Protein AF-0000000077039604 (afdb_homodimer)

Sequence (714 aa):
MDGAALYEALAAAEPDPSRRDVFMQLAEAEHEHAEIWRAKLQQRGVDVATMRPTFKTRALRTLIRGFGPRFVLPALAAAEFADRDKYAQQTDAGALSADESTHAAVVAAVARSNPSGGVKGSDIARAESWHRGASGNDLRAAVLGANDGLVSNFCLIMGIAGAGASNKTILLTGLAGLIAGASSMALGEWLSVTNAYELAQTQIARENEELQRTPKAELRELALIYQAKGLDRDDARRVAEEMMRNRDKALDTLTREELGLDPEELGGNPWRAAGTSFGLFALGAIFPAVPFFWARGVVGIGISVSLSVLCLAVIGVVTSLFNGRSSWFSVTRQIVIGCVAAGFTYGVGALLGVSMSMDGAALYEALAAAEPDPSRRDVFMQLAEAEHEHAEIWRAKLQQRGVDVATMRPTFKTRALRTLIRGFGPRFVLPALAAAEFADRDKYAQQTDAGALSADESTHAAVVAAVARSNPSGGVKGSDIARAESWHRGASGNDLRAAVLGANDGLVSNFCLIMGIAGAGASNKTILLTGLAGLIAGASSMALGEWLSVTNAYELAQTQIARENEELQRTPKAELRELALIYQAKGLDRDDARRVAEEMMRNRDKALDTLTREELGLDPEELGGNPWRAAGTSFGLFALGAIFPAVPFFWARGVVGIGISVSLSVLCLAVIGVVTSLFNGRSSWFSVTRQIVIGCVAAGFTYGVGALLGVSMS

InterPro domains:
  IPR008217 Ccc1 family [PF01988] (139-349)
  IPR008217 Ccc1 family [PTHR31851] (105-352)
  IPR009078 Ferritin-like superfamily [SSF47240] (2-108)

Foldseek 3Di:
DLQLLLLCLQLVQDPDPLLSVLSNVLSVLVVVVVVVVCVVCVVVVNNPPPPPHPPLSVVLSVCCVVVNNLQRQLLSLLVVVLVVVVVVPPPVCVVVVVVVVVSSLSNLLSVQDPPDDDPPLLSSVRSVVSNPDDNPVVVVVLLVLLLCLQLQLLLQLLLQVLLVDWLVVSLVSLVVSLQVVLQVQLVVLLVVLVVLLVVLVVVLVVVLVCCVPPVVVLLVVQLVLVVVSPDDSVVSSVVSVVQSVDSVSSSCSCSCRVVVARPVQSRHDSNVRSVSSSVSSSNNSVQLSVLSVPDTDPVSNVNSLVRSLVVLLVSQQSCCSNPSDDSVVSSVVSNVVSVVSSVVSSNVSNVVSVVVD/DLQLLLLCLQLVQDPDPLLSVLSNVLSVLVVVVVVVVCVVCVVVVNNPPPPDHPPLSVVLSVCCVVVNNLQRQLLSLLVVVLVVVVPVPPPVCVVVVVVVVVSSQSNLLSVQDPPDDDPPLLSSVVSVVSNPDDNPVVVVVLLVLLLCLQLQLLLQLLLQVLLVDWLVVSLVSLVVSLQVVLQVQLVVLLVVLVVLLVVLVVVLVVVLVCCVPPVPVLLVVQLVLVVVSPDDSVVSSVVSVVQSVDSVSSSCSCSCRVVVARPVQSRHDSNVRSVSSSVSSSNNSVQLNVLSVPDTDPVSSVNSLVRSLVVLLVSQQSCCSNPSDDSVVSSVVSNVVSVVSSVVSSVVSNVVSVVVD

Structure (mmCIF, N/CA/C/O backbone):
data_AF-0000000077039604-model_v1
#
loop_
_entity.id
_entity.type
_entity.pdbx_description
1 polymer 'Uncharacterized membrane protein'
#
loop_
_atom_site.group_PDB
_atom_site.id
_atom_site.type_symbol
_atom_site.label_atom_id
_atom_site.label_alt_id
_atom_site.label_comp_id
_atom_site.label_asym_id
_atom_site.label_entity_id
_atom_site.label_seq_id
_atom_site.pdbx_PDB_ins_code
_atom_site.Cartn_x
_atom_site.Cartn_y
_atom_site.Cartn_z
_atom_site.occupancy
_atom_site.B_iso_or_equiv
_atom_site.auth_seq_id
_atom_site.auth_comp_id
_atom_site.auth_asym_id
_atom_site.auth_atom_id
_atom_site.pdbx_PDB_model_num
ATOM 1 N N . MET A 1 1 ? -30.594 4.371 17.766 1 54 1 MET A N 1
ATOM 2 C CA . MET A 1 1 ? -30.266 3.217 18.594 1 54 1 MET A CA 1
ATOM 3 C C . MET A 1 1 ? -28.953 2.582 18.156 1 54 1 MET A C 1
ATOM 5 O O . MET A 1 1 ? -28.125 2.236 18.984 1 54 1 MET A O 1
ATOM 9 N N . ASP A 1 2 ? -28.781 2.693 16.953 1 60.19 2 ASP A N 1
ATOM 10 C CA . ASP A 1 2 ? -27.547 2.094 16.469 1 60.19 2 ASP A CA 1
ATOM 11 C C . ASP A 1 2 ? -26.328 2.902 16.906 1 60.19 2 ASP A C 1
ATOM 13 O O . ASP A 1 2 ? -25.312 2.334 17.297 1 60.19 2 ASP A O 1
ATOM 17 N N . GLY A 1 3 ? -26.594 4.102 16.953 1 59.59 3 GLY A N 1
ATOM 18 C CA . GLY A 1 3 ? -25.516 4.961 17.391 1 59.59 3 GLY A CA 1
ATOM 19 C C . GLY A 1 3 ? -25.172 4.785 18.859 1 59.59 3 GLY A C 1
ATOM 20 O O . GLY A 1 3 ? -23.984 4.727 19.219 1 59.59 3 GLY A O 1
ATOM 21 N N . ALA A 1 4 ? -26.234 4.605 19.672 1 63.81 4 ALA A N 1
ATOM 22 C CA . ALA A 1 4 ? -26.031 4.422 21.109 1 63.81 4 ALA A CA 1
ATOM 23 C C . ALA A 1 4 ? -25.312 3.104 21.391 1 63.81 4 ALA A C 1
ATOM 25 O O . ALA A 1 4 ? -24.406 3.051 22.219 1 63.81 4 ALA A O 1
ATOM 26 N N . ALA A 1 5 ? -25.688 2.141 20.688 1 64.38 5 ALA A N 1
ATOM 27 C CA . ALA A 1 5 ? -25.094 0.824 20.875 1 64.38 5 ALA A CA 1
ATOM 28 C C . ALA A 1 5 ? -23.609 0.829 20.484 1 64.38 5 ALA A C 1
ATOM 30 O O . ALA A 1 5 ? -22.781 0.202 21.141 1 64.38 5 ALA A O 1
ATOM 31 N N . LEU A 1 6 ? -23.359 1.47 19.5 1 64.81 6 LEU A N 1
ATOM 32 C CA . LEU A 1 6 ? -21.984 1.565 19.031 1 64.81 6 LEU A CA 1
ATOM 33 C C . LEU A 1 6 ? -21.109 2.311 20.031 1 64.81 6 LEU A C 1
ATOM 35 O O . LEU A 1 6 ? -20 1.869 20.344 1 64.81 6 LEU A O 1
ATOM 39 N N . TYR A 1 7 ? -21.688 3.33 20.578 1 65.31 7 TYR A N 1
ATOM 40 C CA . TYR A 1 7 ? -20.922 4.098 21.562 1 65.31 7 TYR A CA 1
ATOM 41 C C . TYR A 1 7 ? -20.781 3.326 22.859 1 65.31 7 TYR A C 1
ATOM 43 O O . TYR A 1 7 ? -19.75 3.416 23.531 1 65.31 7 TYR A O 1
ATOM 51 N N . GLU A 1 8 ? -21.734 2.602 23.188 1 69.25 8 GLU A N 1
ATOM 52 C CA . GLU A 1 8 ? -21.656 1.759 24.375 1 69.25 8 GLU A CA 1
ATOM 53 C C . GLU A 1 8 ? -20.594 0.669 24.219 1 69.25 8 GLU A C 1
ATOM 55 O O . GLU A 1 8 ? -19.859 0.365 25.156 1 69.25 8 GLU A O 1
ATOM 60 N N . ALA A 1 9 ? -20.516 0.18 23.047 1 67.88 9 ALA A N 1
ATOM 61 C CA . ALA A 1 9 ? -19.516 -0.849 22.781 1 67.88 9 ALA A CA 1
ATOM 62 C C . ALA A 1 9 ? -18.109 -0.262 22.797 1 67.88 9 ALA A C 1
ATOM 64 O O . ALA A 1 9 ? -17.172 -0.887 23.297 1 67.88 9 ALA A O 1
ATOM 65 N N . LEU A 1 10 ? -18 0.859 22.266 1 67 10 LEU A N 1
ATOM 66 C CA . LEU A 1 10 ? -16.719 1.561 22.297 1 67 10 LEU A CA 1
ATOM 67 C C . LEU A 1 10 ? -16.312 1.89 23.719 1 67 10 LEU A C 1
ATOM 69 O O . LEU A 1 10 ? -15.133 1.764 24.078 1 67 10 LEU A O 1
ATOM 73 N N . ALA A 1 11 ? -17.281 2.295 24.531 1 66.75 11 ALA A N 1
ATOM 74 C CA . ALA A 1 11 ? -17.031 2.615 25.922 1 66.75 11 ALA A CA 1
ATOM 75 C C . ALA A 1 11 ? -16.594 1.376 26.703 1 66.75 11 ALA A C 1
ATOM 77 O O . ALA A 1 11 ? -15.703 1.45 27.547 1 66.75 11 ALA A O 1
ATOM 78 N N . ALA A 1 12 ? -17.109 0.341 26.297 1 69.56 12 ALA A N 1
ATOM 79 C CA . ALA A 1 12 ? -16.812 -0.905 27 1 69.56 12 ALA A CA 1
ATOM 80 C C . ALA A 1 12 ? -15.422 -1.414 26.641 1 69.56 12 ALA A C 1
ATOM 82 O O . ALA A 1 12 ? -14.766 -2.08 27.438 1 69.56 12 ALA A O 1
ATOM 83 N N . ALA A 1 13 ? -15 -1.052 25.484 1 63.03 13 ALA A N 1
ATOM 84 C CA . ALA A 1 13 ? -13.734 -1.579 24.984 1 63.03 13 ALA A CA 1
ATOM 85 C C . ALA A 1 13 ? -12.594 -0.601 25.25 1 63.03 13 ALA A C 1
ATOM 87 O O . ALA A 1 13 ? -11.422 -0.947 25.094 1 63.03 13 ALA A O 1
ATOM 88 N N . GLU A 1 14 ? -12.891 0.518 25.672 1 59.47 14 GLU A N 1
ATOM 89 C CA . GLU A 1 14 ? -11.906 1.572 25.891 1 59.47 14 GLU A CA 1
ATOM 90 C C . GLU A 1 14 ? -11.305 1.488 27.297 1 59.47 14 GLU A C 1
ATOM 92 O O . GLU A 1 14 ? -12.023 1.566 28.297 1 59.47 14 GLU A O 1
ATOM 97 N N . PRO A 1 15 ? -10.094 1.236 27.281 1 61.88 15 PRO A N 1
ATOM 98 C CA . PRO A 1 15 ? -9.469 1.116 28.594 1 61.88 15 PRO A CA 1
ATOM 99 C C . PRO A 1 15 ? -9.336 2.461 29.312 1 61.88 15 PRO A C 1
ATOM 101 O O . PRO A 1 15 ? -9.305 2.51 30.547 1 61.88 15 PRO A O 1
ATOM 104 N N . ASP A 1 16 ? -9.227 3.428 28.688 1 53.62 16 ASP A N 1
ATOM 105 C CA . ASP A 1 16 ? -9.039 4.742 29.281 1 53.62 16 ASP A CA 1
ATOM 106 C C . ASP A 1 16 ? -10.359 5.277 29.844 1 53.62 16 ASP A C 1
ATOM 108 O O . ASP A 1 1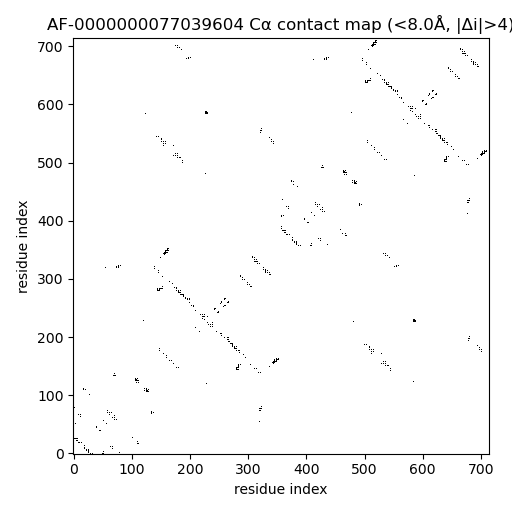6 ? -11.344 5.398 29.109 1 53.62 16 ASP A O 1
ATOM 112 N N . PRO A 1 17 ? -10.344 5.422 31.094 1 58.19 17 PRO A N 1
ATOM 113 C CA . PRO A 1 17 ? -11.586 5.855 31.734 1 58.19 17 PRO A CA 1
ATOM 114 C C . PRO A 1 17 ? -12.109 7.18 31.188 1 58.19 17 PRO A C 1
ATOM 116 O O . PRO A 1 17 ? -13.32 7.363 31.047 1 58.19 17 PRO A O 1
ATOM 119 N N . SER A 1 18 ? -11.234 7.98 30.875 1 50.03 18 SER A N 1
ATOM 120 C CA . SER A 1 18 ? -11.664 9.281 30.375 1 50.03 18 SER A CA 1
ATOM 121 C C . SER A 1 18 ? -12.344 9.148 29.016 1 50.03 18 SER A C 1
ATOM 123 O O . SER A 1 18 ? -13.375 9.773 28.75 1 50.03 18 SER A O 1
ATOM 125 N N . ARG A 1 19 ? -11.805 8.305 28.266 1 58.12 19 ARG A N 1
ATOM 126 C CA . ARG A 1 19 ? -12.391 8.047 26.953 1 58.12 19 ARG A CA 1
ATOM 127 C C . ARG A 1 19 ? -13.672 7.238 27.062 1 58.12 19 ARG A C 1
ATOM 129 O O . ARG A 1 19 ? -14.633 7.477 26.328 1 58.12 19 ARG A O 1
ATOM 136 N N . ARG A 1 20 ? -13.664 6.453 27.984 1 64.5 20 ARG A N 1
ATOM 137 C CA . ARG A 1 20 ? -14.859 5.656 28.25 1 64.5 20 ARG A CA 1
ATOM 138 C C . ARG A 1 20 ? -16.031 6.551 28.656 1 64.5 20 ARG A C 1
ATOM 140 O O . ARG A 1 20 ? -17.156 6.34 28.203 1 64.5 20 ARG A O 1
ATOM 147 N N . ASP A 1 21 ? -15.695 7.52 29.422 1 57.34 21 ASP A N 1
ATOM 148 C CA . ASP A 1 21 ? -16.734 8.438 29.875 1 57.34 21 ASP A CA 1
ATOM 149 C C . ASP A 1 21 ? -17.297 9.25 28.719 1 57.34 21 ASP A C 1
ATOM 151 O O . ASP A 1 21 ? -18.5 9.484 28.641 1 57.34 21 ASP A O 1
ATOM 155 N N . VAL A 1 22 ? -16.422 9.578 27.875 1 54.88 22 VAL A N 1
ATOM 156 C CA . VAL A 1 22 ? -16.859 10.344 26.719 1 54.88 22 VAL A CA 1
ATOM 157 C C . VAL A 1 22 ? -17.75 9.477 25.828 1 54.88 22 VAL A C 1
ATOM 159 O O . VAL A 1 22 ? -18.812 9.93 25.375 1 54.88 22 VAL A O 1
ATOM 162 N N . PHE A 1 23 ? -17.375 8.281 25.719 1 64.69 23 PHE A N 1
ATOM 163 C CA . PHE A 1 23 ? -18.188 7.367 24.922 1 64.69 23 PHE A CA 1
ATOM 164 C C . PHE A 1 23 ? -19.531 7.102 25.594 1 64.69 23 PHE A C 1
ATOM 166 O O . PHE A 1 23 ? -20.562 7 24.922 1 64.69 23 PHE A O 1
ATOM 173 N N . MET A 1 24 ? -19.516 7.066 26.844 1 64.38 24 MET A N 1
ATOM 174 C CA . MET A 1 24 ? -20.766 6.852 27.594 1 64.38 24 MET A CA 1
ATOM 175 C C . MET A 1 24 ? -21.672 8.07 27.5 1 64.38 24 MET A C 1
ATOM 177 O O . MET A 1 24 ? -22.891 7.934 27.375 1 64.38 24 MET A O 1
ATOM 181 N N . GLN A 1 25 ? -21.047 9.203 27.469 1 57.59 25 GLN A N 1
ATOM 182 C CA . GLN A 1 25 ? -21.844 10.422 27.328 1 57.59 25 GLN A CA 1
ATOM 183 C C . GLN A 1 25 ? -22.453 10.516 25.938 1 57.59 25 GLN A C 1
ATOM 185 O O . GLN A 1 25 ? -23.609 10.93 25.781 1 57.59 25 GLN A O 1
ATOM 190 N N . LEU A 1 26 ? -21.688 10.07 25.047 1 59.88 26 LEU A N 1
ATOM 191 C CA . LEU A 1 26 ? -22.203 10.047 23.672 1 59.88 26 LEU A CA 1
ATOM 192 C C . LEU A 1 26 ? -23.312 9.016 23.516 1 59.88 26 LEU A C 1
ATOM 194 O O . LEU A 1 26 ? -24.297 9.266 22.828 1 59.88 26 LEU A O 1
ATOM 198 N N . ALA A 1 27 ? -23.156 7.961 24.141 1 66.25 27 ALA A N 1
ATOM 199 C CA . ALA A 1 27 ? -24.188 6.934 24.156 1 66.25 27 ALA A CA 1
ATOM 200 C C . ALA A 1 27 ? -25.469 7.457 24.797 1 66.25 27 ALA A C 1
ATOM 202 O O . ALA A 1 27 ? -26.578 7.203 24.297 1 66.25 27 ALA A O 1
ATOM 203 N N . GLU A 1 28 ? -25.25 8.148 25.812 1 61.81 28 GLU A N 1
ATOM 204 C CA . GLU A 1 28 ? -26.406 8.727 26.516 1 61.81 28 GLU A CA 1
ATOM 205 C C . GLU A 1 28 ? -27.094 9.789 25.656 1 61.81 28 GLU A C 1
ATOM 207 O O . GLU A 1 28 ? -28.312 9.859 25.625 1 61.81 28 GLU A O 1
ATOM 212 N N . ALA A 1 29 ? -26.234 10.539 25 1 56.75 29 ALA A N 1
ATOM 213 C CA . ALA A 1 29 ? -26.797 11.555 24.109 1 56.75 29 ALA A CA 1
ATOM 214 C C . ALA A 1 29 ? -27.609 10.906 22.984 1 56.75 29 ALA A C 1
ATOM 216 O O . ALA A 1 29 ? -28.672 11.391 22.625 1 56.75 29 ALA A O 1
ATOM 217 N N . GLU A 1 30 ? -27.031 9.867 22.5 1 61.22 30 GLU A N 1
ATOM 218 C CA . GLU A 1 30 ? -27.734 9.141 21.453 1 61.22 30 GLU A CA 1
ATOM 219 C C . GLU A 1 30 ? -29.031 8.516 21.969 1 61.22 30 GLU A C 1
ATOM 221 O O . GLU A 1 30 ? -30.031 8.461 21.266 1 61.22 30 GLU A O 1
ATOM 226 N N . HIS A 1 31 ? -28.922 8 23.156 1 65 31 HIS A N 1
ATOM 227 C CA . HIS A 1 31 ? -30.125 7.477 23.797 1 65 31 HIS A CA 1
ATOM 228 C C . HIS A 1 31 ? -31.188 8.562 23.953 1 65 31 HIS A C 1
ATOM 230 O O . HIS A 1 31 ? -32.375 8.32 23.734 1 65 31 HIS A O 1
ATOM 236 N N . GLU A 1 32 ? -30.719 9.664 24.312 1 58.88 32 GLU A N 1
ATOM 237 C CA . GLU A 1 32 ? -31.641 10.781 24.469 1 58.88 32 GLU A CA 1
ATOM 238 C C . GLU A 1 32 ? -32.25 11.18 23.141 1 58.88 32 GLU A C 1
ATOM 240 O O . GLU A 1 32 ? -33.438 11.469 23.062 1 58.88 32 GLU A O 1
ATOM 245 N N . HIS A 1 33 ? -31.391 11.148 22.203 1 57.53 33 HIS A N 1
ATOM 246 C CA . HIS A 1 33 ? -31.891 11.445 20.875 1 57.53 33 HIS A CA 1
ATOM 247 C C . HIS A 1 33 ? -32.906 10.406 20.422 1 57.53 33 HIS A C 1
ATOM 249 O O . HIS A 1 33 ? -33.969 10.758 19.859 1 57.53 33 HIS A O 1
ATOM 255 N N . ALA A 1 34 ? -32.562 9.25 20.641 1 63.62 34 ALA A N 1
ATOM 256 C CA . ALA A 1 34 ? -33.469 8.156 20.281 1 63.62 34 ALA A CA 1
ATOM 257 C C . ALA A 1 34 ? -34.781 8.281 21.016 1 63.62 34 ALA A C 1
ATOM 259 O O . ALA A 1 34 ? -35.844 8.016 20.453 1 63.62 34 ALA A O 1
ATOM 260 N N . GLU A 1 35 ? -34.688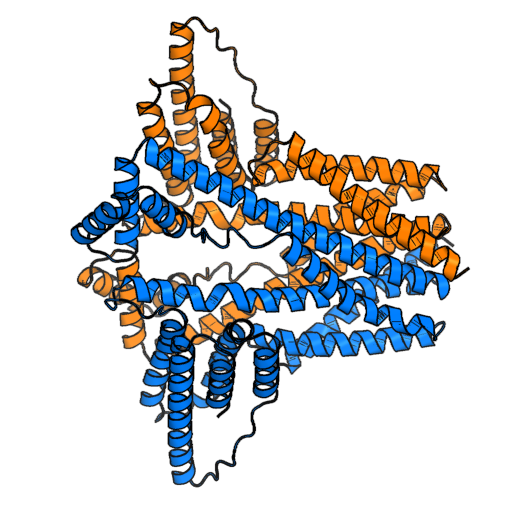 8.672 22.141 1 63.75 35 GLU A N 1
ATOM 261 C CA . GLU A 1 35 ? -35.906 8.828 22.938 1 63.75 35 GLU A CA 1
ATOM 262 C C . GLU A 1 35 ? -36.75 9.992 22.438 1 63.75 35 GLU A C 1
ATOM 264 O O . GLU A 1 35 ? -37.969 9.906 22.406 1 63.75 35 GLU A O 1
ATOM 269 N N . ILE A 1 36 ? -36.094 10.977 22.031 1 57.16 36 ILE A N 1
ATOM 270 C CA . ILE A 1 36 ? -36.812 12.125 21.5 1 57.16 36 ILE A CA 1
ATOM 271 C C . ILE A 1 36 ? -37.531 11.719 20.203 1 57.16 36 ILE A C 1
ATOM 273 O O . ILE A 1 36 ? -38.688 12.07 20 1 57.16 36 ILE A O 1
ATOM 277 N N . TRP A 1 37 ? -36.812 11.008 19.531 1 59.66 37 TRP A N 1
ATOM 278 C CA . TRP A 1 37 ? -37.438 10.562 18.281 1 59.66 37 TRP A CA 1
ATOM 279 C C . TRP A 1 37 ? -38.562 9.57 18.562 1 59.66 37 TRP A C 1
ATOM 281 O O . TRP A 1 37 ? -39.594 9.602 17.891 1 59.66 37 TRP A O 1
ATOM 291 N N . ARG A 1 38 ? -38.25 8.766 19.406 1 65.88 38 ARG A N 1
ATOM 292 C CA . ARG A 1 38 ? -39.281 7.828 19.781 1 65.88 38 ARG A CA 1
ATOM 293 C C . ARG A 1 38 ? -40.531 8.57 20.266 1 65.88 38 ARG A C 1
ATOM 295 O O . ARG A 1 38 ? -41.656 8.203 19.922 1 65.88 38 ARG A O 1
ATOM 302 N N . ALA A 1 39 ? -40.281 9.531 20.984 1 63.5 39 ALA A N 1
ATOM 303 C CA . ALA A 1 39 ? -41.406 10.305 21.516 1 63.5 39 ALA A CA 1
ATOM 304 C C . ALA A 1 39 ? -42.156 11.031 20.391 1 63.5 39 ALA A C 1
ATOM 306 O O . ALA A 1 39 ? -43.375 11.07 20.375 1 63.5 39 ALA A O 1
ATOM 307 N N . LYS A 1 40 ? -41.375 11.477 19.531 1 61.81 40 LYS A N 1
ATOM 308 C CA . LYS A 1 40 ? -42 12.188 18.406 1 61.81 40 LYS A CA 1
ATOM 309 C C . LYS A 1 40 ? -42.75 11.227 17.5 1 61.81 40 LYS A C 1
ATOM 311 O O . LYS A 1 40 ? -43.812 11.562 17 1 61.81 40 LYS A O 1
ATOM 316 N N . LEU A 1 41 ? -42.156 10.172 17.406 1 62.84 41 LEU A N 1
ATOM 317 C CA . LEU A 1 41 ? -42.812 9.164 16.578 1 62.84 41 LEU A CA 1
ATOM 318 C C . LEU A 1 41 ? -44.062 8.617 17.266 1 62.84 41 LEU A C 1
ATOM 320 O O . LEU A 1 41 ? -45.062 8.367 16.625 1 62.84 41 LEU A O 1
ATOM 324 N N . GLN A 1 42 ? -43.875 8.438 18.5 1 64.81 42 GLN A N 1
ATOM 325 C CA . GLN A 1 42 ? -45.031 7.996 19.266 1 64.81 42 GLN A CA 1
ATOM 326 C C . GLN A 1 42 ? -46.156 9.023 19.203 1 64.81 42 GLN A C 1
ATOM 328 O O . GLN A 1 42 ? -47.344 8.656 19.125 1 64.81 42 GLN A O 1
ATOM 333 N N . GLN A 1 43 ? -45.75 10.219 19.203 1 65.12 43 GLN A N 1
ATOM 334 C CA . GLN A 1 43 ? -46.75 11.266 19.109 1 65.12 43 GLN A CA 1
ATOM 335 C C . GLN A 1 43 ? -47.438 11.25 17.75 1 65.12 43 GLN A C 1
ATOM 337 O O . GLN A 1 43 ? -48.625 11.633 17.625 1 65.12 43 GLN A O 1
ATOM 342 N N . ARG A 1 44 ? -46.656 10.75 16.844 1 62.91 44 ARG A N 1
ATOM 343 C CA . ARG A 1 44 ? -47.25 10.672 15.516 1 62.91 44 ARG A CA 1
ATOM 344 C C . ARG A 1 44 ? -47.844 9.289 15.273 1 62.91 44 ARG A C 1
ATOM 346 O O . ARG A 1 44 ? -48.219 8.969 14.141 1 62.91 44 ARG A O 1
ATOM 353 N N . GLY A 1 45 ? -47.906 8.539 16.266 1 60.94 45 GLY A N 1
ATOM 354 C CA . GLY A 1 45 ? -48.625 7.273 16.25 1 60.94 45 GLY A CA 1
ATOM 355 C C . GLY A 1 45 ? -47.812 6.125 15.68 1 60.94 45 GLY A C 1
ATOM 356 O O . GLY A 1 45 ? -48.375 5.086 15.32 1 60.94 45 GLY A O 1
ATOM 357 N N . VAL A 1 46 ? -46.625 6.449 15.273 1 57.44 46 VAL A N 1
ATOM 358 C CA . VAL A 1 46 ? -45.844 5.375 14.672 1 57.44 46 VAL A CA 1
ATOM 359 C C . VAL A 1 46 ? -45.188 4.551 15.773 1 57.44 46 VAL A C 1
ATOM 361 O O . VAL A 1 46 ? -44.594 5.105 16.703 1 57.44 46 VAL A O 1
ATOM 364 N N . ASP A 1 47 ? -45.625 3.416 16.016 1 54.53 47 ASP A N 1
ATOM 365 C CA . ASP A 1 47 ? -45.062 2.479 16.969 1 54.53 47 ASP A CA 1
ATOM 366 C C . ASP A 1 47 ? -43.594 2.184 16.656 1 54.53 47 ASP A C 1
ATOM 368 O O . ASP A 1 47 ? -43.281 1.696 15.562 1 54.53 47 ASP A O 1
ATOM 372 N N . VAL A 1 48 ? -42.75 2.953 17.078 1 53.41 48 VAL A N 1
ATOM 373 C CA . VAL A 1 48 ? -41.312 2.814 16.812 1 53.41 48 VAL A CA 1
ATOM 374 C C . VAL A 1 48 ? -40.781 1.549 17.484 1 53.41 48 VAL A C 1
ATOM 376 O O . VAL A 1 48 ? -40.75 1.459 18.703 1 53.41 48 VAL A O 1
ATOM 379 N N . ALA A 1 49 ? -41.125 0.389 17.016 1 46.25 49 ALA A N 1
ATOM 380 C CA . ALA A 1 49 ? -40.531 -0.866 17.484 1 46.25 49 ALA A CA 1
ATOM 381 C C . ALA A 1 49 ? -39.031 -0.711 17.75 1 46.25 49 ALA A C 1
ATOM 383 O O . ALA A 1 49 ? -38.375 0.154 17.156 1 46.25 49 ALA A O 1
ATOM 384 N N . THR A 1 50 ? -38.406 -1.371 18.75 1 48.84 50 THR A N 1
ATOM 385 C CA . THR A 1 50 ? -37.031 -1.516 19.188 1 48.84 50 THR A CA 1
ATOM 386 C C . THR A 1 50 ? -36.125 -1.815 18 1 48.84 50 THR A C 1
ATOM 388 O O . THR A 1 50 ? -36.281 -2.844 17.328 1 48.84 50 THR A O 1
ATOM 391 N N . MET A 1 51 ? -35.844 -0.909 17.188 1 48.59 51 MET A N 1
ATOM 392 C CA . MET A 1 51 ? -35.031 -1.132 16.016 1 48.59 51 MET A CA 1
ATOM 393 C C . MET A 1 51 ? -33.75 -1.863 16.375 1 48.59 51 MET A C 1
ATOM 395 O O . MET A 1 51 ? -33.031 -1.446 17.297 1 48.59 51 MET A O 1
ATOM 399 N N . ARG A 1 52 ? -33.75 -3.148 16.172 1 49.28 52 ARG A N 1
ATOM 400 C CA . ARG A 1 52 ? -32.562 -4.02 16.297 1 49.28 52 ARG A CA 1
ATOM 401 C C . ARG A 1 52 ? -31.375 -3.434 15.57 1 49.28 52 ARG A C 1
ATOM 403 O O . ARG A 1 52 ? -31.531 -2.76 14.547 1 49.28 52 ARG A O 1
ATOM 410 N N . PRO A 1 53 ? -30.297 -3.455 16.234 1 55.97 53 PRO A N 1
ATOM 411 C CA . PRO A 1 53 ? -29.078 -2.945 15.578 1 55.97 53 PRO A CA 1
ATOM 412 C C . PRO A 1 53 ? -28.875 -3.531 14.188 1 55.97 53 PRO A C 1
ATOM 414 O O . PRO A 1 53 ? -29.188 -4.699 13.945 1 55.97 53 PRO A O 1
ATOM 417 N N . THR A 1 54 ? -28.672 -2.686 13.18 1 58.66 54 THR A N 1
ATOM 418 C CA . THR A 1 54 ? -28.406 -3.086 11.805 1 58.66 54 THR A CA 1
ATOM 419 C C . THR A 1 54 ? -27.188 -4 11.727 1 58.66 54 THR A C 1
ATOM 421 O O . THR A 1 54 ? -26.375 -4.023 12.648 1 58.66 54 THR A O 1
ATOM 424 N N . PHE A 1 55 ? -27.266 -4.863 10.805 1 56.81 55 PHE A N 1
ATOM 425 C CA . PHE A 1 55 ? -26.125 -5.754 10.578 1 56.81 55 PHE A CA 1
ATOM 426 C C . PHE A 1 55 ? -24.812 -4.98 10.641 1 56.81 55 PHE A C 1
ATOM 428 O O . PHE A 1 55 ? -23.828 -5.469 11.195 1 56.81 55 PHE A O 1
ATOM 435 N N . LYS A 1 56 ? -24.906 -3.781 10.156 1 60.38 56 LYS A N 1
ATOM 436 C CA . LYS A 1 56 ? -23.703 -2.941 10.164 1 60.38 56 LYS A CA 1
ATOM 437 C C . LYS A 1 56 ? -23.266 -2.621 11.586 1 60.38 56 LYS A C 1
ATOM 439 O O . LYS A 1 56 ? -22.078 -2.676 11.906 1 60.38 56 LYS A O 1
ATOM 444 N N . THR A 1 57 ? -24.297 -2.373 12.391 1 61.5 57 THR A N 1
ATOM 445 C CA . THR A 1 57 ? -24 -2.027 13.773 1 61.5 57 THR A CA 1
ATOM 446 C C . THR A 1 57 ? -23.469 -3.242 14.531 1 61.5 57 THR A C 1
ATOM 448 O O . THR A 1 57 ? -22.531 -3.123 15.328 1 61.5 57 THR A O 1
ATOM 451 N N . ARG A 1 58 ? -23.969 -4.375 14.242 1 62 58 ARG A N 1
ATOM 452 C CA . ARG A 1 58 ? -23.516 -5.594 14.906 1 62 58 ARG A CA 1
ATOM 453 C C . ARG A 1 58 ? -22.094 -5.965 14.469 1 62 58 ARG A C 1
ATOM 455 O O . ARG A 1 58 ? -21.281 -6.395 15.289 1 62 58 ARG A O 1
ATOM 462 N N . ALA A 1 59 ? -21.922 -5.844 13.219 1 62.91 59 ALA A N 1
ATOM 463 C CA . ALA A 1 59 ? -20.594 -6.141 12.703 1 62.91 59 ALA A CA 1
ATOM 464 C C . ALA A 1 59 ? -19.547 -5.199 13.297 1 62.91 59 ALA A C 1
ATOM 466 O O . ALA A 1 59 ? -18.469 -5.629 13.68 1 62.91 59 ALA A O 1
ATOM 467 N N . LEU A 1 60 ? -19.922 -3.994 13.367 1 62.53 60 LEU A N 1
ATOM 468 C CA . LEU A 1 60 ? -19 -3.012 13.938 1 62.53 60 LEU A CA 1
ATOM 469 C C . LEU A 1 60 ? -18.75 -3.293 15.414 1 62.53 60 LEU A C 1
ATOM 471 O O . LEU A 1 60 ? -17.625 -3.131 15.898 1 62.53 60 LEU A O 1
ATOM 475 N N . ARG A 1 61 ? -19.812 -3.789 16.062 1 62.69 61 ARG A N 1
ATOM 476 C CA . ARG A 1 61 ? -19.688 -4.148 17.469 1 62.69 61 ARG A CA 1
ATOM 477 C C . ARG A 1 61 ? -18.719 -5.305 17.656 1 62.69 61 ARG A C 1
ATOM 479 O O . ARG A 1 61 ? -17.891 -5.293 18.578 1 62.69 61 ARG A O 1
ATOM 486 N N . THR A 1 62 ? -18.859 -6.207 16.797 1 61.66 62 THR A N 1
ATOM 487 C CA . THR A 1 62 ? -17.969 -7.363 16.875 1 61.66 62 THR A CA 1
ATOM 488 C C . THR A 1 62 ? -16.531 -6.953 16.609 1 61.66 62 THR A C 1
ATOM 490 O O . THR A 1 62 ? -15.602 -7.445 17.25 1 61.66 62 THR A O 1
ATOM 493 N N . LEU A 1 63 ? -16.422 -6.137 15.68 1 60.78 63 LEU A N 1
ATOM 494 C CA . LEU A 1 63 ? -15.078 -5.676 15.336 1 60.78 63 LEU A CA 1
ATOM 495 C C . LEU A 1 63 ? -14.477 -4.855 16.469 1 60.78 63 LEU A C 1
ATOM 497 O O . LEU A 1 63 ? -13.273 -4.961 16.75 1 60.78 63 LEU A O 1
ATOM 501 N N . ILE A 1 64 ? -15.328 -4.086 17.094 1 60.38 64 ILE A N 1
ATOM 502 C CA . ILE A 1 64 ? -14.898 -3.279 18.234 1 60.38 64 ILE A CA 1
ATOM 503 C C . ILE A 1 64 ? -14.453 -4.195 19.375 1 60.38 64 ILE A C 1
ATOM 505 O O . ILE A 1 64 ? -13.438 -3.934 20.031 1 60.38 64 ILE A O 1
ATOM 509 N N . ARG A 1 65 ? -15.234 -5.16 19.578 1 57.5 65 ARG A N 1
ATOM 510 C CA . ARG A 1 65 ? -14.93 -6.098 20.656 1 57.5 65 ARG A CA 1
ATOM 511 C C . ARG A 1 65 ? -13.648 -6.871 20.359 1 57.5 65 ARG A C 1
ATOM 513 O O . ARG A 1 65 ? -12.898 -7.195 21.281 1 57.5 65 ARG A O 1
ATOM 520 N N . GLY A 1 66 ? -13.516 -7.18 19.141 1 54.59 66 GLY A N 1
ATOM 521 C CA . GLY A 1 66 ? -12.352 -7.973 18.781 1 54.59 66 GLY A CA 1
ATOM 522 C C . GLY A 1 66 ? -11.094 -7.141 18.609 1 54.59 66 GLY A C 1
ATOM 523 O O . GLY A 1 66 ? -10.016 -7.531 19.047 1 54.59 66 GLY A O 1
ATOM 524 N N . PHE A 1 67 ? -11.211 -6.027 17.922 1 54.06 67 PHE A N 1
ATOM 525 C CA . PHE A 1 67 ? -10.023 -5.301 17.484 1 54.06 67 PHE A CA 1
ATOM 526 C C . PHE A 1 67 ? -9.875 -3.998 18.266 1 54.06 67 PHE A C 1
ATOM 528 O O . PHE A 1 67 ? -8.844 -3.328 18.172 1 54.06 67 PHE A O 1
ATOM 535 N N . GLY A 1 68 ? -10.82 -3.691 19.172 1 50.84 68 GLY A N 1
ATOM 536 C CA . GLY A 1 68 ? -10.742 -2.52 20.016 1 50.84 68 GLY A CA 1
ATOM 537 C C . GLY A 1 68 ? -11.344 -1.28 19.391 1 50.84 68 GLY A C 1
ATOM 538 O O . GLY A 1 68 ? -11.617 -1.258 18.188 1 50.84 68 GLY A O 1
ATOM 539 N N . PRO A 1 69 ? -11.703 -0.345 20.141 1 49.88 69 PRO A N 1
ATOM 540 C CA . PRO A 1 69 ? -12.43 0.853 19.719 1 49.88 69 PRO A CA 1
ATOM 541 C C . PRO A 1 69 ? -11.656 1.683 18.703 1 49.88 69 PRO A C 1
ATOM 543 O O . PRO A 1 69 ? -12.258 2.318 17.828 1 49.88 69 PRO A O 1
ATOM 546 N N . ARG A 1 70 ? -10.469 1.526 18.812 1 50.22 70 ARG A N 1
ATOM 547 C CA . ARG A 1 70 ? -9.617 2.359 17.969 1 50.22 70 ARG A CA 1
ATOM 548 C C . ARG A 1 70 ? -9.695 1.925 16.516 1 50.22 70 ARG A C 1
ATOM 550 O O . ARG A 1 70 ? -9.508 2.74 15.602 1 50.22 70 ARG A O 1
ATOM 557 N N . PHE A 1 71 ? -10.062 0.624 16.469 1 47.5 71 PHE A N 1
ATOM 558 C CA . PHE A 1 71 ? -10.102 0.028 15.133 1 47.5 71 PHE A CA 1
ATOM 559 C C . PHE A 1 71 ? -11.367 0.439 14.398 1 47.5 71 PHE A C 1
ATOM 561 O O . PHE A 1 71 ? -11.359 0.575 13.172 1 47.5 71 PHE A O 1
ATOM 568 N N . VAL A 1 72 ? -12.375 0.688 15.211 1 51.78 72 VAL A N 1
ATOM 569 C CA . VAL A 1 72 ? -13.688 0.801 14.586 1 51.78 72 VAL A CA 1
ATOM 570 C C . VAL A 1 72 ? -14.117 2.266 14.547 1 51.78 72 VAL A C 1
ATOM 572 O O . VAL A 1 72 ? -15.039 2.629 13.82 1 51.78 72 VAL A O 1
ATOM 575 N N . LEU A 1 73 ? -13.477 3.074 15.164 1 50.09 73 LEU A N 1
ATOM 576 C CA . LEU A 1 73 ? -13.945 4.441 15.352 1 50.09 73 LEU A CA 1
ATOM 577 C C . LEU A 1 73 ? -14.016 5.184 14.023 1 50.09 73 LEU A C 1
ATOM 579 O O . LEU A 1 73 ? -14.992 5.883 13.75 1 50.09 73 LEU A O 1
ATOM 583 N N . PRO A 1 74 ? -13.102 4.918 13.234 1 48 74 PRO A N 1
ATOM 584 C CA . PRO A 1 74 ? -13.242 5.656 11.984 1 48 74 PRO A CA 1
ATOM 585 C C . PRO A 1 74 ? -14.406 5.148 11.125 1 48 74 PRO A C 1
ATOM 587 O O . PRO A 1 74 ? -15.094 5.941 10.477 1 48 74 PRO A O 1
ATOM 590 N N . ALA A 1 75 ? -14.547 3.881 11.266 1 50.59 75 ALA A N 1
ATOM 591 C CA . ALA A 1 75 ? -15.68 3.32 10.531 1 50.59 75 ALA A CA 1
ATOM 592 C C . ALA A 1 75 ? -17 3.809 11.109 1 50.59 75 ALA A C 1
ATOM 594 O O . ALA A 1 75 ? -17.953 4.066 10.367 1 50.59 75 ALA A O 1
ATOM 595 N N . LEU A 1 76 ? -17 3.922 12.336 1 49.75 76 LEU A N 1
ATOM 596 C CA . LEU A 1 76 ? -18.203 4.414 13.023 1 49.75 76 LEU A CA 1
ATOM 597 C C . LEU A 1 76 ? -18.469 5.875 12.664 1 49.75 76 LEU A C 1
ATOM 599 O O . LEU A 1 76 ? -19.609 6.266 12.461 1 49.75 76 LEU A O 1
ATOM 603 N N . ALA A 1 77 ? -17.422 6.539 12.609 1 44.97 77 ALA A N 1
ATOM 604 C CA . ALA A 1 77 ? -17.578 7.945 12.25 1 44.97 77 ALA A CA 1
ATOM 605 C C . ALA A 1 77 ? -18.125 8.086 10.836 1 44.97 77 ALA A C 1
ATOM 607 O O . ALA A 1 77 ? -19.016 8.914 10.578 1 44.97 77 ALA A O 1
ATOM 608 N N . ALA A 1 78 ? -17.703 7.176 10.055 1 46.03 78 ALA A N 1
ATOM 609 C CA . ALA A 1 78 ? -18.188 7.195 8.68 1 46.03 78 ALA A CA 1
ATOM 610 C C . ALA A 1 78 ? -19.641 6.727 8.602 1 46.03 78 ALA A C 1
ATOM 612 O O . ALA A 1 78 ? -20.453 7.301 7.859 1 46.03 78 ALA A O 1
ATOM 613 N N . ALA A 1 79 ? -19.938 5.707 9.375 1 46.84 79 ALA A N 1
ATOM 614 C CA . ALA A 1 79 ? -21.297 5.168 9.398 1 46.84 79 ALA A CA 1
ATOM 615 C C . ALA A 1 79 ? -22.281 6.168 10.008 1 46.84 79 ALA A C 1
ATOM 617 O O . ALA A 1 79 ? -23.422 6.285 9.562 1 46.84 79 ALA A O 1
ATOM 618 N N . GLU A 1 80 ? -21.938 6.73 11.047 1 44.28 80 GLU A N 1
ATOM 619 C CA . GLU A 1 80 ? -22.781 7.738 11.672 1 44.28 80 GLU A CA 1
ATOM 620 C C . GLU A 1 80 ? -23.109 8.867 10.703 1 44.28 80 GLU A C 1
ATOM 622 O O . GLU A 1 80 ? -24.219 9.398 10.711 1 44.28 80 GLU A O 1
ATOM 627 N N . PHE A 1 81 ? -22.234 9.07 9.906 1 38.88 81 PHE A N 1
ATOM 628 C CA . PHE A 1 81 ? -22.453 10.117 8.914 1 38.88 81 PHE A CA 1
ATOM 629 C C . PHE A 1 81 ? -23.453 9.656 7.855 1 38.88 81 PHE A C 1
ATOM 631 O O . PHE A 1 81 ? -24.297 10.445 7.402 1 38.88 81 PHE A O 1
ATOM 638 N N . ALA A 1 82 ? -23.422 8.391 7.578 1 41.06 82 ALA A N 1
ATOM 639 C CA . ALA A 1 82 ? -24.344 7.836 6.586 1 41.06 82 ALA A CA 1
ATOM 640 C C . ALA A 1 82 ? -25.766 7.773 7.133 1 41.06 82 ALA A C 1
ATOM 642 O O . ALA A 1 82 ? -26.719 7.965 6.391 1 41.06 82 ALA A O 1
ATOM 643 N N . ASP A 1 83 ? -25.938 7.477 8.281 1 41.22 83 ASP A N 1
ATOM 644 C CA . ASP A 1 83 ? -27.266 7.34 8.891 1 41.22 83 ASP A CA 1
ATOM 645 C C . ASP A 1 83 ? -27.922 8.703 9.086 1 41.22 83 ASP A C 1
ATOM 647 O O . ASP A 1 83 ? -29.141 8.797 9.203 1 41.22 83 ASP A O 1
ATOM 651 N N . ARG A 1 84 ? -27.328 9.758 9.023 1 38.97 84 ARG A N 1
ATOM 652 C CA . ARG A 1 84 ? -27.891 11.094 9.18 1 38.97 84 ARG A CA 1
ATOM 653 C C . ARG A 1 84 ? -28.812 11.43 8.008 1 38.97 84 ARG A C 1
ATOM 655 O O . ARG A 1 84 ? -29.797 12.148 8.18 1 38.97 84 ARG A O 1
ATOM 662 N N . ASP A 1 85 ? -28.469 10.953 6.859 1 36.31 85 ASP A N 1
ATOM 663 C CA . ASP A 1 85 ? -29.234 11.344 5.684 1 36.31 85 ASP A CA 1
ATOM 664 C C . ASP A 1 85 ? -30.656 10.781 5.746 1 36.31 85 ASP A C 1
ATOM 666 O O . ASP A 1 85 ? -31.531 11.234 5.02 1 36.31 85 ASP A O 1
ATOM 670 N N . LYS A 1 86 ? -30.875 9.797 6.57 1 38.12 86 LYS A N 1
ATOM 671 C CA . LYS A 1 86 ? -32.219 9.25 6.531 1 38.12 86 LYS A CA 1
ATOM 672 C C . LYS A 1 86 ? -33.219 10.195 7.195 1 38.12 86 LYS A C 1
ATOM 674 O O . LYS A 1 86 ? -34.375 10.266 6.789 1 38.12 86 LYS A O 1
ATOM 679 N N . TYR A 1 87 ? -32.656 10.914 8.117 1 35.19 87 TYR A N 1
ATOM 680 C CA . TYR A 1 87 ? -33.625 11.719 8.859 1 35.19 87 TYR A CA 1
ATOM 681 C C . TYR A 1 87 ? -33.656 13.156 8.344 1 35.19 87 TYR A C 1
ATOM 683 O O . TYR A 1 87 ? -34.406 13.984 8.844 1 35.19 87 TYR A O 1
ATOM 691 N N . ALA A 1 88 ? -32.812 13.617 7.539 1 36.47 88 ALA A N 1
ATOM 692 C CA . ALA A 1 88 ? -32.75 15 7.082 1 36.47 88 ALA A CA 1
ATOM 693 C C . ALA A 1 88 ? -34.062 15.398 6.379 1 36.47 88 ALA A C 1
ATOM 695 O O . ALA A 1 88 ? -34.312 16.594 6.168 1 36.47 88 ALA A O 1
ATOM 696 N N . GLN A 1 89 ? -34.875 14.531 5.953 1 34.66 89 GLN A N 1
ATOM 697 C CA . GLN A 1 89 ? -36.094 15 5.305 1 34.66 89 GLN A CA 1
ATOM 698 C C . GLN A 1 89 ? -37.094 15.531 6.328 1 34.66 89 GLN A C 1
ATOM 700 O O . GLN A 1 89 ? -38.156 16.062 5.961 1 34.66 89 GLN A O 1
ATOM 705 N N . GLN A 1 90 ? -36.969 15.211 7.652 1 36.19 90 GLN A N 1
ATOM 706 C CA . GLN A 1 90 ? -38.094 15.703 8.477 1 36.19 90 GLN A CA 1
ATOM 707 C C . GLN A 1 90 ? -37.75 17.062 9.086 1 36.19 90 GLN A C 1
ATOM 709 O O . GLN A 1 90 ? -36.656 17.25 9.633 1 36.19 90 GLN A O 1
ATOM 714 N N . THR A 1 91 ? -38.375 18.25 8.68 1 36.31 91 THR A N 1
ATOM 715 C CA . THR A 1 91 ? -38.375 19.672 8.953 1 36.31 91 THR A CA 1
ATOM 716 C C . THR A 1 91 ? -38.031 19.953 10.422 1 36.31 91 THR A C 1
ATOM 718 O O . THR A 1 91 ? -37.344 20.906 10.734 1 36.31 91 THR A O 1
ATOM 721 N N . ASP A 1 92 ? -38.875 19.422 11.453 1 36.56 92 ASP A N 1
ATOM 722 C CA . ASP A 1 92 ? -38.906 19.797 12.867 1 36.56 92 ASP A CA 1
ATOM 723 C C . ASP A 1 92 ? -37.625 19.344 13.562 1 36.56 92 ASP A C 1
ATOM 725 O O . ASP A 1 92 ? -37.438 19.609 14.75 1 36.56 92 ASP A O 1
ATOM 729 N N . ALA A 1 93 ? -36.781 18.531 12.961 1 38.84 93 ALA A N 1
ATOM 730 C CA . ALA A 1 93 ? -35.594 17.891 13.531 1 38.84 93 ALA A CA 1
ATOM 731 C C . ALA A 1 93 ? -34.344 18.766 13.383 1 38.84 93 ALA A C 1
ATOM 733 O O . ALA A 1 93 ? -33.25 18.328 13.664 1 38.84 93 ALA A O 1
ATOM 734 N N . GLY A 1 94 ? -34.469 20.016 13.141 1 37.19 94 GLY A N 1
ATOM 735 C CA . GLY A 1 94 ? -33.375 20.984 12.961 1 37.19 94 GLY A CA 1
ATOM 736 C C . GLY A 1 94 ? -32.531 21.141 14.195 1 37.19 94 GLY A C 1
ATOM 737 O O . GLY A 1 94 ? -31.297 21.25 14.086 1 37.19 94 GLY A O 1
ATOM 738 N N . ALA A 1 95 ? -33.156 21.406 15.398 1 37.47 95 ALA A N 1
ATOM 739 C CA . ALA A 1 95 ? -32.469 21.656 16.656 1 37.47 95 ALA A CA 1
ATOM 740 C C . ALA A 1 95 ? -31.625 20.438 17.062 1 37.47 95 ALA A C 1
ATOM 742 O O . ALA A 1 95 ? -30.531 20.594 17.625 1 37.47 95 ALA A O 1
ATOM 743 N N . LEU A 1 96 ? -32.156 19.281 16.828 1 38.28 96 LEU A N 1
ATOM 744 C CA . LEU A 1 96 ? -31.484 18.047 17.219 1 38.28 96 LEU A CA 1
ATOM 745 C C . LEU A 1 96 ? -30.266 17.781 16.344 1 38.28 96 LEU A C 1
ATOM 747 O O . LEU A 1 96 ? -29.281 17.219 16.812 1 38.28 96 LEU A O 1
ATOM 751 N N . SER A 1 97 ? -30.359 18.375 15.219 1 40.91 97 SER A N 1
ATOM 752 C CA . SER A 1 97 ? -29.266 18.219 14.273 1 40.91 97 SER A CA 1
ATOM 753 C C . SER A 1 97 ? -28.047 19.047 14.688 1 40.91 97 SER A C 1
ATOM 755 O O . SER A 1 97 ? -26.906 18.594 14.547 1 40.91 97 SER A O 1
ATOM 757 N N . ALA A 1 98 ? -28.312 20.188 15.312 1 39.69 98 ALA A N 1
ATOM 758 C CA . ALA A 1 98 ? -27.234 21.031 15.836 1 39.69 98 ALA A CA 1
ATOM 759 C C . ALA A 1 98 ? -26.484 20.312 16.969 1 39.69 98 ALA A C 1
ATOM 761 O O . ALA A 1 98 ? -25.266 20.391 17.047 1 39.69 98 ALA A O 1
ATOM 762 N N . ASP A 1 99 ? -27.203 19.672 17.875 1 39.81 99 ASP A N 1
ATOM 763 C CA . ASP A 1 99 ? -26.625 18.938 19 1 39.81 99 ASP A CA 1
ATOM 764 C C . ASP A 1 99 ? -25.812 17.734 18.516 1 39.81 99 ASP A C 1
ATOM 766 O O . ASP A 1 99 ? -24.766 17.422 19.078 1 39.81 99 ASP A O 1
ATOM 770 N N . GLU A 1 100 ? -26.312 17.141 17.547 1 40 100 GLU A N 1
ATOM 771 C CA . GLU A 1 100 ? -25.625 15.961 17.031 1 40 100 GLU A CA 1
ATOM 772 C C . GLU A 1 100 ? -24.328 16.359 16.312 1 40 100 GLU A C 1
ATOM 774 O O . GLU A 1 100 ? -23.344 15.617 16.344 1 40 100 GLU A O 1
ATOM 779 N N . SER A 1 101 ? -24.359 17.516 15.75 1 40.12 101 SER A N 1
ATOM 780 C CA . SER A 1 101 ? -23.125 18.031 15.172 1 40.12 101 SER A CA 1
ATOM 781 C C . SER A 1 101 ? -22.109 18.359 16.25 1 40.12 101 SER A C 1
ATOM 783 O O . SER A 1 101 ? -20.906 18.109 16.094 1 40.12 101 SER A O 1
ATOM 785 N N . THR A 1 102 ? -22.625 18.891 17.391 1 38.88 102 THR A N 1
ATOM 786 C CA . THR A 1 102 ? -21.766 19.125 18.547 1 38.88 102 THR A CA 1
ATOM 787 C C . THR A 1 102 ? -21.266 17.812 19.141 1 38.88 102 THR A C 1
ATOM 789 O O . THR A 1 102 ? -20.109 17.688 19.531 1 38.88 102 THR A O 1
ATOM 792 N N . HIS A 1 103 ? -22.156 16.891 19.188 1 39.44 103 HIS A N 1
ATOM 793 C CA . HIS A 1 103 ? -21.75 15.602 19.719 1 39.44 103 HIS A CA 1
ATOM 794 C C . HIS A 1 103 ? -20.672 14.961 18.844 1 39.44 103 HIS A C 1
ATOM 796 O O . HIS A 1 103 ? -19.688 14.422 19.359 1 39.44 103 HIS A O 1
ATOM 802 N N . ALA A 1 104 ? -20.859 14.969 17.656 1 39.56 104 ALA A N 1
ATOM 803 C CA . ALA A 1 104 ? -19.828 14.438 16.781 1 39.56 104 ALA A CA 1
ATOM 804 C C . ALA A 1 104 ? -18.516 15.211 16.938 1 39.56 104 ALA A C 1
ATOM 806 O O . ALA A 1 104 ? -17.438 14.625 16.938 1 39.56 104 ALA A O 1
ATOM 807 N N . ALA A 1 105 ? -18.656 16.453 17.234 1 39.31 105 ALA A N 1
ATOM 808 C CA . ALA A 1 105 ? -17.5 17.297 17.547 1 39.31 105 ALA A CA 1
ATOM 809 C C . ALA A 1 105 ? -16.906 16.938 18.906 1 39.31 105 ALA A C 1
ATOM 811 O O . ALA A 1 105 ? -15.688 16.891 19.062 1 39.31 105 ALA A O 1
ATOM 812 N N . VAL A 1 106 ? -17.75 16.688 19.953 1 37.78 106 VAL A N 1
ATOM 813 C CA . VAL A 1 106 ? -17.297 16.312 21.297 1 37.78 106 VAL A CA 1
ATOM 814 C C . VAL A 1 106 ? -16.688 14.914 21.25 1 37.78 106 VAL A C 1
ATOM 816 O O . VAL A 1 106 ? -15.625 14.672 21.844 1 37.78 106 VAL A O 1
ATOM 819 N N . VAL A 1 107 ? -17.266 13.984 20.688 1 39.97 107 VAL A N 1
ATOM 820 C CA . VAL A 1 107 ? -16.719 12.641 20.609 1 39.97 107 VAL A CA 1
ATOM 821 C C . VAL A 1 107 ? -15.336 12.688 19.969 1 39.97 107 VAL A C 1
ATOM 823 O O . VAL A 1 107 ? -14.398 12.031 20.422 1 39.97 107 VAL A O 1
ATOM 826 N N . ALA A 1 108 ? -15.195 13.469 19.016 1 37.41 108 ALA A N 1
ATOM 827 C CA . ALA A 1 108 ? -13.883 13.695 18.406 1 37.41 108 ALA A CA 1
ATOM 828 C C . ALA A 1 108 ? -12.945 14.406 19.375 1 37.41 108 ALA A C 1
ATOM 830 O O . ALA A 1 108 ? -11.75 14.102 19.438 1 37.41 108 ALA A O 1
ATOM 831 N N . ALA A 1 109 ? -13.492 15.273 20.188 1 36.75 109 ALA A N 1
ATOM 832 C CA . ALA A 1 109 ? -12.75 16 21.219 1 36.75 109 ALA A CA 1
ATOM 833 C C . ALA A 1 109 ? -12.375 15.086 22.375 1 36.75 109 ALA A C 1
ATOM 835 O O . ALA A 1 109 ? -11.258 15.148 22.891 1 36.75 109 ALA A O 1
ATOM 836 N N . VAL A 1 110 ? -13.281 14.406 22.922 1 37.34 110 VAL A N 1
ATOM 837 C CA . VAL A 1 110 ? -13.07 13.562 24.078 1 37.34 110 VAL A CA 1
ATOM 838 C C . VAL A 1 110 ? -12.094 12.445 23.734 1 37.34 110 VAL A C 1
ATOM 840 O O . VAL A 1 110 ? -11.289 12.031 24.578 1 37.34 110 VAL A O 1
ATOM 843 N N . ALA A 1 111 ? -12.148 11.805 22.625 1 34.28 111 ALA A N 1
ATOM 844 C CA . ALA A 1 111 ? -11.18 10.766 22.297 1 34.28 111 ALA A CA 1
ATOM 845 C C . ALA A 1 111 ? -9.75 11.305 22.375 1 34.28 111 ALA A C 1
ATOM 847 O O . ALA A 1 111 ? -8.812 10.547 22.625 1 34.28 111 ALA A O 1
ATOM 848 N N . ARG A 1 112 ? -9.531 12.57 22.141 1 34.12 112 ARG A N 1
ATOM 849 C CA . ARG A 1 112 ? -8.219 13.219 22.188 1 34.12 112 ARG A CA 1
ATOM 850 C C . ARG A 1 112 ? -7.898 13.727 23.578 1 34.12 112 ARG A C 1
ATOM 852 O O . ARG A 1 112 ? -6.773 14.164 23.844 1 34.12 112 ARG A O 1
ATOM 859 N N . SER A 1 113 ? -8.898 14.047 24.391 1 29.84 113 SER A N 1
ATOM 860 C CA . SER A 1 113 ? -8.625 14.781 25.625 1 29.84 113 SER A CA 1
ATOM 861 C C . SER A 1 113 ? -7.84 13.922 26.609 1 29.84 113 SER A C 1
ATOM 863 O O . SER A 1 113 ? -8.289 12.852 27.016 1 29.84 113 SER A O 1
ATOM 865 N N . ASN A 1 114 ? -6.5 13.805 26.422 1 27.14 114 ASN A N 1
ATOM 866 C CA . ASN A 1 114 ? -5.883 13.578 27.719 1 27.14 114 ASN A CA 1
ATOM 867 C C . ASN A 1 114 ? -6.402 14.57 28.766 1 27.14 114 ASN A C 1
ATOM 869 O O . ASN A 1 114 ? -6.688 15.727 28.438 1 27.14 114 ASN A O 1
ATOM 873 N N . PRO A 1 115 ? -6.961 14.25 29.922 1 26.97 115 PRO A N 1
ATOM 874 C CA . PRO A 1 115 ? -7.5 14.992 31.062 1 26.97 115 PRO A CA 1
ATOM 875 C C . PRO A 1 115 ? -6.656 16.203 31.438 1 26.97 115 PRO A C 1
ATOM 877 O O . PRO A 1 115 ? -6.949 16.891 32.406 1 26.97 115 PRO A O 1
ATOM 880 N N . SER A 1 116 ? -5.316 16.359 31.375 1 27.02 116 SER A N 1
ATOM 881 C CA . SER A 1 116 ? -4.887 17.406 32.312 1 27.02 116 SER A CA 1
ATOM 882 C C . SER A 1 116 ? -5.52 18.75 31.953 1 27.02 116 SER A C 1
ATOM 884 O O . SER A 1 116 ? -6.281 18.844 30.984 1 27.02 116 SER A O 1
ATOM 886 N N . GLY A 1 117 ? -4.762 20.047 32.031 1 26.12 117 GLY A N 1
ATOM 887 C CA . GLY A 1 117 ? -5.152 21.422 32.312 1 26.12 117 GLY A CA 1
ATOM 888 C C . GLY A 1 117 ? -6.09 22 31.266 1 26.12 117 GLY A C 1
ATOM 889 O O . GLY A 1 117 ? -6.469 21.297 30.328 1 26.12 117 GLY A O 1
ATOM 890 N N . GLY A 1 118 ? -6.125 23.453 31.062 1 25.48 118 GLY A N 1
ATOM 891 C CA . GLY A 1 118 ? -7 24.453 30.469 1 25.48 118 GLY A CA 1
ATOM 892 C C . GLY A 1 118 ? -7.336 24.188 29.016 1 25.48 118 GLY A C 1
ATOM 893 O O . GLY A 1 118 ? -6.594 23.484 28.328 1 25.48 118 GLY A O 1
ATOM 894 N N . VAL A 1 119 ? -8.609 24.188 28.641 1 31.27 119 VAL A N 1
ATOM 895 C CA . VAL A 1 119 ? -9.258 23.969 27.359 1 31.27 119 VAL A CA 1
ATOM 896 C C . VAL A 1 119 ? -8.523 24.734 26.266 1 31.27 119 VAL A C 1
ATOM 898 O O . VAL A 1 119 ? -8.75 25.938 26.078 1 31.27 119 VAL A O 1
ATOM 901 N N . LYS A 1 120 ? -7.102 24.812 26.281 1 30.44 120 LYS A N 1
ATOM 902 C CA . LYS A 1 120 ? -6.48 25.688 25.297 1 30.44 120 LYS A CA 1
ATOM 903 C C . LYS A 1 120 ? -6.832 25.25 23.875 1 30.44 120 LYS A C 1
ATOM 905 O O . LYS A 1 120 ? -7.156 24.094 23.625 1 30.44 120 LYS A O 1
ATOM 910 N N . GLY A 1 121 ? -7.168 26.297 22.969 1 27.84 121 GLY A N 1
ATOM 911 C CA . GLY A 1 121 ? -7.395 26.312 21.531 1 27.84 121 GLY A CA 1
ATOM 912 C C . GLY A 1 121 ? -6.633 25.219 20.797 1 27.84 121 GLY A C 1
ATOM 913 O O . GLY A 1 121 ? -6.906 24.953 19.625 1 27.84 121 GLY A O 1
ATOM 914 N N . SER A 1 122 ? -5.469 24.859 21.312 1 29.5 122 SER A N 1
ATOM 915 C CA . SER A 1 122 ? -4.605 23.812 20.766 1 29.5 122 SER A CA 1
ATOM 916 C C . SER A 1 122 ? -5.305 22.453 20.766 1 29.5 122 SER A C 1
ATOM 918 O O . SER A 1 122 ? -4.926 21.562 20.016 1 29.5 122 SER A O 1
ATOM 920 N N . ASP A 1 123 ? -6.195 22.281 21.703 1 29.98 123 ASP A N 1
ATOM 921 C CA . ASP A 1 123 ? -6.898 21.016 21.906 1 29.98 123 ASP A CA 1
ATOM 922 C C . ASP A 1 123 ? -7.902 20.75 20.797 1 29.98 123 ASP A C 1
ATOM 924 O O . ASP A 1 123 ? -8.172 19.594 20.453 1 29.98 123 ASP A O 1
ATOM 928 N N . ILE A 1 124 ? -8.531 21.828 20.328 1 29.09 124 ILE A N 1
ATOM 929 C CA . ILE A 1 124 ? -9.484 21.703 19.234 1 29.09 124 ILE A CA 1
ATOM 930 C C . ILE A 1 124 ? -8.766 21.234 17.969 1 29.09 124 ILE A C 1
ATOM 932 O O . ILE A 1 124 ? -9.266 20.359 17.25 1 29.09 124 ILE A O 1
ATOM 936 N N . ALA A 1 125 ? -7.621 21.891 17.656 1 30.69 125 ALA A N 1
ATOM 937 C CA . ALA A 1 125 ? -6.887 21.531 16.438 1 30.69 125 ALA A CA 1
ATOM 938 C C . ALA A 1 125 ? -6.453 20.062 16.484 1 30.69 125 ALA A C 1
ATOM 940 O O . ALA A 1 125 ? -6.434 19.391 15.445 1 30.69 125 ALA A O 1
ATOM 941 N N . ARG A 1 126 ? -6.074 19.594 17.609 1 33.22 126 ARG A N 1
ATOM 942 C CA . ARG A 1 126 ? -5.609 18.219 17.812 1 33.22 126 ARG A CA 1
ATOM 943 C C . ARG A 1 126 ? -6.762 17.234 17.719 1 33.22 126 ARG A C 1
ATOM 945 O O . ARG A 1 126 ? -6.555 16.062 17.359 1 33.22 126 ARG A O 1
ATOM 952 N N . ALA A 1 127 ? -7.891 17.641 18.172 1 30.06 127 ALA A N 1
ATOM 953 C CA . ALA A 1 127 ? -9.086 16.797 18.172 1 30.06 127 ALA A CA 1
ATOM 954 C C . ALA A 1 127 ? -9.477 16.406 16.75 1 30.06 127 ALA A C 1
ATOM 956 O O . ALA A 1 127 ? -9.969 15.289 16.516 1 30.06 127 ALA A O 1
ATOM 957 N N . GLU A 1 128 ? -9.383 17.266 15.836 1 31.61 128 GLU A N 1
ATOM 958 C CA . GLU A 1 128 ? -9.766 17 14.453 1 31.61 128 GLU A CA 1
ATOM 959 C C . GLU A 1 128 ? -8.797 16.016 13.797 1 31.61 128 GLU A C 1
ATOM 961 O O . GLU A 1 128 ? -9.156 15.32 12.836 1 31.61 128 GLU A O 1
ATOM 966 N N . SER A 1 129 ? -7.551 16.125 14.219 1 31.78 129 SER A N 1
ATOM 967 C CA . SER A 1 129 ? -6.539 15.289 13.57 1 31.78 129 SER A CA 1
ATOM 968 C C . SER A 1 129 ? -6.707 13.82 13.938 1 31.78 129 SER A C 1
ATOM 970 O O . SER A 1 129 ? -6.281 12.938 13.195 1 31.78 129 SER A O 1
ATOM 972 N N . TRP A 1 130 ? -7.043 13.539 15.18 1 33 130 TRP A N 1
ATOM 973 C CA . TRP A 1 130 ? -7.051 12.195 15.75 1 33 130 TRP A CA 1
ATOM 974 C C . TRP A 1 130 ? -8.086 11.32 15.062 1 33 130 TRP A C 1
ATOM 976 O O . TRP A 1 130 ? -8.039 10.094 15.18 1 33 130 TRP A O 1
ATOM 986 N N . HIS A 1 131 ? -9.367 11.867 14.82 1 34.12 131 HIS A N 1
ATOM 987 C CA . HIS A 1 131 ? -10.461 11.164 14.164 1 34.12 131 HIS A CA 1
ATOM 988 C C . HIS A 1 131 ? -9.953 10.312 13.008 1 34.12 131 HIS A C 1
ATOM 990 O O . HIS A 1 131 ? -10.508 9.25 12.727 1 34.12 131 HIS A O 1
ATOM 996 N N . ARG A 1 132 ? -9.438 10.93 12.266 1 37.78 132 ARG A N 1
ATOM 997 C CA . ARG A 1 132 ? -9.242 10.422 10.914 1 37.78 132 ARG A CA 1
ATOM 998 C C . ARG A 1 132 ? -8.211 9.289 10.906 1 37.78 132 ARG A C 1
ATOM 1000 O O . ARG A 1 132 ? -8.156 8.508 9.953 1 37.78 132 ARG A O 1
ATOM 1007 N N . GLY A 1 133 ? -7.105 9.102 11.711 1 38.12 133 GLY A N 1
ATOM 1008 C CA . GLY A 1 133 ? -5.855 8.742 11.055 1 38.12 133 GLY A CA 1
ATOM 1009 C C . GLY A 1 133 ? -5.5 7.277 11.203 1 38.12 133 GLY A C 1
ATOM 1010 O O . GLY A 1 133 ? -5.336 6.57 10.203 1 38.12 133 GLY A O 1
ATOM 1011 N N . ALA A 1 134 ? -5.16 6.746 12.602 1 40.66 134 ALA A N 1
ATOM 1012 C CA . ALA A 1 134 ? -4.246 5.609 12.664 1 40.66 134 ALA A CA 1
ATOM 1013 C C . ALA A 1 134 ? -5.008 4.289 12.594 1 40.66 134 ALA A C 1
ATOM 1015 O O . ALA A 1 134 ? -4.629 3.381 11.852 1 40.66 134 ALA A O 1
ATOM 1016 N N . SER A 1 135 ? -6.258 4.082 13.477 1 42.03 135 SER A N 1
ATOM 1017 C CA . SER A 1 135 ? -6.926 2.789 13.578 1 42.03 135 SER A CA 1
ATOM 1018 C C . SER A 1 135 ? -7.676 2.459 12.289 1 42.03 135 SER A C 1
ATOM 1020 O O . SER A 1 135 ? -7.617 1.328 11.805 1 42.03 135 SER A O 1
ATOM 1022 N N . GLY A 1 136 ? -8.453 3.393 11.852 1 50.28 136 GLY A N 1
ATOM 1023 C CA . GLY A 1 136 ? -9.117 3.211 10.562 1 50.28 136 GLY A CA 1
ATOM 1024 C C . GLY A 1 136 ? -8.156 2.855 9.445 1 50.28 136 GLY A C 1
ATOM 1025 O O . GLY A 1 136 ? -8.469 2.012 8.602 1 50.28 136 GLY A O 1
ATOM 1026 N N . ASN A 1 137 ? -7.094 3.242 9.75 1 59.06 137 ASN A N 1
ATOM 1027 C CA . ASN A 1 137 ? -6.07 2.984 8.742 1 59.06 137 ASN A CA 1
ATOM 1028 C C . ASN A 1 137 ? -5.527 1.561 8.844 1 59.06 137 ASN A C 1
ATOM 1030 O O . ASN A 1 137 ? -5.246 0.924 7.824 1 59.06 137 ASN A O 1
ATOM 1034 N N . ASP A 1 138 ? -5.648 1.068 10.141 1 63 138 ASP A N 1
ATOM 1035 C CA . ASP A 1 138 ? -5.129 -0.283 10.328 1 63 138 ASP A CA 1
ATOM 1036 C C . ASP A 1 138 ? -6.094 -1.325 9.766 1 63 138 ASP A C 1
ATOM 1038 O O . ASP A 1 138 ? -5.668 -2.316 9.172 1 63 138 ASP A O 1
ATOM 1042 N N . LEU A 1 139 ? -7.359 -1.081 10.016 1 65.88 139 LEU A N 1
ATOM 1043 C CA . LEU A 1 139 ? -8.352 -2.014 9.492 1 65.88 139 LEU A CA 1
ATOM 1044 C C . LEU A 1 139 ? -8.375 -1.978 7.965 1 65.88 139 LEU A C 1
ATOM 1046 O O . LEU A 1 139 ? -8.492 -3.021 7.32 1 65.88 139 LEU A O 1
ATOM 1050 N N . ARG A 1 140 ? -8.312 -0.844 7.566 1 70 140 ARG A N 1
ATOM 1051 C CA . ARG A 1 140 ? -8.25 -0.711 6.117 1 70 140 ARG A CA 1
ATOM 1052 C C . ARG A 1 140 ? -7.051 -1.457 5.543 1 70 140 ARG A C 1
ATOM 1054 O O . ARG A 1 140 ? -7.176 -2.176 4.551 1 70 140 ARG A O 1
ATOM 1061 N N . ALA A 1 141 ? -6.039 -1.34 6.254 1 72.69 141 ALA A N 1
ATOM 1062 C CA . ALA A 1 141 ? -4.816 -2.008 5.812 1 72.69 141 ALA A CA 1
ATOM 1063 C C . ALA A 1 141 ? -4.957 -3.523 5.906 1 72.69 141 ALA A C 1
ATOM 1065 O O . ALA A 1 141 ? -4.473 -4.254 5.035 1 72.69 141 ALA A O 1
ATOM 1066 N N . ALA A 1 142 ? -5.664 -3.973 6.926 1 78.25 142 ALA A N 1
ATOM 1067 C CA . ALA A 1 142 ? -5.859 -5.406 7.121 1 78.25 142 ALA A CA 1
ATOM 1068 C C . ALA A 1 142 ? -6.75 -5.992 6.027 1 78.25 142 ALA A C 1
ATOM 1070 O O . ALA A 1 142 ? -6.434 -7.039 5.457 1 78.25 142 ALA A O 1
ATOM 1071 N N . VAL A 1 143 ? -7.793 -5.344 5.766 1 78.94 143 VAL A N 1
ATOM 1072 C CA . VAL A 1 143 ? -8.75 -5.809 4.766 1 78.94 143 VAL A CA 1
ATOM 1073 C C . VAL A 1 143 ? -8.094 -5.801 3.385 1 78.94 143 VAL A C 1
ATOM 1075 O O . VAL A 1 143 ? -8.281 -6.73 2.596 1 78.94 143 VAL A O 1
ATOM 1078 N N . LEU A 1 144 ? -7.309 -4.855 3.182 1 78.69 144 LEU A N 1
ATOM 1079 C CA . LEU A 1 144 ? -6.641 -4.754 1.89 1 78.69 144 LEU A CA 1
ATOM 1080 C C . LEU A 1 144 ? -5.594 -5.855 1.731 1 78.69 144 LEU A C 1
ATOM 1082 O O . LEU A 1 144 ? -5.398 -6.375 0.631 1 78.69 144 LEU A O 1
ATOM 1086 N N . GLY A 1 145 ? -5.012 -6.168 2.852 1 85.12 145 GLY A N 1
ATOM 1087 C CA . GLY A 1 145 ? -4.047 -7.258 2.816 1 85.12 145 GLY A CA 1
ATOM 1088 C C . GLY A 1 145 ? -4.676 -8.602 2.51 1 85.12 145 GLY A C 1
ATOM 1089 O O . GLY A 1 145 ? -4.176 -9.352 1.67 1 85.12 145 GLY A O 1
ATOM 1090 N N . ALA A 1 146 ? -5.77 -8.883 3.178 1 90.44 146 ALA A N 1
ATOM 1091 C CA . ALA A 1 146 ? -6.48 -10.133 2.939 1 90.44 146 ALA A CA 1
ATOM 1092 C C . ALA A 1 146 ? -7.039 -10.188 1.52 1 90.44 146 ALA A C 1
ATOM 1094 O O . ALA A 1 146 ? -6.996 -11.234 0.869 1 90.44 146 ALA A O 1
ATOM 1095 N N . ASN A 1 147 ? -7.531 -9.102 1.094 1 90.25 147 ASN A N 1
ATOM 1096 C CA . ASN A 1 147 ? -8.062 -9.023 -0.263 1 90.25 147 ASN A CA 1
ATOM 1097 C C . ASN A 1 147 ? -6.977 -9.281 -1.305 1 90.25 147 ASN A C 1
ATOM 1099 O O . ASN A 1 147 ? -7.207 -10 -2.279 1 90.25 147 ASN A O 1
ATOM 1103 N N . ASP A 1 148 ? -5.883 -8.742 -1.071 1 91.5 148 ASP A N 1
ATOM 1104 C CA . ASP A 1 148 ? -4.777 -8.922 -2.006 1 91.5 148 ASP A CA 1
ATOM 1105 C C . ASP A 1 148 ? -4.371 -10.391 -2.096 1 91.5 148 ASP A C 1
ATOM 1107 O O . ASP A 1 148 ? -4.141 -10.914 -3.189 1 91.5 148 ASP A O 1
ATOM 1111 N N . GLY A 1 149 ? -4.219 -10.984 -0.92 1 95.44 149 GLY A N 1
ATOM 1112 C CA . GLY A 1 149 ? -3.898 -12.406 -0.917 1 95.44 149 GLY A CA 1
ATOM 1113 C C . GLY A 1 149 ? -4.934 -13.258 -1.628 1 95.44 149 GLY A C 1
ATOM 1114 O O . GLY A 1 149 ? -4.586 -14.148 -2.398 1 95.44 149 GLY A O 1
ATOM 1115 N N . LEU A 1 150 ? -6.195 -12.961 -1.405 1 96.19 150 LEU A N 1
ATOM 1116 C CA . LEU A 1 150 ? -7.301 -13.711 -1.997 1 96.19 150 LEU A CA 1
ATOM 1117 C C . LEU A 1 150 ? -7.309 -13.555 -3.514 1 96.19 150 LEU A C 1
ATOM 1119 O O . LEU A 1 150 ? -7.293 -14.547 -4.246 1 96.19 150 LEU A O 1
ATOM 1123 N N . VAL A 1 151 ? -7.285 -12.328 -3.959 1 95.44 151 VAL A N 1
ATOM 1124 C CA . VAL A 1 151 ? -7.438 -12.055 -5.383 1 95.44 151 VAL A CA 1
ATOM 1125 C C . VAL A 1 151 ? -6.195 -12.523 -6.137 1 95.44 151 VAL A C 1
ATOM 1127 O O . VAL A 1 151 ? -6.301 -13.117 -7.215 1 95.44 151 VAL A O 1
ATOM 1130 N N . SER A 1 152 ? -5.031 -12.305 -5.594 1 95.88 152 SER A N 1
ATOM 1131 C CA . SER A 1 152 ? -3.803 -12.695 -6.277 1 95.88 152 SER A CA 1
ATOM 1132 C C . SER A 1 152 ? -3.725 -14.211 -6.453 1 95.88 152 SER A C 1
ATOM 1134 O O . SER A 1 152 ? -3.414 -14.695 -7.543 1 95.88 152 SER A O 1
ATOM 1136 N N . ASN A 1 153 ? -3.984 -14.914 -5.363 1 97.69 153 ASN A N 1
ATOM 1137 C CA . ASN A 1 153 ? -3.867 -16.375 -5.449 1 97.69 153 ASN A CA 1
ATOM 1138 C C . ASN A 1 153 ? -5.027 -16.984 -6.23 1 97.69 153 ASN A C 1
ATOM 1140 O O . ASN A 1 153 ? -4.859 -18 -6.895 1 97.69 153 ASN A O 1
ATOM 1144 N N . PHE A 1 154 ? -6.25 -16.406 -6.109 1 98 154 PHE A N 1
ATOM 1145 C CA . PHE A 1 154 ? -7.379 -16.812 -6.938 1 98 154 PHE A CA 1
ATOM 1146 C C . PHE A 1 154 ? -7.043 -16.672 -8.414 1 98 154 PHE A C 1
ATOM 1148 O O . PHE A 1 154 ? -7.25 -17.609 -9.195 1 98 154 PHE A O 1
ATOM 1155 N N . CYS A 1 155 ? -6.469 -15.578 -8.789 1 97 155 CYS A N 1
ATOM 1156 C CA . CYS A 1 155 ? -6.078 -15.32 -10.172 1 97 155 CYS A CA 1
ATOM 1157 C C . CYS A 1 155 ? -4.957 -16.266 -10.602 1 97 155 CYS A C 1
ATOM 1159 O O . CYS A 1 155 ? -4.953 -16.75 -11.734 1 97 155 CYS A O 1
ATOM 1161 N N . LEU A 1 156 ? -4.008 -16.516 -9.727 1 97.25 156 LEU A N 1
ATOM 1162 C CA . LEU A 1 156 ? -2.898 -17.406 -10.039 1 97.25 156 LEU A CA 1
ATOM 1163 C C . LEU A 1 156 ? -3.402 -18.812 -10.336 1 97.25 156 LEU A C 1
ATOM 1165 O O . LEU A 1 156 ? -3.035 -19.406 -11.352 1 97.25 156 LEU A O 1
ATOM 1169 N N . ILE A 1 157 ? -4.246 -19.328 -9.484 1 97.25 157 ILE A N 1
ATOM 1170 C CA . ILE A 1 157 ? -4.789 -20.672 -9.609 1 97.25 157 ILE A CA 1
ATOM 1171 C C . ILE A 1 157 ? -5.617 -20.781 -10.891 1 97.25 157 ILE A C 1
ATOM 1173 O O . ILE A 1 157 ? -5.5 -21.75 -11.641 1 97.25 157 ILE A O 1
ATOM 1177 N N . MET A 1 158 ? -6.426 -19.766 -11.141 1 96.69 158 MET A N 1
ATOM 1178 C CA . MET A 1 158 ? -7.211 -19.766 -12.375 1 96.69 158 MET A CA 1
ATOM 1179 C C . MET A 1 158 ? -6.305 -19.719 -13.594 1 96.69 158 MET A C 1
ATOM 1181 O O . MET A 1 158 ? -6.602 -20.328 -14.625 1 96.69 158 MET A O 1
ATOM 1185 N N . GLY A 1 159 ? -5.23 -18.953 -13.5 1 94.94 159 GLY A N 1
ATOM 1186 C CA . GLY A 1 159 ? -4.289 -18.891 -14.602 1 94.94 159 GLY A CA 1
ATOM 1187 C C . GLY A 1 159 ? -3.668 -20.234 -14.93 1 94.94 159 GLY A C 1
ATOM 1188 O O . GLY A 1 159 ? -3.633 -20.641 -16.094 1 94.94 159 GLY A O 1
ATOM 1189 N N . ILE A 1 160 ? -3.193 -20.938 -13.914 1 94.5 160 ILE A N 1
ATOM 1190 C CA . ILE A 1 160 ? -2.541 -22.219 -14.117 1 94.5 160 ILE A CA 1
ATOM 1191 C C . ILE A 1 160 ? -3.582 -23.266 -14.508 1 94.5 160 ILE A C 1
ATOM 1193 O O . ILE A 1 160 ? -3.297 -24.172 -15.305 1 94.5 160 ILE A O 1
ATOM 1197 N N . ALA A 1 161 ? -4.762 -23.188 -13.93 1 94.88 161 ALA A N 1
ATOM 1198 C CA . ALA A 1 161 ? -5.848 -24.078 -14.32 1 94.88 161 ALA A CA 1
ATOM 1199 C C . ALA A 1 161 ? -6.223 -23.875 -15.789 1 94.88 161 ALA A C 1
ATOM 1201 O O . ALA A 1 161 ? -6.48 -24.844 -16.516 1 94.88 161 ALA A O 1
ATOM 1202 N N . GLY A 1 162 ? -6.312 -22.672 -16.188 1 94.25 162 GLY A N 1
ATOM 1203 C CA . GLY A 1 162 ? -6.613 -22.359 -17.562 1 94.25 162 GLY A CA 1
ATOM 1204 C C . GLY A 1 162 ? -5.598 -22.938 -18.547 1 94.25 162 GLY A C 1
ATOM 1205 O O . GLY A 1 162 ? -5.938 -23.25 -19.688 1 94.25 162 GLY A O 1
ATOM 1206 N N . ALA A 1 163 ? -4.379 -23.078 -18.109 1 93.06 163 ALA A N 1
ATOM 1207 C CA . ALA A 1 163 ? -3.311 -23.625 -18.938 1 93.06 163 ALA A CA 1
ATOM 1208 C C . ALA A 1 163 ? -3.381 -25.141 -19 1 93.06 163 ALA A C 1
ATOM 1210 O O . ALA A 1 163 ? -2.574 -25.781 -19.688 1 93.06 163 ALA A O 1
ATOM 1211 N N . GLY A 1 164 ? -4.289 -25.75 -18.266 1 90.69 164 GLY A N 1
ATOM 1212 C CA . GLY A 1 164 ? -4.492 -27.188 -18.297 1 90.69 164 GLY A CA 1
ATOM 1213 C C . GLY A 1 164 ? -3.539 -27.953 -17.406 1 90.69 164 GLY A C 1
ATOM 1214 O O . GLY A 1 164 ? -3.217 -29.109 -17.672 1 90.69 164 GLY A O 1
ATOM 1215 N N . ALA A 1 165 ? -3.072 -27.312 -16.406 1 90.94 165 ALA A N 1
ATOM 1216 C CA . ALA A 1 165 ? -2.125 -27.953 -15.492 1 90.94 165 ALA A CA 1
ATOM 1217 C C . ALA A 1 165 ? -2.811 -29.031 -14.664 1 90.94 165 ALA A C 1
ATOM 1219 O O . ALA A 1 165 ? -4.031 -29 -14.484 1 90.94 165 ALA A O 1
ATOM 1220 N N . SER A 1 166 ? -2.018 -29.984 -14.219 1 91.56 166 SER A N 1
ATOM 1221 C CA . SER A 1 166 ? -2.523 -31.062 -13.367 1 91.56 166 SER A CA 1
ATOM 1222 C C . SER A 1 166 ? -2.928 -30.531 -11.992 1 91.56 166 SER A C 1
ATOM 1224 O O . SER A 1 166 ? -2.527 -29.438 -11.602 1 91.56 166 SER A O 1
ATOM 1226 N N . ASN A 1 167 ? -3.77 -31.297 -11.266 1 92.94 167 ASN A N 1
ATOM 1227 C CA . ASN A 1 167 ? -4.219 -30.938 -9.922 1 92.94 167 ASN A CA 1
ATOM 1228 C C . ASN A 1 167 ? -3.043 -30.703 -8.984 1 92.94 167 ASN A C 1
ATOM 1230 O O . ASN A 1 167 ? -3.062 -29.766 -8.18 1 92.94 167 ASN A O 1
ATOM 1234 N N . LYS A 1 168 ? -2.068 -31.547 -9.094 1 90.62 168 LYS A N 1
ATOM 1235 C CA . LYS A 1 168 ? -0.883 -31.406 -8.25 1 90.62 168 LYS A CA 1
ATOM 1236 C C . LYS A 1 168 ? -0.163 -30.094 -8.516 1 90.62 168 LYS A C 1
ATOM 1238 O O . LYS A 1 168 ? 0.266 -29.422 -7.582 1 90.62 168 LYS A O 1
ATOM 1243 N N . THR A 1 169 ? -0.049 -29.766 -9.805 1 91.19 169 THR A N 1
ATOM 1244 C CA . THR A 1 169 ? 0.608 -28.516 -10.195 1 91.19 169 THR A CA 1
ATOM 1245 C C . THR A 1 169 ? -0.181 -27.312 -9.695 1 91.19 169 THR A C 1
ATOM 1247 O O . THR A 1 169 ? 0.403 -26.328 -9.234 1 91.19 169 THR A O 1
ATOM 1250 N N . ILE A 1 170 ? -1.486 -27.406 -9.773 1 94.75 170 ILE A N 1
ATOM 1251 C CA . ILE A 1 170 ? -2.346 -26.328 -9.32 1 94.75 170 ILE A CA 1
ATOM 1252 C C . ILE A 1 170 ? -2.18 -26.109 -7.82 1 94.75 170 ILE A C 1
ATOM 1254 O O . ILE A 1 170 ? -1.992 -24.984 -7.359 1 94.75 170 ILE A O 1
ATOM 1258 N N . LEU A 1 171 ? -2.217 -27.188 -7.07 1 94.31 171 LEU A N 1
ATOM 1259 C CA . LEU A 1 171 ? -2.082 -27.125 -5.617 1 94.31 171 LEU A CA 1
ATOM 1260 C C . LEU A 1 171 ? -0.707 -26.594 -5.227 1 94.31 171 LEU A C 1
ATOM 1262 O O . LEU A 1 171 ? -0.6 -25.703 -4.375 1 94.31 171 LEU A O 1
ATOM 1266 N N . LEU A 1 172 ? 0.365 -27.094 -5.871 1 92.69 172 LEU A N 1
ATOM 1267 C CA . LEU A 1 172 ? 1.725 -26.656 -5.582 1 92.69 172 LEU A CA 1
ATOM 1268 C C . LEU A 1 172 ? 1.892 -25.172 -5.906 1 92.69 172 LEU A C 1
ATOM 1270 O O . LEU A 1 172 ? 2.516 -24.438 -5.145 1 92.69 172 LEU A O 1
ATOM 1274 N N . THR A 1 173 ? 1.367 -24.781 -7.023 1 94.38 173 THR A N 1
ATOM 1275 C CA . THR A 1 173 ? 1.46 -23.375 -7.438 1 94.38 173 THR A CA 1
ATOM 1276 C C . THR A 1 173 ? 0.692 -22.484 -6.473 1 94.38 173 THR A C 1
ATOM 1278 O O . THR A 1 173 ? 1.161 -21.391 -6.121 1 94.38 173 THR A O 1
ATOM 1281 N N . GLY A 1 174 ? -0.52 -22.922 -6.074 1 95.94 174 GLY A N 1
ATOM 1282 C CA . GLY A 1 174 ? -1.3 -22.172 -5.105 1 95.94 174 GLY A CA 1
ATOM 1283 C C . GLY A 1 174 ? -0.589 -21.984 -3.775 1 95.94 174 GLY A C 1
ATOM 1284 O O . GLY A 1 174 ? -0.593 -20.891 -3.205 1 95.94 174 GLY A O 1
ATOM 1285 N N . LEU A 1 175 ? 0.034 -23.016 -3.297 1 95.75 175 LEU A N 1
ATOM 1286 C CA . LEU A 1 175 ? 0.756 -22.953 -2.031 1 95.75 175 LEU A CA 1
ATOM 1287 C C . LEU A 1 175 ? 2.025 -22.125 -2.166 1 95.75 175 LEU A C 1
ATOM 1289 O O . LEU A 1 175 ? 2.357 -21.328 -1.275 1 95.75 175 LEU A O 1
ATOM 1293 N N . ALA A 1 176 ? 2.764 -22.359 -3.256 1 95 176 ALA A N 1
ATOM 1294 C CA . ALA A 1 176 ? 3.938 -21.531 -3.531 1 95 176 ALA A CA 1
ATOM 1295 C C . ALA A 1 176 ? 3.559 -20.062 -3.656 1 95 176 ALA A C 1
ATOM 1297 O O . ALA A 1 176 ? 4.273 -19.188 -3.168 1 95 176 ALA A O 1
ATOM 1298 N N . GLY A 1 177 ? 2.436 -19.797 -4.348 1 95.62 177 GLY A N 1
ATOM 1299 C CA . GLY A 1 177 ? 1.943 -18.438 -4.48 1 95.62 177 GLY A CA 1
ATOM 1300 C C . GLY A 1 177 ? 1.594 -17.797 -3.15 1 95.62 177 GLY A C 1
ATOM 1301 O O . GLY A 1 177 ? 1.867 -16.609 -2.932 1 95.62 177 GLY A O 1
ATOM 1302 N N . LEU A 1 178 ? 0.979 -18.578 -2.271 1 96.25 178 LEU A N 1
ATOM 1303 C CA . LEU A 1 178 ? 0.634 -18.094 -0.937 1 96.25 178 LEU A CA 1
ATOM 1304 C C . LEU A 1 178 ? 1.884 -17.688 -0.17 1 96.25 178 LEU A C 1
ATOM 1306 O O . LEU A 1 178 ? 1.956 -16.562 0.342 1 96.25 178 LEU A O 1
ATOM 1310 N N . ILE A 1 179 ? 2.883 -18.484 -0.131 1 95.19 179 ILE A N 1
ATOM 1311 C CA . ILE A 1 179 ? 4.098 -18.203 0.633 1 95.19 179 ILE A CA 1
ATOM 1312 C C . ILE A 1 179 ? 4.871 -17.062 -0.017 1 95.19 179 ILE A C 1
ATOM 1314 O O . ILE A 1 179 ? 5.367 -16.172 0.674 1 95.19 179 ILE A O 1
ATOM 1318 N N . ALA A 1 180 ? 4.992 -17.156 -1.348 1 95.31 180 ALA A N 1
ATOM 1319 C CA . ALA A 1 180 ? 5.707 -16.109 -2.088 1 95.31 180 ALA A CA 1
ATOM 1320 C C . ALA A 1 180 ? 5.051 -14.75 -1.899 1 95.31 180 ALA A C 1
ATOM 1322 O O . ALA A 1 180 ? 5.723 -13.766 -1.586 1 95.31 180 ALA A O 1
ATOM 1323 N N . GLY A 1 181 ? 3.717 -14.719 -2.117 1 94 181 GLY A N 1
ATOM 1324 C CA . GLY A 1 181 ? 2.986 -13.469 -1.954 1 94 181 GLY A CA 1
ATOM 1325 C C . GLY A 1 181 ? 3.041 -12.93 -0.538 1 94 181 GLY A C 1
ATOM 1326 O O . GLY A 1 181 ? 3.246 -11.727 -0.334 1 94 181 GLY A O 1
ATOM 1327 N N . ALA A 1 182 ? 2.844 -13.805 0.426 1 95.38 182 ALA A N 1
ATOM 1328 C CA . ALA A 1 182 ? 2.893 -13.398 1.829 1 95.38 182 ALA A CA 1
ATOM 1329 C C . ALA A 1 182 ? 4.277 -12.875 2.203 1 95.38 182 ALA A C 1
ATOM 1331 O O . ALA A 1 182 ? 4.395 -11.859 2.889 1 95.38 182 ALA A O 1
ATOM 1332 N N . SER A 1 183 ? 5.285 -13.547 1.782 1 93.69 183 SER A N 1
ATOM 1333 C CA . SER A 1 183 ? 6.656 -13.133 2.07 1 93.69 183 SER A CA 1
ATOM 1334 C C . SER A 1 183 ? 6.973 -11.797 1.411 1 93.69 183 SER A C 1
ATOM 1336 O O . SER A 1 183 ? 7.602 -10.93 2.025 1 93.69 183 SER A O 1
ATOM 1338 N N . SER A 1 184 ? 6.582 -11.672 0.141 1 91.44 184 SER A N 1
ATOM 1339 C CA . SER A 1 184 ? 6.828 -10.43 -0.583 1 91.44 184 SER A CA 1
ATOM 1340 C C . SER A 1 184 ? 6.117 -9.258 0.082 1 91.44 184 SER A C 1
ATOM 1342 O O . SER A 1 184 ? 6.695 -8.172 0.221 1 91.44 184 SER A O 1
ATOM 1344 N N . MET A 1 185 ? 4.871 -9.5 0.457 1 90.38 185 MET A N 1
ATOM 1345 C CA . MET A 1 185 ? 4.117 -8.438 1.119 1 90.38 185 MET A CA 1
ATOM 1346 C C . MET A 1 185 ? 4.742 -8.086 2.465 1 90.38 185 MET A C 1
ATOM 1348 O O . MET A 1 185 ? 4.824 -6.91 2.826 1 90.38 185 MET A O 1
ATOM 1352 N N . ALA A 1 186 ? 5.098 -9.047 3.203 1 91.69 186 ALA A N 1
ATOM 1353 C CA . ALA A 1 186 ? 5.742 -8.836 4.496 1 91.69 186 ALA A CA 1
ATOM 1354 C C . ALA A 1 186 ? 7.035 -8.039 4.34 1 91.69 186 ALA A C 1
ATOM 1356 O O . ALA A 1 186 ? 7.285 -7.098 5.098 1 91.69 186 ALA A O 1
ATOM 1357 N N . LEU A 1 187 ? 7.816 -8.367 3.424 1 88.69 187 LEU A N 1
ATOM 1358 C CA . LEU A 1 187 ? 9.07 -7.664 3.172 1 88.69 187 LEU A CA 1
ATOM 1359 C C . LEU A 1 187 ? 8.805 -6.23 2.719 1 88.69 187 LEU A C 1
ATOM 1361 O O . LEU A 1 187 ? 9.523 -5.309 3.115 1 88.69 187 LEU A O 1
ATOM 1365 N N . GLY A 1 188 ? 7.863 -6.133 1.801 1 84.06 188 GLY A N 1
ATOM 1366 C CA . GLY A 1 188 ? 7.492 -4.793 1.372 1 84.06 188 GLY A CA 1
ATOM 1367 C C . GLY A 1 188 ? 7.059 -3.9 2.518 1 84.06 188 GLY A C 1
ATOM 1368 O O . GLY A 1 188 ? 7.469 -2.742 2.6 1 84.06 188 GLY A O 1
ATOM 1369 N N . GLU A 1 189 ? 6.23 -4.453 3.328 1 84.31 189 GLU A N 1
ATOM 1370 C CA . GLU A 1 189 ? 5.754 -3.695 4.48 1 84.31 189 GLU A CA 1
ATOM 1371 C C . GLU A 1 189 ? 6.895 -3.402 5.457 1 84.31 189 GLU A C 1
ATOM 1373 O O . GLU A 1 189 ? 6.965 -2.312 6.027 1 84.31 189 GLU A O 1
ATOM 1378 N N . TRP A 1 190 ? 7.703 -4.336 5.688 1 86.94 190 TRP A N 1
ATOM 1379 C CA . TRP A 1 190 ? 8.867 -4.141 6.543 1 86.94 190 TRP A CA 1
ATOM 1380 C C . TRP A 1 190 ? 9.742 -3.002 6.027 1 86.94 190 TRP A C 1
ATOM 1382 O O . TRP A 1 190 ? 10.164 -2.135 6.797 1 86.94 190 TRP A O 1
ATOM 1392 N N . LEU A 1 191 ? 10.008 -3.049 4.816 1 82.31 191 LEU A N 1
ATOM 1393 C CA . LEU A 1 191 ? 10.844 -2.025 4.191 1 82.31 191 LEU A CA 1
ATOM 1394 C C . LEU A 1 191 ? 10.18 -0.655 4.285 1 82.31 191 LEU A C 1
ATOM 1396 O O . LEU A 1 191 ? 10.852 0.349 4.539 1 82.31 191 LEU A O 1
ATOM 1400 N N . SER A 1 192 ? 8.891 -0.628 4.027 1 80.56 192 SER A N 1
ATOM 1401 C CA . SER A 1 192 ? 8.156 0.631 4.07 1 80.56 192 SER A CA 1
ATOM 1402 C C . SER A 1 192 ? 8.219 1.26 5.457 1 80.56 192 SER A C 1
ATOM 1404 O O . SER A 1 192 ? 8.523 2.447 5.594 1 80.56 192 SER A O 1
ATOM 1406 N N . VAL A 1 193 ? 7.926 0.494 6.449 1 80.38 193 VAL A N 1
ATOM 1407 C CA . VAL A 1 193 ? 7.906 0.993 7.82 1 80.38 193 VAL A CA 1
ATOM 1408 C C . VAL A 1 193 ? 9.32 1.354 8.258 1 80.38 193 VAL A C 1
ATOM 1410 O O . VAL A 1 193 ? 9.531 2.359 8.945 1 80.38 193 VAL A O 1
ATOM 1413 N N . THR A 1 194 ? 10.258 0.553 7.871 1 83.06 194 THR A N 1
ATOM 1414 C CA . THR A 1 194 ? 11.656 0.829 8.203 1 83.06 194 THR A CA 1
ATOM 1415 C C . THR A 1 194 ? 12.117 2.129 7.555 1 83.06 194 THR A C 1
ATOM 1417 O O . THR A 1 194 ? 12.797 2.939 8.188 1 83.06 194 THR A O 1
ATOM 1420 N N . ASN A 1 195 ? 11.812 2.289 6.309 1 76.94 195 ASN A N 1
ATOM 1421 C CA . ASN A 1 195 ? 12.164 3.521 5.609 1 76.94 195 ASN A CA 1
ATOM 1422 C C . ASN A 1 195 ? 11.555 4.746 6.289 1 76.94 195 ASN A C 1
ATOM 1424 O O . ASN A 1 195 ? 12.211 5.777 6.422 1 76.94 195 ASN A O 1
ATOM 1428 N N . ALA A 1 196 ? 10.281 4.527 6.648 1 75.25 196 ALA A N 1
ATOM 1429 C CA . ALA A 1 196 ? 9.617 5.621 7.344 1 75.25 196 ALA A CA 1
ATOM 1430 C C . ALA A 1 196 ? 10.305 5.93 8.672 1 75.25 196 ALA A C 1
ATOM 1432 O O . ALA A 1 196 ? 10.477 7.098 9.031 1 75.25 196 ALA A O 1
ATOM 1433 N N . TYR A 1 197 ? 10.664 4.93 9.344 1 78.31 197 TYR A N 1
ATOM 1434 C CA . TYR A 1 197 ? 11.352 5.051 10.625 1 78.31 197 TYR A CA 1
ATOM 1435 C C . TYR A 1 197 ? 12.703 5.73 10.453 1 78.31 197 TYR A C 1
ATOM 1437 O O . TYR A 1 197 ? 13.047 6.637 11.219 1 78.31 197 TYR A O 1
ATOM 1445 N N . GLU A 1 198 ? 13.391 5.309 9.539 1 78.94 198 GLU A N 1
ATOM 1446 C CA . GLU A 1 198 ? 14.719 5.863 9.297 1 78.94 198 GLU A CA 1
ATOM 1447 C C . GLU A 1 198 ? 14.633 7.312 8.836 1 78.94 198 GLU A C 1
ATOM 1449 O O . GLU A 1 198 ? 15.461 8.148 9.219 1 78.94 198 GLU A O 1
ATOM 1454 N N . LEU A 1 199 ? 13.672 7.555 8.016 1 74.06 199 LEU A N 1
ATOM 1455 C CA . LEU A 1 199 ? 13.453 8.93 7.59 1 74.06 199 LEU A CA 1
ATOM 1456 C C . LEU A 1 199 ? 13.125 9.828 8.781 1 74.06 199 LEU A C 1
ATOM 1458 O O . LEU A 1 199 ? 13.641 10.938 8.891 1 74.06 199 LEU A O 1
ATOM 1462 N N . ALA A 1 200 ? 12.242 9.289 9.617 1 74.19 200 ALA A N 1
ATOM 1463 C CA . ALA A 1 200 ? 11.875 10.023 10.82 1 74.19 200 ALA A CA 1
ATOM 1464 C C . ALA A 1 200 ? 13.094 10.281 11.703 1 74.19 200 ALA A C 1
ATOM 1466 O O . ALA A 1 200 ? 13.266 11.383 12.227 1 74.19 200 ALA A O 1
ATOM 1467 N N . GLN A 1 201 ? 13.914 9.391 11.82 1 80.25 201 GLN A N 1
ATOM 1468 C CA . GLN A 1 201 ? 15.117 9.523 12.633 1 80.25 201 GLN A CA 1
ATOM 1469 C C . GLN A 1 201 ? 16.078 10.555 12.039 1 80.25 201 GLN A C 1
ATOM 1471 O O . GLN A 1 201 ? 16.672 11.344 12.766 1 80.25 201 GLN A O 1
ATOM 1476 N N . THR A 1 202 ? 16.188 10.484 10.828 1 74.31 202 THR A N 1
ATOM 1477 C CA . THR A 1 202 ? 17.062 11.438 10.156 1 74.31 202 THR A CA 1
ATOM 1478 C C . THR A 1 202 ? 16.531 12.859 10.32 1 74.31 202 THR A C 1
ATOM 1480 O O . THR A 1 202 ? 17.312 13.797 10.531 1 74.31 202 THR A O 1
ATOM 1483 N N . GLN A 1 203 ? 15.273 12.914 10.242 1 74.56 203 GLN A N 1
ATOM 1484 C CA . GLN A 1 203 ? 14.664 14.234 10.398 1 74.56 203 GLN A CA 1
ATOM 1485 C C . GLN A 1 203 ? 14.805 14.734 11.828 1 74.56 203 GLN A C 1
ATOM 1487 O O . GLN A 1 203 ? 15.062 15.922 12.047 1 74.56 203 GLN A O 1
ATOM 1492 N N . ILE A 1 204 ? 14.633 13.914 12.719 1 79.06 204 ILE A N 1
ATOM 1493 C CA . ILE A 1 204 ? 14.773 14.281 14.125 1 79.06 204 ILE A CA 1
ATOM 1494 C C . ILE A 1 204 ? 16.219 14.664 14.422 1 79.06 204 ILE A C 1
ATOM 1496 O O . ILE A 1 204 ? 16.484 15.633 15.141 1 79.06 204 ILE A O 1
ATOM 1500 N N . ALA A 1 205 ? 17.062 13.922 13.945 1 80.06 205 ALA A N 1
ATOM 1501 C CA . ALA A 1 205 ? 18.484 14.234 14.133 1 80.06 205 ALA A CA 1
ATOM 1502 C C . ALA A 1 205 ? 18.828 15.602 13.555 1 80.06 205 ALA A C 1
ATOM 1504 O O . ALA A 1 205 ? 19.594 16.359 14.148 1 80.06 205 ALA A O 1
ATOM 1505 N N . ARG A 1 206 ? 18.234 15.836 12.57 1 75.06 206 ARG A N 1
ATOM 1506 C CA . ARG A 1 206 ? 18.438 17.141 11.953 1 75.06 206 ARG A CA 1
ATOM 1507 C C . ARG A 1 206 ? 17.859 18.25 12.812 1 75.06 206 ARG A C 1
ATOM 1509 O O . ARG A 1 206 ? 18.453 19.312 12.953 1 75.06 206 ARG A O 1
ATOM 1516 N N . GLU A 1 207 ? 16.703 17.984 13.195 1 78.88 207 GLU A N 1
ATOM 1517 C CA . GLU A 1 207 ? 16.062 18.953 14.07 1 78.88 207 GLU A CA 1
ATOM 1518 C C . GLU A 1 207 ? 16.891 19.188 15.336 1 78.88 207 GLU A C 1
ATOM 1520 O O . GLU A 1 207 ? 17 20.328 15.805 1 78.88 207 GLU A O 1
ATOM 1525 N N . ASN A 1 208 ? 17.422 18.188 15.82 1 84.19 208 ASN A N 1
ATOM 1526 C CA . ASN A 1 208 ? 18.281 18.281 17 1 84.19 208 ASN A CA 1
ATOM 1527 C C . ASN A 1 208 ? 19.516 19.141 16.703 1 84.19 208 ASN A C 1
ATOM 1529 O O . ASN A 1 208 ? 19.922 19.938 17.547 1 84.19 208 ASN A O 1
ATOM 1533 N N . GLU A 1 209 ? 20.031 18.938 15.656 1 79.5 209 GLU A N 1
ATOM 1534 C CA . GLU A 1 209 ? 21.188 19.719 15.258 1 79.5 209 GLU A CA 1
ATOM 1535 C C . GLU A 1 209 ? 20.828 21.188 15.055 1 79.5 209 GLU A C 1
ATOM 1537 O O . GLU A 1 209 ? 21.594 22.078 15.438 1 79.5 209 GLU A O 1
ATOM 1542 N N . GLU A 1 210 ? 19.734 21.375 14.453 1 78 210 GLU A N 1
ATOM 1543 C CA . GLU A 1 210 ? 19.266 22.75 14.242 1 78 210 GLU A CA 1
ATOM 1544 C C . GLU A 1 210 ? 18.984 23.453 15.562 1 78 210 GLU A C 1
ATOM 1546 O O . GLU A 1 210 ? 19.266 24.641 15.719 1 78 210 GLU A O 1
ATOM 1551 N N . LEU A 1 211 ? 18.422 22.75 16.453 1 82 211 LEU A N 1
ATOM 1552 C CA . LEU A 1 211 ? 18.141 23.297 17.781 1 82 211 LEU A CA 1
ATOM 1553 C C . LEU A 1 211 ? 19.438 23.703 18.484 1 82 211 LEU A C 1
ATOM 1555 O O . LEU A 1 211 ? 19.453 24.672 19.25 1 82 211 LEU A O 1
ATOM 1559 N N . GLN A 1 212 ? 20.453 22.984 18.25 1 81.31 212 GLN A N 1
ATOM 1560 C CA . GLN A 1 212 ? 21.734 23.266 18.875 1 81.31 212 GLN A CA 1
ATOM 1561 C C . GLN A 1 212 ? 22.453 24.422 18.172 1 81.31 212 GLN A C 1
ATOM 1563 O O . GLN A 1 212 ? 23.062 25.266 18.828 1 81.31 212 GLN A O 1
ATOM 1568 N N . ARG A 1 213 ? 22.25 24.5 16.938 1 75.75 213 ARG A N 1
ATOM 1569 C CA . ARG A 1 213 ? 23.016 25.453 16.156 1 75.75 213 ARG A CA 1
ATOM 1570 C C . ARG A 1 213 ? 22.281 26.797 16.062 1 75.75 213 ARG A C 1
ATOM 1572 O O . ARG A 1 213 ? 22.922 27.859 16.109 1 75.75 213 ARG A O 1
ATOM 1579 N N . THR A 1 214 ? 20.984 26.688 15.852 1 78.75 214 THR A N 1
ATOM 1580 C CA . THR A 1 214 ? 20.234 27.906 15.641 1 78.75 214 THR A CA 1
ATOM 1581 C C . THR A 1 214 ? 18.969 27.922 16.5 1 78.75 214 THR A C 1
ATOM 1583 O O . THR A 1 214 ? 17.859 27.938 15.992 1 78.75 214 THR A O 1
ATOM 1586 N N . PRO A 1 215 ? 19.203 28.078 17.766 1 81.75 215 PRO A N 1
ATOM 1587 C CA . PRO A 1 215 ? 18.047 28.031 18.672 1 81.75 215 PRO A CA 1
ATOM 1588 C C . PRO A 1 215 ? 17.078 29.188 18.453 1 81.75 215 PRO A C 1
ATOM 1590 O O . PRO A 1 215 ? 15.867 29.016 18.625 1 81.75 215 PRO A O 1
ATOM 1593 N N . LYS A 1 216 ? 17.562 30.375 18.094 1 77.38 216 LYS A N 1
ATOM 1594 C CA . LYS A 1 216 ? 16.703 31.547 17.906 1 77.38 216 LYS A CA 1
ATOM 1595 C C . LYS A 1 216 ? 15.789 31.344 16.703 1 77.38 216 LYS A C 1
ATOM 1597 O O . LYS A 1 216 ? 14.617 31.719 16.734 1 77.38 216 LYS A O 1
ATOM 1602 N N . ALA A 1 217 ? 16.406 30.797 15.711 1 73.88 217 ALA A N 1
ATOM 1603 C CA . ALA A 1 217 ? 15.625 30.516 14.516 1 73.88 217 ALA A CA 1
ATOM 1604 C C . ALA A 1 217 ? 14.516 29.5 14.812 1 73.88 217 ALA A C 1
ATOM 1606 O O . ALA A 1 217 ? 13.398 29.641 14.312 1 73.88 217 ALA A O 1
ATOM 1607 N N . GLU A 1 218 ? 14.891 28.547 15.594 1 77.62 218 GLU A N 1
ATOM 1608 C CA . GLU A 1 218 ? 13.914 27.516 15.945 1 77.62 218 GLU A CA 1
ATOM 1609 C C . GLU A 1 218 ? 12.789 28.094 16.797 1 77.62 218 GLU A C 1
ATOM 1611 O O . GLU A 1 218 ? 11.633 27.672 16.672 1 77.62 218 GLU A O 1
ATOM 1616 N N . LEU A 1 219 ? 13.164 29.047 17.625 1 79.62 219 LEU A N 1
ATOM 1617 C CA . LEU A 1 219 ? 12.164 29.703 18.453 1 79.62 219 LEU A CA 1
ATOM 1618 C C . LEU A 1 219 ? 11.164 30.469 17.578 1 79.62 219 LEU A C 1
ATOM 1620 O O . LEU A 1 219 ? 9.961 30.422 17.828 1 79.62 219 LEU A O 1
ATOM 1624 N N . ARG A 1 220 ? 11.688 31.188 16.703 1 73.31 220 ARG A N 1
ATOM 1625 C CA . ARG A 1 220 ? 10.82 31.922 15.789 1 73.31 220 ARG A CA 1
ATOM 1626 C C . ARG A 1 220 ? 9.898 30.984 15.016 1 73.31 220 ARG A C 1
ATOM 1628 O O . ARG A 1 220 ? 8.727 31.297 14.805 1 73.31 220 ARG A O 1
ATOM 1635 N N . GLU A 1 221 ? 10.539 29.875 14.578 1 71 221 GLU A N 1
ATOM 1636 C CA . GLU A 1 221 ? 9.758 28.891 13.836 1 71 221 GLU A CA 1
ATOM 1637 C C . GLU A 1 221 ? 8.625 28.328 14.695 1 71 221 GLU A C 1
ATOM 1639 O O . GLU A 1 221 ? 7.496 28.188 14.227 1 71 221 GLU A O 1
ATOM 1644 N N . LEU A 1 222 ? 8.969 27.953 15.844 1 75.69 222 LEU A N 1
ATOM 1645 C CA . LEU A 1 222 ? 7.973 27.406 16.75 1 75.69 222 LEU A CA 1
ATOM 1646 C C . LEU A 1 222 ? 6.871 28.406 17.031 1 75.69 222 LEU A C 1
ATOM 1648 O O . LEU A 1 222 ? 5.695 28.047 17.109 1 75.69 222 LEU A O 1
ATOM 1652 N N . ALA A 1 223 ? 7.242 29.672 17.172 1 71.81 223 ALA A N 1
ATOM 1653 C CA . ALA A 1 223 ? 6.273 30.734 17.406 1 71.81 223 ALA A CA 1
ATOM 1654 C C . ALA A 1 223 ? 5.32 30.891 16.234 1 71.81 223 ALA A C 1
ATOM 1656 O O . ALA A 1 223 ? 4.117 31.062 16.406 1 71.81 223 ALA A O 1
ATOM 1657 N N . LEU A 1 224 ? 5.914 30.734 15.086 1 65.62 224 LEU A N 1
ATOM 1658 C CA . LEU A 1 224 ? 5.105 30.844 13.875 1 65.62 224 LEU A CA 1
ATOM 1659 C C . LEU A 1 224 ? 4.141 29.672 13.766 1 65.62 224 LEU A C 1
ATOM 1661 O O . LEU A 1 224 ? 3.006 29.828 13.312 1 65.62 224 LEU A O 1
ATOM 1665 N N . ILE A 1 225 ? 4.707 28.516 14.133 1 63.41 225 ILE A N 1
ATOM 1666 C CA . ILE A 1 225 ? 3.865 27.328 14.094 1 63.41 225 ILE A CA 1
ATOM 1667 C C . ILE A 1 225 ? 2.682 27.5 15.047 1 63.41 225 ILE A C 1
ATOM 1669 O O . ILE A 1 225 ? 1.539 27.203 14.68 1 63.41 225 ILE A O 1
ATOM 1673 N N . TYR A 1 226 ? 2.916 28.031 16.234 1 67.06 226 TYR A N 1
ATOM 1674 C CA . TYR A 1 226 ? 1.848 28.234 17.203 1 67.06 226 TYR A CA 1
ATOM 1675 C C . TYR A 1 22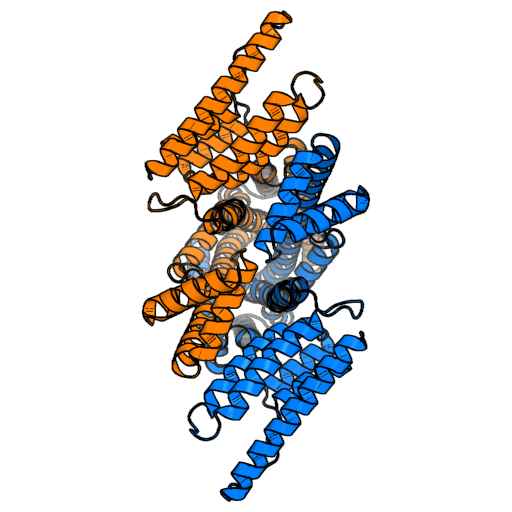6 ? 0.91 29.359 16.766 1 67.06 226 TYR A C 1
ATOM 1677 O O . TYR A 1 226 ? -0.297 29.297 17.016 1 67.06 226 TYR A O 1
ATOM 1685 N N . GLN A 1 227 ? 1.488 30.344 16.094 1 61.94 227 GLN A N 1
ATOM 1686 C CA . GLN A 1 227 ? 0.646 31.391 15.523 1 61.94 227 GLN A CA 1
ATOM 1687 C C . GLN A 1 227 ? -0.291 30.828 14.461 1 61.94 227 GLN A C 1
ATOM 1689 O O . GLN A 1 227 ? -1.461 31.219 14.391 1 61.94 227 GLN A O 1
ATOM 1694 N N . ALA A 1 228 ? 0.307 29.969 13.766 1 56.75 228 ALA A N 1
ATOM 1695 C CA . ALA A 1 228 ? -0.484 29.328 12.719 1 56.75 228 ALA A CA 1
ATOM 1696 C C . ALA A 1 228 ? -1.579 28.453 13.312 1 56.75 228 ALA A C 1
ATOM 1698 O O . ALA A 1 228 ? -2.627 28.25 12.695 1 56.75 228 ALA A O 1
ATOM 1699 N N . LYS A 1 229 ? -1.286 28 14.484 1 57.31 229 LYS A N 1
ATOM 1700 C CA . LYS A 1 229 ? -2.258 27.141 15.172 1 57.31 229 LYS A CA 1
ATOM 1701 C C . LYS A 1 229 ? -3.309 27.984 15.891 1 57.31 229 LYS A C 1
ATOM 1703 O O . LYS A 1 229 ? -4.242 27.438 16.484 1 57.31 229 LYS A O 1
ATOM 1708 N N . GLY A 1 230 ? -3.078 29.328 15.914 1 54.81 230 GLY A N 1
ATOM 1709 C CA . GLY A 1 230 ? -4.16 30.172 16.391 1 54.81 230 GLY A CA 1
ATOM 1710 C C . GLY A 1 230 ? -3.752 31.062 17.562 1 54.81 230 GLY A C 1
ATOM 1711 O O . GLY A 1 230 ? -4.555 31.859 18.047 1 54.81 230 GLY A O 1
ATOM 1712 N N . LEU A 1 231 ? -2.559 30.969 18 1 59.81 231 LEU A N 1
ATOM 1713 C CA . LEU A 1 231 ? -2.115 31.797 19.109 1 59.81 231 LEU A CA 1
ATOM 1714 C C . LEU A 1 231 ? -1.719 33.188 18.609 1 59.81 231 LEU A C 1
ATOM 1716 O O . LEU A 1 231 ? -1.262 33.344 17.484 1 59.81 231 LEU A O 1
ATOM 1720 N N . ASP A 1 232 ? -2.182 34.156 19.422 1 60.91 232 ASP A N 1
ATOM 1721 C CA . ASP A 1 232 ? -1.715 35.5 19.109 1 60.91 232 ASP A CA 1
ATOM 1722 C C . ASP A 1 232 ? -0.19 35.594 19.125 1 60.91 232 ASP A C 1
ATOM 1724 O O . ASP A 1 232 ? 0.469 34.719 19.719 1 60.91 232 ASP A O 1
ATOM 1728 N N . ARG A 1 233 ? 0.291 36.562 18.438 1 70.06 233 ARG A N 1
ATOM 1729 C CA . ARG A 1 233 ? 1.731 36.688 18.25 1 70.06 233 ARG A CA 1
ATOM 1730 C C . ARG A 1 233 ? 2.467 36.656 19.578 1 70.06 233 ARG A C 1
ATOM 1732 O O . ARG A 1 233 ? 3.439 35.906 19.734 1 70.06 233 ARG A O 1
ATOM 1739 N N . ASP A 1 234 ? 1.987 37.406 20.531 1 77.31 234 ASP A N 1
ATOM 1740 C CA . ASP A 1 234 ? 2.676 37.531 21.812 1 77.31 234 ASP A CA 1
ATOM 1741 C C . ASP A 1 234 ? 2.57 36.219 22.609 1 77.31 234 ASP A C 1
ATOM 1743 O O . ASP A 1 234 ? 3.545 35.781 23.219 1 77.31 234 ASP A O 1
ATOM 1747 N N . ASP A 1 235 ? 1.429 35.625 22.547 1 74.62 235 ASP A N 1
ATOM 1748 C CA . ASP A 1 235 ? 1.23 34.344 23.25 1 74.62 235 ASP A CA 1
ATOM 1749 C C . ASP A 1 235 ? 2.049 33.219 22.594 1 74.62 235 ASP A C 1
ATOM 1751 O O . ASP A 1 235 ? 2.613 32.375 23.297 1 74.62 235 ASP A O 1
ATOM 1755 N N . ALA A 1 236 ? 2.031 33.25 21.281 1 72.25 236 ALA A N 1
ATOM 1756 C CA . ALA A 1 236 ? 2.801 32.25 20.531 1 72.25 236 ALA A CA 1
ATOM 1757 C C . ALA A 1 236 ? 4.281 32.312 20.906 1 72.25 236 ALA A C 1
ATOM 1759 O O . ALA A 1 236 ? 4.922 31.266 21.094 1 72.25 236 ALA A O 1
ATOM 1760 N N . ARG A 1 237 ? 4.711 33.531 21 1 79.19 237 ARG A N 1
ATOM 1761 C CA . ARG A 1 237 ? 6.109 33.719 21.359 1 79.19 237 ARG A CA 1
ATOM 1762 C C . ARG A 1 237 ? 6.375 33.25 22.797 1 79.19 237 ARG A C 1
ATOM 1764 O O . ARG A 1 237 ? 7.398 32.625 23.062 1 79.19 237 ARG A O 1
ATOM 1771 N N . ARG A 1 238 ? 5.5 33.531 23.688 1 81.19 238 ARG A N 1
ATOM 1772 C CA . ARG A 1 238 ? 5.652 33.125 25.078 1 81.19 238 ARG A CA 1
ATOM 1773 C C . ARG A 1 238 ? 5.676 31.625 25.219 1 81.19 238 ARG A C 1
ATOM 1775 O O . ARG A 1 238 ? 6.496 31.062 25.953 1 81.19 238 ARG A O 1
ATOM 1782 N N . VAL A 1 239 ? 4.789 31.031 24.531 1 78.81 239 VAL A N 1
ATOM 1783 C CA . VAL A 1 239 ? 4.695 29.578 24.578 1 78.81 239 VAL A CA 1
ATOM 1784 C C . VAL A 1 239 ? 5.957 28.953 23.984 1 78.81 239 VAL A C 1
ATOM 1786 O O . VAL A 1 239 ? 6.5 27.984 24.516 1 78.81 239 VAL A O 1
ATOM 1789 N N . ALA A 1 240 ? 6.324 29.469 22.844 1 82.31 240 ALA A N 1
ATOM 1790 C CA . ALA A 1 240 ? 7.527 28.969 22.172 1 82.31 240 ALA A CA 1
ATOM 1791 C C . ALA A 1 240 ? 8.742 29.094 23.094 1 82.31 240 ALA A C 1
ATOM 1793 O O . ALA A 1 240 ? 9.562 28.172 23.172 1 82.31 240 ALA A O 1
ATOM 1794 N N . GLU A 1 241 ? 8.797 30.203 23.766 1 84.44 241 GLU A N 1
ATOM 1795 C CA . GLU A 1 241 ? 9.914 30.438 24.672 1 84.44 241 GLU A CA 1
ATOM 1796 C C . GLU A 1 241 ? 9.898 29.438 25.828 1 84.44 241 GLU A C 1
ATOM 1798 O O . GLU A 1 241 ? 10.953 28.969 26.266 1 84.44 241 GLU A O 1
ATOM 1803 N N . GLU A 1 242 ? 8.758 29.219 26.25 1 84.12 242 GLU A N 1
ATOM 1804 C CA . GLU A 1 242 ? 8.633 28.25 27.344 1 84.12 242 GLU A CA 1
ATOM 1805 C C . GLU A 1 242 ? 9.055 26.859 26.891 1 84.12 242 GLU A C 1
ATOM 1807 O O . GLU A 1 242 ? 9.711 26.125 27.656 1 84.12 242 GLU A O 1
ATOM 1812 N N . MET A 1 243 ? 8.641 26.469 25.719 1 83.88 243 MET A N 1
ATOM 1813 C CA . MET A 1 243 ? 8.93 25.141 25.203 1 83.88 243 MET A CA 1
ATOM 1814 C C . MET A 1 243 ? 10.422 24.984 24.922 1 83.88 243 MET A C 1
ATOM 1816 O O . MET A 1 243 ? 10.961 23.875 25 1 83.88 243 MET A O 1
ATOM 1820 N N . MET A 1 244 ? 11.031 26.109 24.625 1 86.94 244 MET A N 1
ATOM 1821 C CA . MET A 1 244 ? 12.43 26.062 24.219 1 86.94 244 MET A CA 1
ATOM 1822 C C . MET A 1 244 ? 13.352 26.094 25.438 1 86.94 244 MET A C 1
ATOM 1824 O O . MET A 1 244 ? 14.57 25.969 25.297 1 86.94 244 MET A O 1
ATOM 1828 N N . ARG A 1 245 ? 12.797 26.281 26.609 1 82.62 245 ARG A N 1
ATOM 1829 C CA . ARG A 1 245 ? 13.594 26.359 27.828 1 82.62 245 ARG A CA 1
ATOM 1830 C C . ARG A 1 245 ? 14.328 25.047 28.078 1 82.62 245 ARG A C 1
ATOM 1832 O O . ARG A 1 245 ? 15.461 25.047 28.578 1 82.62 245 ARG A O 1
ATOM 1839 N N . ASN A 1 246 ? 13.602 23.953 27.812 1 84.56 246 ASN A N 1
ATOM 1840 C CA . ASN A 1 246 ? 14.203 22.625 27.938 1 84.56 246 ASN A CA 1
ATOM 1841 C C . ASN A 1 246 ? 14.484 22.016 26.562 1 84.56 246 ASN A C 1
ATOM 1843 O O . ASN A 1 246 ? 13.586 21.906 25.734 1 84.56 246 ASN A O 1
ATOM 1847 N N . ARG A 1 247 ? 15.633 21.641 26.406 1 83.75 247 ARG A N 1
ATOM 1848 C CA . ARG A 1 247 ? 16.078 21.141 25.109 1 83.75 247 ARG A CA 1
ATOM 1849 C C . ARG A 1 247 ? 15.273 19.906 24.688 1 83.75 247 ARG A C 1
ATOM 1851 O O . ARG A 1 247 ? 14.875 19.781 23.531 1 83.75 247 ARG A O 1
ATOM 1858 N N . ASP A 1 248 ? 15.086 18.984 25.594 1 83.19 248 ASP A N 1
ATOM 1859 C CA . ASP A 1 248 ? 14.367 17.75 25.281 1 83.19 248 ASP A CA 1
ATOM 1860 C C . ASP A 1 248 ? 12.914 18.031 24.922 1 83.19 248 ASP A C 1
ATOM 1862 O O . ASP A 1 248 ? 12.367 17.438 24 1 83.19 248 ASP A O 1
ATOM 1866 N N . LYS A 1 249 ? 12.383 18.906 25.656 1 81.31 249 LYS A N 1
ATOM 1867 C CA . LYS A 1 249 ? 11 19.297 25.391 1 81.31 249 LYS A CA 1
ATOM 1868 C C . LYS A 1 249 ? 10.875 20.047 24.062 1 81.31 249 LYS A C 1
ATOM 1870 O O . LYS A 1 249 ? 9.891 19.875 23.344 1 81.31 249 LYS A O 1
ATOM 1875 N N . ALA A 1 250 ? 11.867 20.844 23.812 1 83.44 250 ALA A N 1
ATOM 1876 C CA . ALA A 1 250 ? 11.883 21.594 22.562 1 83.44 250 ALA A CA 1
ATOM 1877 C C . ALA A 1 250 ? 11.938 20.641 21.359 1 83.44 250 ALA A C 1
ATOM 1879 O O . ALA A 1 250 ? 11.188 20.812 20.391 1 83.44 250 ALA A O 1
ATOM 1880 N N . LEU A 1 251 ? 12.766 19.703 21.516 1 84.31 251 LEU A N 1
ATOM 1881 C CA . LEU A 1 251 ? 12.914 18.734 20.438 1 84.31 251 LEU A CA 1
ATOM 1882 C C . LEU A 1 251 ? 11.625 17.922 20.25 1 84.31 251 LEU A C 1
ATOM 1884 O O . LEU A 1 251 ? 11.195 17.688 19.125 1 84.31 251 LEU A O 1
ATOM 1888 N N . ASP A 1 252 ? 11.125 17.5 21.344 1 80.88 252 ASP A N 1
ATOM 1889 C CA . ASP A 1 252 ? 9.867 16.766 21.281 1 80.88 252 ASP A CA 1
ATOM 1890 C C . ASP A 1 252 ? 8.766 17.594 20.641 1 80.88 252 ASP A C 1
ATOM 1892 O O . ASP A 1 252 ? 7.996 17.078 19.812 1 80.88 252 ASP A O 1
ATOM 1896 N N . THR A 1 253 ? 8.711 18.812 20.969 1 77.5 253 THR A N 1
ATOM 1897 C CA . THR A 1 253 ? 7.68 19.703 20.469 1 77.5 253 THR A CA 1
ATOM 1898 C C . THR A 1 253 ? 7.871 19.953 18.969 1 77.5 253 THR A C 1
ATOM 1900 O O . THR A 1 253 ? 6.906 19.922 18.203 1 77.5 253 THR A O 1
ATOM 1903 N N . LEU A 1 254 ? 9.07 20.188 18.656 1 78.25 254 LEU A N 1
ATOM 1904 C CA . LEU A 1 254 ? 9.359 20.422 17.25 1 78.25 254 LEU A CA 1
ATOM 1905 C C . LEU A 1 254 ? 9.094 19.172 16.406 1 78.25 254 LEU A C 1
ATOM 1907 O O . LEU A 1 254 ? 8.602 19.266 15.281 1 78.25 254 LEU A O 1
ATOM 1911 N N . THR A 1 255 ? 9.43 18.078 16.938 1 76.5 255 THR A N 1
ATOM 1912 C CA . THR A 1 255 ? 9.195 16.812 16.25 1 76.5 255 THR A CA 1
ATOM 1913 C C . THR A 1 255 ? 7.707 16.594 15.992 1 76.5 255 THR A C 1
ATOM 1915 O O . THR A 1 255 ? 7.312 16.172 14.906 1 76.5 255 THR A O 1
ATOM 1918 N N . ARG A 1 256 ? 6.957 16.891 16.906 1 69.81 256 ARG A N 1
ATOM 1919 C CA . ARG A 1 256 ? 5.512 16.719 16.781 1 69.81 256 ARG A CA 1
ATOM 1920 C C . ARG A 1 256 ? 4.898 17.812 15.914 1 69.81 256 ARG A C 1
ATOM 1922 O O . ARG A 1 256 ? 4.137 17.516 14.992 1 69.81 256 ARG A O 1
ATOM 1929 N N . GLU A 1 257 ? 5.293 19.031 16.234 1 65.94 257 GLU A N 1
ATOM 1930 C CA . GLU A 1 257 ? 4.617 20.188 15.625 1 65.94 257 GLU A CA 1
ATOM 1931 C C . GLU A 1 257 ? 5.148 20.453 14.219 1 65.94 257 GLU A C 1
ATOM 1933 O O . GLU A 1 257 ? 4.387 20.828 13.32 1 65.94 257 GLU A O 1
ATOM 1938 N N . GLU A 1 258 ? 6.379 20.328 14.125 1 66.19 258 GLU A N 1
ATOM 1939 C CA . GLU A 1 258 ? 6.98 20.641 12.836 1 66.19 258 GLU A CA 1
ATOM 1940 C C . GLU A 1 258 ? 7.016 19.422 11.93 1 66.19 258 GLU A C 1
ATOM 1942 O O . GLU A 1 258 ? 6.68 19.5 10.742 1 66.19 258 GLU A O 1
ATOM 1947 N N . LEU A 1 259 ? 7.406 18.328 12.516 1 66.12 259 LEU A N 1
ATOM 1948 C CA . LEU A 1 259 ? 7.625 17.156 11.68 1 66.12 259 LEU A CA 1
ATOM 1949 C C . LEU A 1 259 ? 6.375 16.281 11.633 1 66.12 259 LEU A C 1
ATOM 1951 O O . LEU A 1 259 ? 6.254 15.414 10.766 1 66.12 259 LEU A O 1
ATOM 1955 N N . GLY A 1 260 ? 5.418 16.531 12.5 1 65.88 260 GLY A N 1
ATOM 1956 C CA . GLY A 1 260 ? 4.203 15.734 12.539 1 65.88 260 GLY A CA 1
ATOM 1957 C C . GLY A 1 260 ? 4.441 14.297 12.953 1 65.88 260 GLY A C 1
ATOM 1958 O O . GLY A 1 260 ? 3.709 13.398 12.539 1 65.88 260 GLY A O 1
ATOM 1959 N N . LEU A 1 261 ? 5.543 14.133 13.555 1 67.88 261 LEU A N 1
ATOM 1960 C CA . LEU A 1 261 ? 5.926 12.789 13.969 1 67.88 261 LEU A CA 1
ATOM 1961 C C . LEU A 1 261 ? 5.684 12.586 15.461 1 67.88 261 LEU A C 1
ATOM 1963 O O . LEU A 1 261 ? 5.793 13.531 16.25 1 67.88 261 LEU A O 1
ATOM 1967 N N . ASP A 1 262 ? 5.117 11.508 15.711 1 62.72 262 ASP A N 1
ATOM 1968 C CA . ASP A 1 262 ? 5.102 11.109 17.125 1 62.72 262 ASP A CA 1
ATOM 1969 C C . ASP A 1 262 ? 6.449 10.523 17.531 1 62.72 262 ASP A C 1
ATOM 1971 O O . ASP A 1 262 ? 6.863 9.484 17.016 1 62.72 262 ASP A O 1
ATOM 1975 N N . PRO A 1 263 ? 7.023 11.188 18.312 1 63.16 263 PRO A N 1
ATOM 1976 C CA . PRO A 1 263 ? 8.352 10.727 18.703 1 63.16 263 PRO A CA 1
ATOM 1977 C C . PRO A 1 263 ? 8.336 9.32 19.297 1 63.16 263 PRO A C 1
ATOM 1979 O O . PRO A 1 263 ? 9.344 8.609 19.234 1 63.16 263 PRO A O 1
ATOM 1982 N N . GLU A 1 264 ? 7.211 8.945 19.781 1 59.78 264 GLU A N 1
ATOM 1983 C CA . GLU A 1 264 ? 7.133 7.629 20.406 1 59.78 264 GLU A CA 1
ATOM 1984 C C . GLU A 1 264 ? 6.809 6.543 19.375 1 59.78 264 GLU A C 1
ATOM 1986 O O . GLU A 1 264 ? 7.199 5.387 19.547 1 59.78 264 GLU A O 1
ATOM 1991 N N . GLU A 1 265 ? 6.074 6.918 18.391 1 62.25 265 GLU A N 1
ATOM 1992 C CA . GLU A 1 265 ? 5.637 5.898 17.453 1 62.25 265 GLU A CA 1
ATOM 1993 C C . GLU A 1 265 ? 6.367 6.035 16.109 1 62.25 265 GLU A C 1
ATOM 1995 O O . GLU A 1 265 ? 6.238 5.18 15.242 1 62.25 265 GLU A O 1
ATOM 2000 N N . LEU A 1 266 ? 7.484 6.562 16.062 1 59.34 266 LEU A N 1
ATOM 2001 C CA . LEU A 1 266 ? 8.312 6.895 14.906 1 59.34 266 LEU A CA 1
ATOM 2002 C C . LEU A 1 266 ? 7.945 6.035 13.703 1 59.34 266 LEU A C 1
ATOM 2004 O O . LEU A 1 266 ? 8.812 5.414 13.086 1 59.34 266 LEU A O 1
ATOM 2008 N N . GLY A 1 267 ? 6.59 5.77 13.32 1 59.75 267 GLY A N 1
ATOM 2009 C CA . GLY A 1 267 ? 6.152 5.055 12.133 1 59.75 267 GLY A CA 1
ATOM 2010 C C . GLY A 1 267 ? 5.695 3.639 12.422 1 59.75 267 GLY A C 1
ATOM 2011 O O . GLY A 1 267 ? 5.148 2.965 11.547 1 59.75 267 GLY A O 1
ATOM 2012 N N . GLY A 1 268 ? 5.949 3.09 13.602 1 69.5 268 GLY A N 1
ATOM 2013 C CA . GLY A 1 268 ? 5.504 1.764 14 1 69.5 268 GLY A CA 1
ATOM 2014 C C . GLY A 1 268 ? 6.625 0.742 14.023 1 69.5 268 GLY A C 1
ATOM 2015 O O . GLY A 1 268 ? 7.773 1.063 13.719 1 69.5 268 GLY A O 1
ATOM 2016 N N . ASN A 1 269 ? 6.406 -0.436 14.484 1 83.69 269 ASN A N 1
ATOM 2017 C CA . ASN A 1 269 ? 7.344 -1.552 14.5 1 83.69 269 ASN A CA 1
ATOM 2018 C C . ASN A 1 269 ? 7.336 -2.312 13.18 1 83.69 269 ASN A C 1
ATOM 2020 O O . ASN A 1 269 ? 6.34 -2.951 12.828 1 83.69 269 ASN A O 1
ATOM 2024 N N . PRO A 1 270 ? 8.492 -2.234 12.461 1 86.44 270 PRO A N 1
ATOM 2025 C CA . PRO A 1 270 ? 8.539 -2.877 11.148 1 86.44 270 PRO A CA 1
ATOM 2026 C C . PRO A 1 270 ? 8.266 -4.379 11.211 1 86.44 270 PRO A C 1
ATOM 2028 O O . PRO A 1 270 ? 7.637 -4.938 10.312 1 86.44 270 PRO A O 1
ATOM 2031 N N . TRP A 1 271 ? 8.633 -5.016 12.32 1 90.56 271 TRP A N 1
ATOM 2032 C CA . TRP A 1 271 ? 8.477 -6.461 12.422 1 90.56 271 TRP A CA 1
ATOM 2033 C C . TRP A 1 271 ? 7.027 -6.84 12.688 1 90.56 271 TRP A C 1
ATOM 2035 O O . TRP A 1 271 ? 6.531 -7.84 12.164 1 90.56 271 TRP A O 1
ATOM 2045 N N . ARG A 1 272 ? 6.395 -6.051 13.414 1 88.06 272 ARG A N 1
ATOM 2046 C CA . ARG A 1 272 ? 4.969 -6.281 13.641 1 88.06 272 ARG A CA 1
ATOM 2047 C C . ARG A 1 272 ? 4.168 -6.051 12.359 1 88.06 272 ARG A C 1
ATOM 2049 O O . ARG A 1 272 ? 3.26 -6.82 12.047 1 88.06 272 ARG A O 1
ATOM 2056 N N . ALA A 1 273 ? 4.547 -5.012 11.688 1 86.31 273 ALA A N 1
ATOM 2057 C CA . ALA A 1 273 ? 3.879 -4.715 10.422 1 86.31 273 ALA A CA 1
ATOM 2058 C C . ALA A 1 273 ? 4.098 -5.832 9.414 1 86.31 273 ALA A C 1
ATOM 2060 O O . ALA A 1 273 ? 3.16 -6.25 8.727 1 86.31 273 ALA A O 1
ATOM 2061 N N . ALA A 1 274 ? 5.293 -6.348 9.391 1 91.44 274 ALA A N 1
ATOM 2062 C CA . ALA A 1 274 ? 5.633 -7.422 8.469 1 91.44 274 ALA A CA 1
ATOM 2063 C C . ALA A 1 274 ? 4.871 -8.703 8.805 1 91.44 274 ALA A C 1
ATOM 2065 O O . ALA A 1 274 ? 4.309 -9.352 7.926 1 91.44 274 ALA A O 1
ATOM 2066 N N . GLY A 1 275 ? 4.855 -9.086 10.102 1 93.12 275 GLY A N 1
ATOM 2067 C CA . GLY A 1 275 ? 4.156 -10.281 10.531 1 93.12 275 GLY A CA 1
ATOM 2068 C C . GLY A 1 275 ? 2.664 -10.227 10.273 1 93.12 275 GLY A C 1
ATOM 2069 O O . GLY A 1 275 ? 2.07 -11.211 9.82 1 93.12 275 GLY A O 1
ATOM 2070 N N . THR A 1 276 ? 2.092 -9.102 10.539 1 90.5 276 THR A N 1
ATOM 2071 C CA . THR A 1 276 ? 0.662 -8.922 10.305 1 90.5 276 THR A CA 1
ATOM 2072 C C . THR A 1 276 ? 0.339 -9.008 8.82 1 90.5 276 THR A C 1
ATOM 2074 O O . THR A 1 276 ? -0.643 -9.641 8.422 1 90.5 276 THR A O 1
ATOM 2077 N N . SER A 1 277 ? 1.161 -8.359 8.016 1 91.25 277 SER A N 1
ATOM 2078 C CA . SER A 1 277 ? 0.959 -8.398 6.57 1 91.25 277 SER A CA 1
ATOM 2079 C C . SER A 1 277 ? 1.079 -9.82 6.031 1 91.25 277 SER A C 1
ATOM 2081 O O . SER A 1 277 ? 0.305 -10.227 5.164 1 91.25 277 SER A O 1
ATOM 2083 N N . PHE A 1 278 ? 2.051 -10.578 6.605 1 94.5 278 PHE A N 1
ATOM 2084 C CA . PHE A 1 278 ? 2.227 -11.969 6.215 1 94.5 278 PHE A CA 1
ATOM 2085 C C . PHE A 1 278 ? 0.979 -12.789 6.535 1 94.5 278 PHE A C 1
ATOM 2087 O O . PHE A 1 278 ? 0.459 -13.5 5.676 1 94.5 278 PHE A O 1
ATOM 2094 N N . GLY A 1 279 ? 0.538 -12.641 7.723 1 95.81 279 GLY A N 1
ATOM 2095 C CA . GLY A 1 279 ? -0.613 -13.398 8.18 1 95.81 279 GLY A CA 1
ATOM 2096 C C . GLY A 1 279 ? -1.89 -13.055 7.438 1 95.81 279 GLY A C 1
ATOM 2097 O O . GLY A 1 279 ? -2.656 -13.945 7.066 1 95.81 279 GLY A O 1
ATOM 2098 N N . LEU A 1 280 ? -2.131 -11.828 7.152 1 92.56 280 LEU A N 1
ATOM 2099 C CA . LEU A 1 280 ? -3.346 -11.383 6.48 1 92.56 280 LEU A CA 1
ATOM 2100 C C . LEU A 1 280 ? -3.355 -11.844 5.023 1 92.56 280 LEU A C 1
ATOM 2102 O O . LEU A 1 280 ? -4.379 -12.32 4.527 1 92.56 280 LEU A O 1
ATOM 2106 N N . PHE A 1 281 ? -2.244 -11.656 4.398 1 94.5 281 PHE A N 1
ATOM 2107 C CA . PHE A 1 281 ? -2.143 -12.133 3.025 1 94.5 281 PHE A CA 1
ATOM 2108 C C . PHE A 1 281 ? -2.385 -13.633 2.953 1 94.5 281 PHE A C 1
ATOM 2110 O O . PHE A 1 281 ? -3.137 -14.109 2.098 1 94.5 281 PHE A O 1
ATOM 2117 N N . ALA A 1 282 ? -1.719 -14.359 3.848 1 96.56 282 ALA A N 1
ATOM 2118 C CA . ALA A 1 282 ? -1.836 -15.812 3.869 1 96.56 282 ALA A CA 1
ATOM 2119 C C . ALA A 1 282 ? -3.277 -16.25 4.129 1 96.56 282 ALA A C 1
ATOM 2121 O O . ALA A 1 282 ? -3.762 -17.203 3.527 1 96.56 282 ALA A O 1
ATOM 2122 N N . LEU A 1 283 ? -3.914 -15.562 4.941 1 94.81 283 LEU A N 1
ATOM 2123 C CA . LEU A 1 283 ? -5.297 -15.875 5.273 1 94.81 283 LEU A CA 1
ATOM 2124 C C . LEU A 1 283 ? -6.199 -15.727 4.055 1 94.81 283 LEU A C 1
ATOM 2126 O O . LEU A 1 283 ? -7.109 -16.531 3.846 1 94.81 283 LEU A O 1
ATOM 2130 N N . GLY A 1 284 ? -6 -14.734 3.312 1 95 284 GLY A N 1
ATOM 2131 C CA . GLY A 1 284 ? -6.762 -14.555 2.088 1 95 284 GLY A CA 1
ATOM 2132 C C . GLY A 1 284 ? -6.387 -15.547 1.002 1 95 284 GLY A C 1
ATOM 2133 O O . GLY A 1 284 ? -7.262 -16.094 0.326 1 95 284 GLY A O 1
ATOM 2134 N N . ALA A 1 285 ? -5.109 -15.812 0.902 1 97.38 285 ALA A N 1
ATOM 2135 C CA . ALA A 1 285 ? -4.57 -16.594 -0.205 1 97.38 285 ALA A CA 1
ATOM 2136 C C . ALA A 1 285 ? -4.898 -18.078 -0.039 1 97.38 285 ALA A C 1
ATOM 2138 O O . ALA A 1 285 ? -4.887 -18.828 -1.013 1 97.38 285 ALA A O 1
ATOM 2139 N N . ILE A 1 286 ? -5.215 -18.531 1.152 1 96.75 286 ILE A N 1
ATOM 2140 C CA . ILE A 1 286 ? -5.375 -19.969 1.414 1 96.75 286 ILE A CA 1
ATOM 2141 C C . ILE A 1 286 ? -6.711 -20.438 0.859 1 96.75 286 ILE A C 1
ATOM 2143 O O . ILE A 1 286 ? -6.848 -21.609 0.467 1 96.75 286 ILE A O 1
ATOM 2147 N N . PHE A 1 287 ? -7.672 -19.672 0.694 1 96.19 287 PHE A N 1
ATOM 2148 C CA . PHE A 1 287 ? -9.047 -20.062 0.391 1 96.19 287 PHE A CA 1
ATOM 2149 C C . PHE A 1 287 ? -9.141 -20.625 -1.022 1 96.19 287 PHE A C 1
ATOM 2151 O O . PHE A 1 287 ? -9.727 -21.688 -1.232 1 96.19 287 PHE A O 1
ATOM 2158 N N . PRO A 1 288 ? -8.602 -19.938 -1.965 1 97.06 288 PRO A N 1
ATOM 2159 C CA . PRO A 1 288 ? -8.703 -20.5 -3.312 1 97.06 288 PRO A CA 1
ATOM 2160 C C . PRO A 1 288 ? -7.922 -21.797 -3.459 1 97.06 288 PRO A C 1
ATOM 2162 O O . PRO A 1 288 ? -8.195 -22.594 -4.367 1 97.06 288 PRO A O 1
ATOM 2165 N N . ALA A 1 289 ? -6.941 -22.109 -2.596 1 96 289 ALA A N 1
ATOM 2166 C CA . ALA A 1 289 ? -6.062 -23.266 -2.734 1 96 289 ALA A CA 1
ATOM 2167 C C . ALA A 1 289 ? -6.617 -24.469 -1.985 1 96 289 ALA A C 1
ATOM 2169 O O . ALA A 1 289 ? -6.355 -25.609 -2.355 1 96 289 ALA A O 1
ATOM 2170 N N . VAL A 1 290 ? -7.43 -24.328 -1.051 1 95.12 290 VAL A N 1
ATOM 2171 C CA . VAL A 1 290 ? -7.887 -25.344 -0.104 1 95.12 290 VAL A CA 1
ATOM 2172 C C . VAL A 1 290 ? -8.617 -26.453 -0.848 1 95.12 290 VAL A C 1
ATOM 2174 O O . VAL A 1 290 ? -8.414 -27.641 -0.571 1 95.12 290 VAL A O 1
ATOM 2177 N N . PRO A 1 291 ? -9.43 -26.156 -1.826 1 95.31 291 PRO A N 1
ATOM 2178 C CA . PRO A 1 291 ? -10.219 -27.219 -2.455 1 95.31 291 PRO A CA 1
ATOM 2179 C C . PRO A 1 291 ? -9.359 -28.25 -3.188 1 95.31 291 PRO A C 1
ATOM 2181 O O . PRO A 1 291 ? -9.781 -29.391 -3.357 1 95.31 291 PRO A O 1
ATOM 2184 N N . PHE A 1 292 ? -8.203 -27.906 -3.58 1 94.44 292 PHE A N 1
ATOM 2185 C CA . PHE A 1 292 ? -7.387 -28.781 -4.418 1 94.44 292 PHE A CA 1
ATOM 2186 C C . PHE A 1 292 ? -6.68 -29.828 -3.572 1 94.44 292 PHE A C 1
ATOM 2188 O O . PHE A 1 292 ? -6.004 -30.719 -4.109 1 94.44 292 PHE A O 1
ATOM 2195 N N . PHE A 1 293 ? -6.859 -29.781 -2.271 1 93.56 293 PHE A N 1
ATOM 2196 C CA . PHE A 1 293 ? -6.371 -30.828 -1.396 1 93.56 293 PHE A CA 1
ATOM 2197 C C . PHE A 1 293 ? -7.215 -32.094 -1.545 1 93.56 293 PHE A C 1
ATOM 2199 O O . PHE A 1 293 ? -6.723 -33.219 -1.339 1 93.56 293 PHE A O 1
ATOM 2206 N N . TRP A 1 294 ? -8.508 -31.922 -1.961 1 93.12 294 TRP A N 1
ATOM 2207 C CA . TRP A 1 294 ? -9.367 -33.094 -1.973 1 93.12 294 TRP A CA 1
ATOM 2208 C C . TRP A 1 294 ? -10.141 -33.188 -3.281 1 93.12 294 TRP A C 1
ATOM 2210 O O . TRP A 1 294 ? -10.664 -34.25 -3.625 1 93.12 294 TRP A O 1
ATOM 2220 N N . ALA A 1 295 ? -10.266 -32.094 -3.949 1 92 295 ALA A N 1
ATOM 2221 C CA . ALA A 1 295 ? -11.016 -32.094 -5.207 1 92 295 ALA A CA 1
ATOM 2222 C C . ALA A 1 295 ? -10.07 -31.984 -6.402 1 92 295 ALA A C 1
ATOM 2224 O O . ALA A 1 295 ? -8.953 -31.484 -6.27 1 92 295 ALA A O 1
ATOM 2225 N N . ARG A 1 296 ? -10.586 -32.625 -7.559 1 91.06 296 ARG A N 1
ATOM 2226 C CA . ARG A 1 296 ? -9.742 -32.625 -8.75 1 91.06 296 ARG A CA 1
ATOM 2227 C C . ARG A 1 296 ? -10.508 -32.125 -9.969 1 91.06 296 ARG A C 1
ATOM 2229 O O . ARG A 1 296 ? -11.742 -32.094 -9.969 1 91.06 296 ARG A O 1
ATOM 2236 N N . GLY A 1 297 ? -9.695 -31.594 -10.867 1 90.69 297 GLY A N 1
ATOM 2237 C CA . GLY A 1 297 ? -10.266 -31.234 -12.156 1 90.69 297 GLY A CA 1
ATOM 2238 C C . GLY A 1 297 ? -11.273 -30.109 -12.078 1 90.69 297 GLY A C 1
ATOM 2239 O O . GLY A 1 297 ? -11.062 -29.141 -11.344 1 90.69 297 GLY A O 1
ATOM 2240 N N . VAL A 1 298 ? -12.359 -30.188 -12.82 1 92.75 298 VAL A N 1
ATOM 2241 C CA . VAL A 1 298 ? -13.367 -29.141 -12.969 1 92.75 298 VAL A CA 1
ATOM 2242 C C . VAL A 1 298 ? -14.102 -28.938 -11.648 1 92.75 298 VAL A C 1
ATOM 2244 O O . VAL A 1 298 ? -14.508 -27.828 -11.32 1 92.75 298 VAL A O 1
ATOM 2247 N N . VAL A 1 299 ? -14.242 -30.031 -10.945 1 95.06 299 VAL A N 1
ATOM 2248 C CA . VAL A 1 299 ? -14.914 -29.938 -9.656 1 95.06 299 VAL A CA 1
ATOM 2249 C C . VAL A 1 299 ? -14.086 -29.078 -8.695 1 95.06 299 VAL A C 1
ATOM 2251 O O . VAL A 1 299 ? -14.625 -28.25 -7.965 1 95.06 299 VAL A O 1
ATOM 2254 N N . GLY A 1 300 ? -12.727 -29.328 -8.695 1 95.75 300 GLY A N 1
ATOM 2255 C CA . GLY A 1 300 ? -11.852 -28.516 -7.867 1 95.75 300 GLY A CA 1
ATOM 2256 C C . GLY A 1 300 ? -11.898 -27.047 -8.227 1 95.75 300 GLY A C 1
ATOM 2257 O O . GLY A 1 300 ? -11.945 -26.188 -7.336 1 95.75 300 GLY A O 1
ATOM 2258 N N . ILE A 1 301 ? -11.914 -26.781 -9.492 1 95.69 301 ILE A N 1
ATOM 2259 C CA . ILE A 1 301 ? -11.969 -25.406 -9.984 1 95.69 301 ILE A CA 1
ATOM 2260 C C . ILE A 1 301 ? -13.281 -24.75 -9.562 1 95.69 301 ILE A C 1
ATOM 2262 O O . ILE A 1 301 ? -13.297 -23.609 -9.102 1 95.69 301 ILE A O 1
ATOM 2266 N N . GLY A 1 302 ? -14.414 -25.484 -9.695 1 96.44 302 GLY A N 1
ATOM 2267 C CA . GLY A 1 302 ? -15.719 -24.969 -9.305 1 96.44 302 GLY A CA 1
ATOM 2268 C C . GLY A 1 302 ? -15.805 -24.609 -7.836 1 96.44 302 GLY A C 1
ATOM 2269 O O . GLY A 1 302 ? -16.328 -23.547 -7.48 1 96.44 302 GLY A O 1
ATOM 2270 N N . ILE A 1 303 ? -15.305 -25.453 -6.988 1 97.06 303 ILE A N 1
ATOM 2271 C CA . ILE A 1 303 ? -15.336 -25.188 -5.551 1 97.06 303 ILE A CA 1
ATOM 2272 C C . ILE A 1 303 ? -14.43 -24.016 -5.219 1 97.06 303 ILE A C 1
ATOM 2274 O O . ILE A 1 303 ? -14.773 -23.188 -4.371 1 97.06 303 ILE A O 1
ATOM 2278 N N . SER A 1 304 ? -13.242 -24 -5.844 1 97.31 304 SER A N 1
ATOM 2279 C CA . SER A 1 304 ? -12.32 -22.875 -5.633 1 97.31 304 SER A CA 1
ATOM 2280 C C . SER A 1 304 ? -12.984 -21.547 -5.977 1 97.31 304 SER A C 1
ATOM 2282 O O . SER A 1 304 ? -12.891 -20.594 -5.211 1 97.31 304 SER A O 1
ATOM 2284 N N . VAL A 1 305 ? -13.68 -21.469 -7.098 1 97.25 305 VAL A N 1
ATOM 2285 C CA . VAL A 1 305 ? -14.359 -20.266 -7.535 1 97.25 305 VAL A CA 1
ATOM 2286 C C . VAL A 1 305 ? -15.453 -19.891 -6.535 1 97.25 305 VAL A C 1
ATOM 2288 O O . VAL A 1 305 ? -15.57 -18.734 -6.133 1 97.25 305 VAL A O 1
ATOM 2291 N N . SER A 1 306 ? -16.234 -20.891 -6.133 1 97.44 306 SER A N 1
ATOM 2292 C CA . SER A 1 306 ? -17.328 -20.641 -5.199 1 97.44 306 SER A CA 1
ATOM 2293 C C . SER A 1 306 ? -16.812 -20.109 -3.867 1 97.44 306 SER A C 1
ATOM 2295 O O . SER A 1 306 ? -17.359 -19.156 -3.318 1 97.44 306 SER A O 1
ATOM 2297 N N . LEU A 1 307 ? -15.797 -20.719 -3.361 1 96.81 307 LEU A N 1
ATOM 2298 C CA . LEU A 1 307 ? -15.211 -20.281 -2.098 1 96.81 307 LEU A CA 1
ATOM 2299 C C . LEU A 1 307 ? -14.625 -18.891 -2.219 1 96.81 307 LEU A C 1
ATOM 2301 O O . LEU A 1 307 ? -14.742 -18.078 -1.299 1 96.81 307 LEU A O 1
ATOM 2305 N N . SER A 1 308 ? -13.891 -18.625 -3.305 1 97.44 308 SER A N 1
ATOM 2306 C CA . SER A 1 308 ? -13.305 -17.312 -3.531 1 97.44 308 SER A CA 1
ATOM 2307 C C . SER A 1 308 ? -14.383 -16.234 -3.629 1 97.44 308 SER A C 1
ATOM 2309 O O . SER A 1 308 ? -14.227 -15.141 -3.094 1 97.44 308 SER A O 1
ATOM 2311 N N . VAL A 1 309 ? -15.508 -16.562 -4.277 1 97 309 VAL A N 1
ATOM 2312 C CA . VAL A 1 309 ? -16.609 -15.617 -4.426 1 97 309 VAL A CA 1
ATOM 2313 C C . VAL A 1 309 ? -17.234 -15.328 -3.057 1 97 309 VAL A C 1
ATOM 2315 O O . VAL A 1 309 ? -17.547 -14.18 -2.748 1 97 309 VAL A O 1
ATOM 2318 N N . LEU A 1 310 ? -17.391 -16.328 -2.266 1 96.38 310 LEU A N 1
ATOM 2319 C CA . LEU A 1 310 ? -17.906 -16.141 -0.916 1 96.38 310 LEU A CA 1
ATOM 2320 C C . LEU A 1 310 ? -17 -15.234 -0.098 1 96.38 310 LEU A C 1
ATOM 2322 O O . LEU A 1 310 ? -17.469 -14.359 0.631 1 96.38 310 LEU A O 1
ATOM 2326 N N . CYS A 1 311 ? -15.719 -15.484 -0.194 1 95.75 311 CYS A N 1
ATOM 2327 C CA . CYS A 1 311 ? -14.75 -14.664 0.526 1 95.75 311 CYS A CA 1
ATOM 2328 C C . CYS A 1 311 ? -14.773 -13.227 0.018 1 95.75 311 CYS A C 1
ATOM 2330 O O . CYS A 1 311 ? -14.656 -12.281 0.805 1 95.75 311 CYS A O 1
ATOM 2332 N N . LEU A 1 312 ? -14.852 -13.078 -1.285 1 94.81 312 LEU A N 1
ATOM 2333 C CA . LEU A 1 312 ? -14.953 -11.742 -1.871 1 94.81 312 LEU A CA 1
ATOM 2334 C C . LEU A 1 312 ? -16.188 -11.008 -1.347 1 94.81 312 LEU A C 1
ATOM 2336 O O . LEU A 1 312 ? -16.141 -9.805 -1.109 1 94.81 312 LEU A O 1
ATOM 2340 N N . ALA A 1 313 ? -17.266 -11.727 -1.161 1 94.25 313 ALA A N 1
ATOM 2341 C CA . ALA A 1 313 ? -18.484 -11.141 -0.61 1 94.25 313 ALA A CA 1
ATOM 2342 C C . ALA A 1 313 ? -18.25 -10.625 0.808 1 94.25 313 ALA A C 1
ATOM 2344 O O . ALA A 1 313 ? -18.688 -9.523 1.158 1 94.25 313 ALA A O 1
ATOM 2345 N N . VAL A 1 314 ? -17.578 -11.391 1.568 1 91.81 314 VAL A N 1
ATOM 2346 C CA . VAL A 1 314 ? -17.281 -11 2.943 1 91.81 314 VAL A CA 1
ATOM 2347 C C . VAL A 1 314 ? -16.406 -9.75 2.949 1 91.81 314 VAL A C 1
ATOM 2349 O O . VAL A 1 314 ? -16.672 -8.812 3.709 1 91.81 314 VAL A O 1
ATOM 2352 N N . ILE A 1 315 ? -15.359 -9.727 2.09 1 89.19 315 ILE A N 1
ATOM 2353 C CA . ILE A 1 315 ? -14.469 -8.578 1.988 1 89.19 315 ILE A CA 1
ATOM 2354 C C . ILE A 1 315 ? -15.258 -7.355 1.524 1 89.19 315 ILE A C 1
ATOM 2356 O O . ILE A 1 315 ? -15.039 -6.242 2.01 1 89.19 315 ILE A O 1
ATOM 2360 N N . GLY A 1 316 ? -16.141 -7.574 0.595 1 86.69 316 GLY A N 1
ATOM 2361 C CA . GLY A 1 316 ? -17 -6.492 0.132 1 86.69 316 GLY A CA 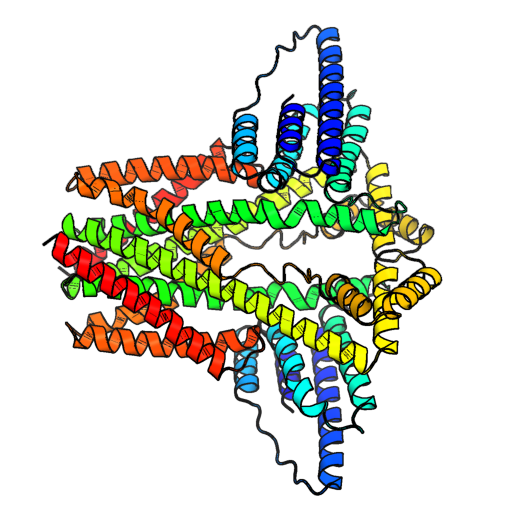1
ATOM 2362 C C . GLY A 1 316 ? -17.828 -5.871 1.238 1 86.69 316 GLY A C 1
ATOM 2363 O O . GLY A 1 316 ? -17.953 -4.648 1.31 1 86.69 316 GLY A O 1
ATOM 2364 N N . VAL A 1 317 ? -18.391 -6.68 2.127 1 85.69 317 VAL A N 1
ATOM 2365 C CA . VAL A 1 317 ? -19.188 -6.199 3.244 1 85.69 317 VAL A CA 1
ATOM 2366 C C . VAL A 1 317 ? -18.328 -5.375 4.188 1 85.69 317 VAL A C 1
ATOM 2368 O O . VAL A 1 317 ? -18.719 -4.297 4.637 1 85.69 317 VAL A O 1
ATOM 2371 N N . VAL A 1 318 ? -17.141 -5.82 4.41 1 82 318 VAL A N 1
ATOM 2372 C CA . VAL A 1 318 ? -16.266 -5.137 5.348 1 82 318 VAL A CA 1
ATOM 2373 C C . VAL A 1 318 ? -15.82 -3.799 4.758 1 82 318 VAL A C 1
ATOM 2375 O O . VAL A 1 318 ? -15.758 -2.793 5.469 1 82 318 VAL A O 1
ATOM 2378 N N . THR A 1 319 ? -15.531 -3.805 3.482 1 79.38 319 THR A N 1
ATOM 2379 C CA . THR A 1 319 ? -15.086 -2.582 2.828 1 79.38 319 THR A CA 1
ATOM 2380 C C . THR A 1 319 ? -16.203 -1.546 2.791 1 79.38 319 THR A C 1
ATOM 2382 O O . THR A 1 319 ? -15.938 -0.341 2.783 1 79.38 319 THR A O 1
ATOM 2385 N N . SER A 1 320 ? -17.422 -1.968 2.732 1 77.12 320 SER A N 1
ATOM 2386 C CA . SER A 1 320 ? -18.562 -1.056 2.705 1 77.12 320 SER A CA 1
ATOM 2387 C C . SER A 1 320 ? -18.625 -0.218 3.977 1 77.12 320 SER A C 1
ATOM 2389 O O . SER A 1 320 ? -19.25 0.852 3.99 1 77.12 320 SER A O 1
ATOM 2391 N N . LEU A 1 321 ? -17.969 -0.668 4.934 1 69.31 321 LEU A N 1
ATOM 2392 C CA . LEU A 1 321 ? -17.969 0.044 6.207 1 69.31 321 LEU A CA 1
ATOM 2393 C C . LEU A 1 321 ? -17.094 1.29 6.129 1 69.31 321 LEU A C 1
ATOM 2395 O O . LEU A 1 321 ? -17.219 2.191 6.961 1 69.31 321 LEU A O 1
ATOM 2399 N N . PHE A 1 322 ? -16.312 1.313 4.996 1 64 322 PHE A N 1
ATOM 2400 C CA . PHE A 1 322 ? -15.352 2.41 4.926 1 64 322 PHE A CA 1
ATOM 2401 C C . PHE A 1 322 ? -15.703 3.359 3.785 1 64 322 PHE A C 1
ATOM 2403 O O . PHE A 1 322 ? -15.188 4.48 3.725 1 64 322 PHE A O 1
ATOM 2410 N N . ASN A 1 323 ? -16.391 2.922 2.844 1 67 323 ASN A N 1
ATOM 2411 C CA . ASN A 1 323 ? -16.562 3.758 1.66 1 67 323 ASN A CA 1
ATOM 2412 C C . ASN A 1 323 ? -17.891 4.488 1.681 1 67 323 ASN A C 1
ATOM 2414 O O . ASN A 1 323 ? -18.156 5.348 0.836 1 67 323 ASN A O 1
ATOM 2418 N N . GLY A 1 324 ? -18.703 4.273 2.711 1 64.5 324 GLY A N 1
ATOM 2419 C CA . GLY A 1 324 ? -19.969 4.992 2.84 1 64.5 324 GLY A CA 1
ATOM 2420 C C . GLY A 1 324 ? -21.016 4.535 1.846 1 64.5 324 GLY A C 1
ATOM 2421 O O . GLY A 1 324 ? -22.062 5.176 1.701 1 64.5 324 GLY A O 1
ATOM 2422 N N . ARG A 1 325 ? -20.734 3.518 1.124 1 72.19 325 ARG A N 1
ATOM 2423 C CA . ARG A 1 325 ? -21.703 2.99 0.155 1 72.19 325 ARG A CA 1
ATOM 2424 C C . ARG A 1 325 ? -22.484 1.816 0.737 1 72.19 325 ARG A C 1
ATOM 2426 O O . ARG A 1 325 ? -22.188 1.36 1.845 1 72.19 325 ARG A O 1
ATOM 2433 N N . SER A 1 326 ? -23.484 1.472 0.018 1 78.38 326 SER A N 1
ATOM 2434 C CA . SER A 1 326 ? -24.297 0.344 0.469 1 78.38 326 SER A CA 1
ATOM 2435 C C . SER A 1 326 ? -23.516 -0.965 0.381 1 78.38 326 SER A C 1
ATOM 2437 O O . SER A 1 326 ? -22.625 -1.104 -0.449 1 78.38 326 SER A O 1
ATOM 2439 N N . SER A 1 327 ? -23.797 -1.836 1.303 1 82.75 327 SER A N 1
ATOM 2440 C CA . SER A 1 327 ? -23.125 -3.131 1.343 1 82.75 327 SER A CA 1
ATOM 2441 C C . SER A 1 327 ? -23.359 -3.914 0.056 1 82.75 327 SER A C 1
ATOM 2443 O O . SER A 1 327 ? -22.438 -4.57 -0.451 1 82.75 327 SER A O 1
ATOM 2445 N N . TRP A 1 328 ? -24.531 -3.805 -0.477 1 89.31 328 TRP A N 1
ATOM 2446 C CA . TRP A 1 328 ? -24.859 -4.555 -1.686 1 89.31 328 TRP A CA 1
ATOM 2447 C C . TRP A 1 328 ? -24.016 -4.078 -2.863 1 89.31 328 TRP A C 1
ATOM 2449 O O . TRP A 1 328 ? -23.547 -4.891 -3.668 1 89.31 328 TRP A O 1
ATOM 2459 N N . PHE A 1 329 ? -23.844 -2.891 -2.93 1 86.88 329 PHE A N 1
ATOM 2460 C CA . PHE A 1 329 ? -23.047 -2.34 -4.016 1 86.88 329 PHE A CA 1
ATOM 2461 C C . PHE A 1 329 ? -21.578 -2.76 -3.883 1 86.88 329 PHE A C 1
ATOM 2463 O O . PHE A 1 329 ? -20.969 -3.207 -4.852 1 86.88 329 PHE A O 1
ATOM 2470 N N . SER A 1 330 ? -21.109 -2.68 -2.697 1 87.12 330 SER A N 1
ATOM 2471 C CA . SER A 1 330 ? -19.703 -3.016 -2.461 1 87.12 330 SER A CA 1
ATOM 2472 C C . SER A 1 330 ? -19.453 -4.5 -2.689 1 87.12 330 SER A C 1
ATOM 2474 O O . SER A 1 330 ? -18.406 -4.879 -3.229 1 87.12 330 SER A O 1
ATOM 2476 N N . VAL A 1 331 ? -20.391 -5.289 -2.279 1 92.19 331 VAL A N 1
ATOM 2477 C CA . VAL A 1 331 ? -20.266 -6.73 -2.447 1 92.19 331 VAL A CA 1
ATOM 2478 C C . VAL A 1 331 ? -20.281 -7.082 -3.934 1 92.19 331 VAL A C 1
ATOM 2480 O O . VAL A 1 331 ? -19.438 -7.836 -4.41 1 92.19 331 VAL A O 1
ATOM 2483 N N . THR A 1 332 ? -21.25 -6.551 -4.652 1 94.38 332 THR A N 1
ATOM 2484 C CA . THR A 1 332 ? -21.375 -6.852 -6.074 1 94.38 332 THR A CA 1
ATOM 2485 C C . THR A 1 332 ? -20.156 -6.383 -6.844 1 94.38 332 THR A C 1
ATOM 2487 O O . THR A 1 332 ? -19.641 -7.102 -7.703 1 94.38 332 THR A O 1
ATOM 2490 N N . ARG A 1 333 ? -19.719 -5.262 -6.508 1 91.5 333 ARG A N 1
ATOM 2491 C CA . ARG A 1 333 ? -18.531 -4.723 -7.172 1 91.5 333 ARG A CA 1
ATOM 2492 C C . ARG A 1 333 ? -17.312 -5.594 -6.906 1 91.5 333 ARG A C 1
ATOM 2494 O O . ARG A 1 333 ? -16.547 -5.898 -7.824 1 91.5 333 ARG A O 1
ATOM 2501 N N . GLN A 1 334 ? -17.156 -5.988 -5.668 1 91.5 334 GLN A N 1
ATOM 2502 C CA . GLN A 1 334 ? -16.031 -6.828 -5.281 1 91.5 334 GLN A CA 1
ATOM 2503 C C . GLN A 1 334 ? -16.047 -8.156 -6.035 1 91.5 334 GLN A C 1
ATOM 2505 O O . GLN A 1 334 ? -15.016 -8.602 -6.531 1 91.5 334 GLN A O 1
ATOM 2510 N N . ILE A 1 335 ? -17.188 -8.734 -6.121 1 95.25 335 ILE A N 1
ATOM 2511 C CA . ILE A 1 335 ? -17.344 -10.031 -6.77 1 95.25 335 ILE A CA 1
ATOM 2512 C C . ILE A 1 335 ? -17.094 -9.891 -8.273 1 95.25 335 ILE A C 1
ATOM 2514 O O . ILE A 1 335 ? -16.359 -10.688 -8.867 1 95.25 335 ILE A O 1
ATOM 2518 N N . VAL A 1 336 ? -17.656 -8.891 -8.852 1 94.69 336 VAL A N 1
ATOM 2519 C CA . VAL A 1 336 ? -17.562 -8.703 -10.297 1 94.69 336 VAL A CA 1
ATOM 2520 C C . VAL A 1 336 ? -16.109 -8.445 -10.68 1 94.69 336 VAL A C 1
ATOM 2522 O O . VAL A 1 336 ? -15.57 -9.078 -11.594 1 94.69 336 VAL A O 1
ATOM 2525 N N . ILE A 1 337 ? -15.469 -7.598 -9.93 1 90.5 337 ILE A N 1
ATOM 2526 C CA . ILE A 1 337 ? -14.094 -7.23 -10.258 1 90.5 337 ILE A CA 1
ATOM 2527 C C . ILE A 1 337 ? -13.172 -8.422 -10.023 1 90.5 337 ILE A C 1
ATOM 2529 O O . ILE A 1 337 ? -12.289 -8.703 -10.836 1 90.5 337 ILE A O 1
ATOM 2533 N N . GLY A 1 338 ? -13.344 -9.125 -8.922 1 92.69 338 GLY A N 1
ATOM 2534 C CA . GLY A 1 338 ? -12.555 -10.312 -8.656 1 92.69 338 GLY A CA 1
ATOM 2535 C C . GLY A 1 338 ? -12.742 -11.398 -9.703 1 92.69 338 GLY A C 1
ATOM 2536 O O . GLY A 1 338 ? -11.766 -11.992 -10.164 1 92.69 338 GLY A O 1
ATOM 2537 N N . CYS A 1 339 ? -13.961 -11.562 -10.148 1 95.12 339 CYS A N 1
ATOM 2538 C CA . CYS A 1 339 ? -14.266 -12.609 -11.117 1 95.12 339 CYS A CA 1
ATOM 2539 C C . CYS A 1 339 ? -13.766 -12.219 -12.508 1 95.12 339 CYS A C 1
ATOM 2541 O O . CYS A 1 339 ? -13.336 -13.078 -13.281 1 95.12 339 CYS A O 1
ATOM 2543 N N . VAL A 1 340 ? -13.844 -10.977 -12.805 1 93.62 340 VAL A N 1
ATOM 2544 C CA . VAL A 1 340 ? -13.336 -10.516 -14.086 1 93.62 340 VAL A CA 1
ATOM 2545 C C . VAL A 1 340 ? -11.828 -10.711 -14.148 1 93.62 340 VAL A C 1
ATOM 2547 O O . VAL A 1 340 ? -11.289 -11.172 -15.156 1 93.62 340 VAL A O 1
ATOM 2550 N N . ALA A 1 341 ? -11.172 -10.367 -13.078 1 93.88 341 ALA A N 1
ATOM 2551 C CA . ALA A 1 341 ? -9.727 -10.562 -13.031 1 93.88 341 ALA A CA 1
ATOM 2552 C C . ALA A 1 341 ? -9.375 -12.047 -13.148 1 93.88 341 ALA A C 1
ATOM 2554 O O . ALA A 1 341 ? -8.461 -12.414 -13.891 1 93.88 341 ALA A O 1
ATOM 2555 N N . ALA A 1 342 ? -10.062 -12.875 -12.406 1 95.81 342 ALA A N 1
ATOM 2556 C CA . ALA A 1 342 ? -9.82 -14.312 -12.453 1 95.81 342 ALA A CA 1
ATOM 2557 C C . ALA A 1 342 ? -10.133 -14.875 -13.836 1 95.81 342 ALA A C 1
ATOM 2559 O O . ALA A 1 342 ? -9.414 -15.742 -14.336 1 95.81 342 ALA A O 1
ATOM 2560 N N . GLY A 1 343 ? -11.281 -14.43 -14.398 1 96 343 GLY A N 1
ATOM 2561 C CA . GLY A 1 343 ? -11.609 -14.852 -15.75 1 96 343 GLY A CA 1
ATOM 2562 C C . GLY A 1 343 ? -10.555 -14.445 -16.766 1 96 343 GLY A C 1
ATOM 2563 O O . GLY A 1 343 ? -10.234 -15.219 -17.672 1 96 343 GLY A O 1
ATOM 2564 N N . PHE A 1 344 ? -10.039 -13.281 -16.625 1 94.75 344 PHE A N 1
ATOM 2565 C CA . PHE A 1 344 ? -8.977 -12.789 -17.5 1 94.75 344 PHE A CA 1
ATOM 2566 C C . PHE A 1 344 ? -7.727 -13.664 -17.375 1 94.75 344 PHE A C 1
ATOM 2568 O O . PHE A 1 344 ? -7.137 -14.055 -18.375 1 94.75 344 PHE A O 1
ATOM 2575 N N . THR A 1 345 ? -7.309 -13.938 -16.172 1 94.62 345 THR A N 1
ATOM 2576 C CA . THR A 1 345 ? -6.109 -14.734 -15.961 1 94.62 345 THR A CA 1
ATOM 2577 C C . THR A 1 345 ? -6.32 -16.172 -16.453 1 94.62 345 THR A C 1
ATOM 2579 O O . THR A 1 345 ? -5.398 -16.781 -17 1 94.62 345 THR A O 1
ATOM 2582 N N . TYR A 1 346 ? -7.496 -16.703 -16.281 1 95.75 346 TYR A N 1
ATOM 2583 C CA . TYR A 1 346 ? -7.816 -18.016 -16.828 1 95.75 346 TYR A CA 1
ATOM 2584 C C . TYR A 1 346 ? -7.676 -18.031 -18.344 1 95.75 346 TYR A C 1
ATOM 2586 O O . TYR A 1 346 ? -7.098 -18.969 -18.922 1 95.75 346 TYR A O 1
ATOM 2594 N N . GLY A 1 347 ? -8.266 -17.031 -18.969 1 95.69 347 GLY A N 1
ATOM 2595 C CA . GLY A 1 347 ? -8.18 -16.922 -20.406 1 95.69 347 GLY A CA 1
ATOM 2596 C C . GLY A 1 347 ? -6.75 -16.812 -20.906 1 95.69 347 GLY A C 1
ATOM 2597 O O . GLY A 1 347 ? -6.371 -17.484 -21.875 1 95.69 347 GLY A O 1
ATOM 2598 N N . VAL A 1 348 ? -5.949 -16.016 -20.25 1 93.12 348 VAL A N 1
ATOM 2599 C CA . VAL A 1 348 ? -4.547 -15.867 -20.625 1 93.12 348 VAL A CA 1
ATOM 2600 C C . VAL A 1 348 ? -3.811 -17.188 -20.422 1 93.12 348 VAL A C 1
ATOM 2602 O O . VAL A 1 348 ? -2.984 -17.578 -21.25 1 93.12 348 VAL A O 1
ATOM 2605 N N . GLY A 1 349 ? -4.074 -17.812 -19.297 1 92.75 349 GLY A N 1
ATOM 2606 C CA . GLY A 1 349 ? -3.498 -19.125 -19.047 1 92.75 349 GLY A CA 1
ATOM 2607 C C . GLY A 1 349 ? -3.832 -20.141 -20.125 1 92.75 349 GLY A C 1
ATOM 2608 O O . GLY A 1 349 ? -2.963 -20.906 -20.562 1 92.75 349 GLY A O 1
ATOM 2609 N N . ALA A 1 350 ? -5.066 -20.141 -20.547 1 94.12 350 ALA A N 1
ATOM 2610 C CA . ALA A 1 350 ? -5.492 -21.062 -21.609 1 94.12 350 ALA A CA 1
ATOM 2611 C C . ALA A 1 350 ? -4.734 -20.812 -22.906 1 94.12 350 ALA A C 1
ATOM 2613 O O . ALA A 1 350 ? -4.332 -21.75 -23.594 1 94.12 350 ALA A O 1
ATOM 2614 N N . LEU A 1 351 ? -4.492 -19.562 -23.188 1 92.69 351 LEU A N 1
ATOM 2615 C CA . LEU A 1 351 ? -3.766 -19.188 -24.391 1 92.69 351 LEU A CA 1
ATOM 2616 C C . LEU A 1 351 ? -2.301 -19.609 -24.281 1 92.69 351 LEU A C 1
ATOM 2618 O O . LEU A 1 351 ? -1.725 -20.094 -25.266 1 92.69 351 LEU A O 1
ATOM 2622 N N . LEU A 1 352 ? -1.727 -19.453 -23.125 1 88.56 352 LEU A N 1
ATOM 2623 C CA . LEU A 1 352 ? -0.332 -19.812 -22.906 1 88.56 352 LEU A CA 1
ATOM 2624 C C . LEU A 1 352 ? -0.164 -21.328 -22.891 1 88.56 352 LEU A C 1
ATOM 2626 O O . LEU A 1 352 ? 0.847 -21.844 -23.359 1 88.56 352 LEU A O 1
ATOM 2630 N N . GLY A 1 353 ? -1.129 -21.938 -22.281 1 84.94 353 GLY A N 1
ATOM 2631 C CA . GLY A 1 353 ? -1.084 -23.391 -22.25 1 84.94 353 GLY A CA 1
ATOM 2632 C C . GLY A 1 353 ? -1.078 -24 -23.641 1 84.94 353 GLY A C 1
ATOM 2633 O O . GLY A 1 353 ? -0.319 -24.938 -23.906 1 84.94 353 GLY A O 1
ATOM 2634 N N . VAL A 1 354 ? -1.859 -23.484 -24.531 1 78.25 354 VAL A N 1
ATOM 2635 C CA . VAL A 1 354 ? -1.946 -23.984 -25.906 1 78.25 354 VAL A CA 1
ATOM 2636 C C . VAL A 1 354 ? -0.654 -23.672 -26.656 1 78.25 354 VAL A C 1
ATOM 2638 O O . VAL A 1 354 ? -0.157 -24.484 -27.422 1 78.25 354 VAL A O 1
ATOM 2641 N N . SER A 1 355 ? -0.065 -22.562 -26.359 1 77.5 355 SER A N 1
ATOM 2642 C CA . SER A 1 355 ? 1.131 -22.125 -27.062 1 77.5 355 SER A CA 1
ATOM 2643 C C . SER A 1 355 ? 2.357 -22.922 -26.625 1 77.5 355 SER A C 1
ATOM 2645 O O . SER A 1 355 ? 3.299 -23.094 -27.406 1 77.5 355 SER A O 1
ATOM 2647 N N . MET A 1 356 ? 2.379 -23.344 -25.406 1 75.12 356 MET A N 1
ATOM 2648 C CA . MET A 1 356 ? 3.557 -24.031 -24.875 1 75.12 356 MET A CA 1
ATOM 2649 C C . MET A 1 356 ? 3.412 -25.547 -25 1 75.12 356 MET A C 1
ATOM 2651 O O . MET A 1 356 ? 4.336 -26.281 -24.672 1 75.12 356 MET A O 1
ATOM 2655 N N . SER A 1 357 ? 2.197 -26 -25.344 1 63.84 357 SER A N 1
ATOM 2656 C CA . SER A 1 357 ? 2.02 -27.422 -25.625 1 63.84 357 SER A CA 1
ATOM 2657 C C . SER A 1 357 ? 2.498 -27.75 -27.047 1 63.84 357 SER A C 1
ATOM 2659 O O . SER A 1 357 ? 2.453 -26.906 -27.938 1 63.84 357 SER A O 1
ATOM 2661 N N . MET B 1 1 ? 27.406 22.203 -5.598 1 54.16 1 MET B N 1
ATOM 2662 C CA . MET B 1 1 ? 27.234 22.062 -7.039 1 54.16 1 MET B CA 1
ATOM 2663 C C . MET B 1 1 ? 26.125 21.078 -7.363 1 54.16 1 MET B C 1
ATOM 2665 O O . MET B 1 1 ? 25.297 21.328 -8.25 1 54.16 1 MET B O 1
ATOM 2669 N N . ASP B 1 2 ? 26.047 20.203 -6.523 1 60.12 2 ASP B N 1
ATOM 2670 C CA . ASP B 1 2 ? 25 19.219 -6.781 1 60.12 2 ASP B CA 1
ATOM 2671 C C . ASP B 1 2 ? 23.609 19.812 -6.574 1 60.12 2 ASP B C 1
ATOM 2673 O O . ASP B 1 2 ? 22.703 19.562 -7.363 1 60.12 2 ASP B O 1
ATOM 2677 N N . GLY B 1 3 ? 23.625 20.641 -5.664 1 59.5 3 GLY B N 1
ATOM 2678 C CA . GLY B 1 3 ? 22.344 21.297 -5.402 1 59.5 3 GLY B CA 1
ATOM 2679 C C . GLY B 1 3 ? 21.922 22.234 -6.52 1 59.5 3 GLY B C 1
ATOM 2680 O O . GLY B 1 3 ? 20.75 22.25 -6.914 1 59.5 3 GLY B O 1
ATOM 2681 N N . ALA B 1 4 ? 22.922 22.953 -7.086 1 63.59 4 ALA B N 1
ATOM 2682 C CA . ALA B 1 4 ? 22.625 23.875 -8.18 1 63.59 4 ALA B CA 1
ATOM 2683 C C . ALA B 1 4 ? 22.172 23.125 -9.422 1 63.59 4 ALA B C 1
ATOM 2685 O O . ALA B 1 4 ? 21.219 23.547 -10.094 1 63.59 4 ALA B O 1
ATOM 2686 N N . ALA B 1 5 ? 22.797 22.062 -9.656 1 64.25 5 ALA B N 1
ATOM 2687 C CA . ALA B 1 5 ? 22.453 21.266 -10.836 1 64.25 5 ALA B CA 1
ATOM 2688 C C . ALA B 1 5 ? 21.047 20.688 -10.711 1 64.25 5 ALA B C 1
ATOM 2690 O O . ALA B 1 5 ? 20.312 20.625 -11.695 1 64.25 5 ALA B O 1
ATOM 2691 N N . LEU B 1 6 ? 20.766 20.297 -9.609 1 64.88 6 LEU B N 1
ATOM 2692 C CA . LEU B 1 6 ? 19.453 19.734 -9.367 1 64.88 6 LEU B CA 1
ATOM 2693 C C . LEU B 1 6 ? 18.359 20.797 -9.539 1 64.88 6 LEU B C 1
ATOM 2695 O O . LEU B 1 6 ? 17.344 20.531 -10.188 1 64.88 6 LEU B O 1
ATOM 2699 N N . TYR B 1 7 ? 18.672 21.969 -9.078 1 65.31 7 TYR B N 1
ATOM 2700 C CA . TYR B 1 7 ? 17.688 23.031 -9.211 1 65.31 7 TYR B CA 1
ATOM 2701 C C . TYR B 1 7 ? 17.578 23.5 -10.656 1 65.31 7 TYR B C 1
ATOM 2703 O O . TYR B 1 7 ? 16.5 23.859 -11.125 1 65.31 7 TYR B O 1
ATOM 2711 N N . GLU B 1 8 ? 18.625 23.484 -11.32 1 69.06 8 GLU B N 1
ATOM 2712 C CA . GLU B 1 8 ? 18.609 23.828 -12.734 1 69.06 8 GLU B CA 1
ATOM 2713 C C . GLU B 1 8 ? 17.812 22.828 -13.547 1 69.06 8 GLU B C 1
ATOM 2715 O O . GLU B 1 8 ? 17.078 23.203 -14.461 1 69.06 8 GLU B O 1
ATOM 2720 N N . ALA B 1 9 ? 17.938 21.625 -13.172 1 67.94 9 ALA B N 1
ATOM 2721 C CA . ALA B 1 9 ? 17.188 20.578 -13.859 1 67.94 9 ALA B CA 1
ATOM 2722 C C . ALA B 1 9 ? 15.688 20.672 -13.562 1 67.94 9 ALA B C 1
ATOM 2724 O O . ALA B 1 9 ? 14.859 20.484 -14.453 1 67.94 9 ALA B O 1
ATOM 2725 N N . LEU B 1 10 ? 15.406 20.969 -12.391 1 66.62 10 LEU B N 1
ATOM 2726 C CA . LEU B 1 10 ? 14.016 21.172 -12 1 66.62 10 LEU B CA 1
ATOM 2727 C C . LEU B 1 10 ? 13.422 22.375 -12.719 1 66.62 10 LEU B C 1
ATOM 2729 O O . LEU B 1 10 ? 12.266 22.328 -13.164 1 66.62 10 LEU B O 1
ATOM 2733 N N . ALA B 1 11 ? 14.211 23.422 -12.836 1 66.38 11 ALA B N 1
ATOM 2734 C CA . ALA B 1 11 ? 13.781 24.641 -13.523 1 66.38 11 ALA B CA 1
ATOM 2735 C C . ALA B 1 11 ? 13.539 24.359 -15.008 1 66.38 11 ALA B C 1
ATOM 2737 O O . ALA B 1 11 ? 12.578 24.875 -15.586 1 66.38 11 ALA B O 1
ATOM 2738 N N . ALA B 1 12 ? 14.289 23.5 -15.477 1 69.56 12 ALA B N 1
ATOM 2739 C CA . ALA B 1 12 ? 14.18 23.188 -16.891 1 69.56 12 ALA B CA 1
ATOM 2740 C C . ALA B 1 12 ? 12.953 22.328 -17.172 1 69.56 12 ALA B C 1
ATOM 2742 O O . ALA B 1 12 ? 12.367 22.391 -18.266 1 69.56 12 ALA B O 1
ATOM 2743 N N . ALA B 1 13 ? 12.57 21.609 -16.203 1 62.91 13 ALA B N 1
ATOM 2744 C CA . ALA B 1 13 ? 11.477 20.656 -16.391 1 62.91 13 ALA B CA 1
ATOM 2745 C C . ALA B 1 13 ? 10.148 21.25 -15.938 1 62.91 13 ALA B C 1
ATOM 2747 O O . ALA B 1 13 ? 9.086 20.688 -16.203 1 62.91 13 ALA B O 1
ATOM 2748 N N . GLU B 1 14 ? 10.18 22.328 -15.344 1 59.22 14 GLU B N 1
ATOM 2749 C CA . GLU B 1 14 ? 8.992 22.953 -14.781 1 59.22 14 GLU B CA 1
ATOM 2750 C C . GLU B 1 14 ? 8.297 23.844 -15.805 1 59.22 14 GLU B C 1
ATOM 2752 O O . GLU B 1 14 ? 8.898 24.781 -16.328 1 59.22 14 GLU B O 1
ATOM 2757 N N . PRO B 1 15 ? 7.172 23.453 -16.109 1 61.69 15 PRO B N 1
ATOM 2758 C CA . PRO B 1 15 ? 6.469 24.25 -17.109 1 61.69 15 PRO B CA 1
ATOM 2759 C C . PRO B 1 15 ? 6.004 25.594 -16.578 1 61.69 15 PRO B C 1
ATOM 2761 O O . PRO B 1 15 ? 5.863 26.562 -17.344 1 61.69 15 PRO B O 1
ATOM 2764 N N . ASP B 1 16 ? 5.758 25.703 -15.445 1 53.56 16 ASP B N 1
ATOM 2765 C CA . ASP B 1 16 ? 5.266 26.953 -14.859 1 53.56 16 ASP B CA 1
ATOM 2766 C C . ASP B 1 16 ? 6.398 27.953 -14.695 1 53.56 16 ASP B C 1
ATOM 2768 O O . ASP B 1 16 ? 7.406 27.672 -14.047 1 53.56 16 ASP B O 1
ATOM 2772 N N . PRO B 1 17 ? 6.262 29 -15.398 1 57.97 17 PRO B N 1
ATOM 2773 C CA . PRO B 1 17 ? 7.332 30 -15.367 1 57.97 17 PRO B CA 1
ATOM 2774 C C . PRO B 1 17 ? 7.621 30.5 -13.961 1 57.97 17 PRO B C 1
ATOM 2776 O O . PRO B 1 17 ? 8.781 30.75 -13.617 1 57.97 17 PRO B O 1
ATOM 2779 N N . SER B 1 18 ? 6.633 30.594 -13.234 1 50.03 18 SER B N 1
ATOM 2780 C CA . SER B 1 18 ? 6.84 31.109 -11.891 1 50.03 18 SER B CA 1
ATOM 2781 C C . SER B 1 18 ? 7.645 30.141 -11.039 1 50.03 18 SER B C 1
ATOM 2783 O O . SER B 1 18 ? 8.547 30.547 -10.305 1 50.03 18 SER B O 1
ATOM 2785 N N . ARG B 1 19 ? 7.352 28.953 -11.25 1 57.75 19 ARG B N 1
ATOM 2786 C CA . ARG B 1 19 ? 8.086 27.906 -10.531 1 57.75 19 ARG B CA 1
ATOM 2787 C C . ARG B 1 19 ? 9.492 27.75 -11.094 1 57.75 19 ARG B C 1
ATOM 2789 O O . ARG B 1 19 ? 10.445 27.531 -10.344 1 57.75 19 ARG B O 1
ATOM 2796 N N . ARG B 1 20 ? 9.555 27.938 -12.281 1 64.38 20 ARG B N 1
ATOM 2797 C CA . ARG B 1 20 ? 10.859 27.875 -12.945 1 64.38 20 ARG B CA 1
ATOM 2798 C C . ARG B 1 20 ? 11.789 28.953 -12.414 1 64.38 20 ARG B C 1
ATOM 2800 O O . ARG B 1 20 ? 12.969 28.703 -12.18 1 64.38 20 ARG B O 1
ATOM 2807 N N . ASP B 1 21 ? 11.195 30.078 -12.211 1 57.06 21 ASP B N 1
ATOM 2808 C CA . ASP B 1 21 ? 11.984 31.203 -11.719 1 57.06 21 ASP B CA 1
ATOM 2809 C C . ASP B 1 21 ? 12.477 30.938 -10.297 1 57.06 21 ASP B C 1
ATOM 2811 O O . ASP B 1 21 ? 13.617 31.266 -9.953 1 57.06 21 ASP B O 1
ATOM 2815 N N . VAL B 1 22 ? 11.633 30.344 -9.594 1 54.78 22 VAL B N 1
ATOM 2816 C CA . VAL B 1 22 ? 12.016 30.031 -8.219 1 54.78 22 VAL B CA 1
ATOM 2817 C C . VAL B 1 22 ? 13.133 29 -8.211 1 54.78 22 VAL B C 1
ATOM 2819 O O . VAL B 1 22 ? 14.109 29.141 -7.473 1 54.78 22 VAL B O 1
ATOM 2822 N N . PHE B 1 23 ? 13.016 28.094 -9.07 1 64.5 23 PHE B N 1
ATOM 2823 C CA . PHE B 1 23 ? 14.055 27.078 -9.172 1 64.5 23 PHE B CA 1
ATOM 2824 C C . PHE B 1 23 ? 15.359 27.688 -9.688 1 64.5 23 PHE B C 1
ATOM 2826 O O . PHE B 1 23 ? 16.438 27.312 -9.227 1 64.5 23 PHE B O 1
ATOM 2833 N N . MET B 1 24 ? 15.242 28.609 -10.531 1 64.25 24 MET B N 1
ATOM 2834 C CA . MET B 1 24 ? 16.422 29.266 -11.055 1 64.25 24 MET B CA 1
ATOM 2835 C C . MET B 1 24 ? 17.094 30.141 -9.984 1 64.25 24 MET B C 1
ATOM 2837 O O . MET B 1 24 ? 18.312 30.188 -9.898 1 64.25 24 MET B O 1
ATOM 2841 N N . GLN B 1 25 ? 16.266 30.703 -9.188 1 57.66 25 GLN B N 1
ATOM 2842 C CA . GLN B 1 25 ? 16.797 31.516 -8.094 1 57.66 25 GLN B CA 1
ATOM 2843 C C . GLN B 1 25 ? 17.516 30.641 -7.062 1 57.66 25 GLN B C 1
ATOM 2845 O O . GLN B 1 25 ? 18.562 31.016 -6.543 1 57.66 25 GLN B O 1
ATOM 2850 N N . LEU B 1 26 ? 16.938 29.547 -6.898 1 59.81 26 LEU B N 1
ATOM 2851 C CA . LEU B 1 26 ? 17.547 28.594 -5.977 1 59.81 26 LEU B CA 1
ATOM 2852 C C . LEU B 1 26 ? 18.859 28.047 -6.551 1 59.81 26 LEU B C 1
ATOM 2854 O O . LEU B 1 26 ? 19.828 27.875 -5.82 1 59.81 26 LEU B O 1
ATOM 2858 N N . ALA B 1 27 ? 18.859 27.844 -7.77 1 66.19 27 ALA B N 1
ATOM 2859 C CA . ALA B 1 27 ? 20.062 27.406 -8.453 1 66.19 27 ALA B CA 1
ATOM 2860 C C . ALA B 1 27 ? 21.156 28.469 -8.352 1 66.19 27 ALA B C 1
ATOM 2862 O O . ALA B 1 27 ? 22.328 28.141 -8.117 1 66.19 27 ALA B O 1
ATOM 2863 N N . GLU B 1 28 ? 20.719 29.625 -8.5 1 61.66 28 GLU B N 1
ATOM 2864 C CA . GLU B 1 28 ? 21.656 30.734 -8.414 1 61.66 28 GLU B CA 1
ATOM 2865 C C . GLU B 1 28 ? 22.203 30.891 -6.992 1 61.66 28 GLU B C 1
ATOM 2867 O O . GLU B 1 28 ? 23.391 31.141 -6.797 1 61.66 28 GLU B O 1
ATOM 2872 N N . ALA B 1 29 ? 21.281 30.703 -6.082 1 56.84 29 ALA B N 1
ATOM 2873 C CA . ALA B 1 29 ? 21.703 30.766 -4.688 1 56.84 29 ALA B CA 1
ATOM 2874 C C . ALA B 1 29 ? 22.719 29.672 -4.371 1 56.84 29 ALA B C 1
ATOM 2876 O O . ALA B 1 29 ? 23.703 29.906 -3.664 1 56.84 29 ALA B O 1
ATOM 2877 N N . GLU B 1 30 ? 22.422 28.547 -4.883 1 61.19 30 GLU B N 1
ATOM 2878 C CA . GLU B 1 30 ? 23.344 27.422 -4.68 1 61.19 30 GLU B CA 1
ATOM 2879 C C . GLU B 1 30 ? 24.672 27.688 -5.371 1 61.19 30 GLU B C 1
ATOM 2881 O O . GLU B 1 30 ? 25.734 27.312 -4.852 1 61.19 30 GLU B O 1
ATOM 2886 N N . HIS B 1 31 ? 24.578 28.25 -6.539 1 64.94 31 HIS B N 1
ATOM 2887 C CA . HIS B 1 31 ? 25.797 28.625 -7.227 1 64.94 31 HIS B CA 1
ATOM 2888 C C . HIS B 1 31 ? 26.594 29.641 -6.41 1 64.94 31 HIS B C 1
ATOM 2890 O O . HIS B 1 31 ? 27.828 29.547 -6.332 1 64.94 31 HIS B O 1
ATOM 2896 N N . GLU B 1 32 ? 25.875 30.5 -5.855 1 59.25 32 GLU B N 1
ATOM 2897 C CA . GLU B 1 32 ? 26.531 31.5 -5.023 1 59.25 32 GLU B CA 1
ATOM 2898 C C . GLU B 1 32 ? 27.172 30.859 -3.795 1 59.25 32 GLU B C 1
ATOM 2900 O O . GLU B 1 32 ? 28.297 31.219 -3.41 1 59.25 32 GLU B O 1
ATOM 2905 N N . HIS B 1 33 ? 26.438 29.984 -3.305 1 57.72 33 HIS B N 1
ATOM 2906 C CA . HIS B 1 33 ? 26.984 29.25 -2.166 1 57.72 33 HIS B CA 1
ATOM 2907 C C . HIS B 1 33 ? 28.234 28.469 -2.562 1 57.72 33 HIS B C 1
ATOM 2909 O O . HIS B 1 33 ? 29.219 28.469 -1.832 1 57.72 33 HIS B O 1
ATOM 2915 N N . ALA B 1 34 ? 28.094 27.828 -3.6 1 63.84 34 ALA B N 1
ATOM 2916 C CA . ALA B 1 34 ? 29.234 27.047 -4.109 1 63.84 34 ALA B CA 1
ATOM 2917 C C . ALA B 1 34 ? 30.438 27.953 -4.363 1 63.84 34 ALA B C 1
ATOM 2919 O O . ALA B 1 34 ? 31.578 27.562 -4.09 1 63.84 34 ALA B O 1
ATOM 2920 N N . GLU B 1 35 ? 30.141 29.031 -4.805 1 63.69 35 GLU B N 1
ATOM 2921 C CA . GLU B 1 35 ? 31.234 29.969 -5.082 1 63.69 35 GLU B CA 1
ATOM 2922 C C . GLU B 1 35 ? 31.859 30.469 -3.791 1 63.69 35 GLU B C 1
ATOM 2924 O O . GLU B 1 35 ? 33.094 30.641 -3.715 1 63.69 35 GLU B O 1
ATOM 2929 N N . ILE B 1 36 ? 31.062 30.656 -2.859 1 57.53 36 ILE B N 1
ATOM 2930 C CA . ILE B 1 36 ? 31.578 31.109 -1.574 1 57.53 36 ILE B CA 1
ATOM 2931 C C . ILE B 1 36 ? 32.469 30.031 -0.968 1 57.53 36 ILE B C 1
ATOM 2933 O O . ILE B 1 36 ? 33.562 30.312 -0.458 1 57.53 36 ILE B O 1
ATOM 2937 N N . TRP B 1 37 ? 32 28.938 -1.145 1 59.91 37 TRP B N 1
ATOM 2938 C CA . TRP B 1 37 ? 32.812 27.828 -0.617 1 59.91 37 TRP B CA 1
ATOM 2939 C C . TRP B 1 37 ? 34.062 27.641 -1.428 1 59.91 37 TRP B C 1
ATOM 2941 O O . TRP B 1 37 ? 35.125 27.359 -0.868 1 59.91 37 TRP B O 1
ATOM 2951 N N . ARG B 1 38 ? 33.844 27.719 -2.609 1 66.19 38 ARG B N 1
ATOM 2952 C CA . ARG B 1 38 ? 35.031 27.641 -3.465 1 66.19 38 ARG B CA 1
ATOM 2953 C C . ARG B 1 38 ? 36.062 28.719 -3.092 1 66.19 38 ARG B C 1
ATOM 2955 O O . ARG B 1 38 ? 37.25 28.438 -3.031 1 66.19 38 ARG B O 1
ATOM 2962 N N . ALA B 1 39 ? 35.531 29.797 -2.846 1 63.75 39 ALA B N 1
ATOM 2963 C CA . ALA B 1 39 ? 36.438 30.906 -2.494 1 63.75 39 ALA B CA 1
ATOM 2964 C C . ALA B 1 39 ? 37.094 30.656 -1.144 1 63.75 39 ALA B C 1
ATOM 2966 O O . ALA B 1 39 ? 38.312 30.922 -0.98 1 63.75 39 ALA B O 1
ATOM 2967 N N . LYS B 1 40 ? 36.344 30.125 -0.326 1 62.03 40 LYS B N 1
ATOM 2968 C CA . LYS B 1 40 ? 36.906 29.844 0.995 1 62.03 40 LYS B CA 1
ATOM 2969 C C . LYS B 1 40 ? 37.906 28.719 0.932 1 62.03 40 LYS B C 1
ATOM 2971 O O . LYS B 1 40 ? 38.938 28.766 1.617 1 62.03 40 LYS B O 1
ATOM 2976 N N . LEU B 1 41 ? 37.562 27.875 0.135 1 63.31 41 LEU B N 1
ATOM 2977 C CA . LEU B 1 41 ? 38.469 26.75 -0.029 1 63.31 41 LEU B CA 1
ATOM 2978 C C . LEU B 1 41 ? 39.75 27.188 -0.769 1 63.31 41 LEU B C 1
ATOM 2980 O O . LEU B 1 41 ? 40.844 26.75 -0.434 1 63.31 41 LEU B O 1
ATOM 2984 N N . GLN B 1 42 ? 39.5 27.969 -1.699 1 65.12 42 GLN B N 1
ATOM 2985 C CA . GLN B 1 42 ? 40.656 28.5 -2.416 1 65.12 42 GLN B CA 1
ATOM 2986 C C . GLN B 1 42 ? 41.531 29.328 -1.489 1 65.12 42 GLN B C 1
ATOM 2988 O O . GLN B 1 42 ? 42.75 29.281 -1.595 1 65.12 42 GLN B O 1
ATOM 2993 N N . GLN B 1 43 ? 40.875 29.984 -0.633 1 65.62 43 GLN B N 1
ATOM 2994 C CA . GLN B 1 43 ? 41.656 30.766 0.321 1 65.62 43 GLN B CA 1
ATOM 2995 C C . GLN B 1 43 ? 42.438 29.859 1.262 1 65.62 43 GLN B C 1
ATOM 2997 O O . GLN B 1 43 ? 43.5 30.25 1.744 1 65.62 43 GLN B O 1
ATOM 3002 N N . ARG B 1 44 ? 41.844 28.719 1.379 1 63.44 44 ARG B N 1
ATOM 3003 C CA . ARG B 1 44 ? 42.562 27.781 2.242 1 63.44 44 ARG B CA 1
ATOM 3004 C C . ARG B 1 44 ? 43.438 26.859 1.425 1 63.44 44 ARG B C 1
ATOM 3006 O O . ARG B 1 44 ? 44 25.891 1.953 1 63.44 44 ARG B O 1
ATOM 3013 N N . GLY B 1 45 ? 43.562 27.156 0.205 1 61.44 45 GLY B N 1
ATOM 3014 C CA . GLY B 1 45 ? 44.531 26.5 -0.659 1 61.44 45 GLY B CA 1
ATOM 3015 C C . GLY B 1 45 ? 44.031 25.188 -1.24 1 61.44 45 GLY B C 1
ATOM 3016 O O . GLY B 1 45 ? 44.812 24.375 -1.729 1 61.44 45 GLY B O 1
ATOM 3017 N N . VAL B 1 46 ? 42.844 24.859 -0.838 1 57.81 46 VAL B N 1
ATOM 3018 C CA . VAL B 1 46 ? 42.375 23.562 -1.336 1 57.81 46 VAL B CA 1
ATOM 3019 C C . VAL B 1 46 ? 41.781 23.75 -2.738 1 57.81 46 VAL B C 1
ATOM 3021 O O . VAL B 1 46 ? 41 24.672 -2.986 1 57.81 46 VAL B O 1
ATOM 3024 N N . ASP B 1 47 ? 42.406 23.312 -3.713 1 55.19 47 ASP B N 1
ATOM 3025 C CA . ASP B 1 47 ? 41.969 23.328 -5.102 1 55.19 47 ASP B CA 1
ATOM 3026 C C . ASP B 1 47 ? 40.625 22.609 -5.262 1 55.19 47 ASP B C 1
ATOM 3028 O O . ASP B 1 47 ? 40.531 21.422 -4.945 1 55.19 47 ASP B O 1
ATOM 3032 N N . VAL B 1 48 ? 39.625 23.25 -5.062 1 53.84 48 VAL B N 1
ATOM 3033 C CA . VAL B 1 48 ? 38.281 22.672 -5.137 1 53.84 48 VAL B CA 1
ATOM 3034 C C . VAL B 1 48 ? 37.969 22.266 -6.574 1 53.84 48 VAL B C 1
ATOM 3036 O O . VAL B 1 48 ? 37.844 23.125 -7.457 1 53.84 48 VAL B O 1
ATOM 3039 N N . ALA B 1 49 ? 38.531 21.25 -7.109 1 46.59 49 ALA B N 1
ATOM 3040 C CA . ALA B 1 49 ? 38.188 20.688 -8.414 1 46.59 49 ALA B CA 1
ATOM 3041 C C . ALA B 1 49 ? 36.688 20.703 -8.633 1 46.59 49 ALA B C 1
ATOM 3043 O O . ALA B 1 49 ? 35.906 20.672 -7.664 1 46.59 49 ALA B O 1
ATOM 3044 N N . THR B 1 50 ? 36.125 20.953 -9.828 1 49.06 50 THR B N 1
ATOM 3045 C CA . THR B 1 50 ? 34.781 20.922 -10.359 1 49.06 50 THR B CA 1
ATOM 3046 C C . THR B 1 50 ? 34.062 19.656 -9.922 1 49.06 50 THR B C 1
ATOM 3048 O O . THR B 1 50 ? 34.469 18.547 -10.266 1 49.06 50 THR B O 1
ATOM 3051 N N . MET B 1 51 ? 33.656 19.547 -8.758 1 48.72 51 MET B N 1
ATOM 3052 C CA . MET B 1 51 ? 33 18.328 -8.258 1 48.72 51 MET B CA 1
ATOM 3053 C C . MET B 1 51 ? 31.875 17.906 -9.172 1 48.72 51 MET B C 1
ATOM 3055 O O . MET B 1 51 ? 31.016 18.719 -9.523 1 48.72 51 MET B O 1
ATOM 3059 N N . ARG B 1 52 ? 32.125 16.938 -9.992 1 49.34 52 ARG B N 1
ATOM 3060 C CA . ARG B 1 52 ? 31.156 16.25 -10.836 1 49.34 52 ARG B CA 1
ATOM 3061 C C . ARG B 1 52 ? 29.938 15.828 -10.039 1 49.34 52 ARG B C 1
ATOM 3063 O O . ARG B 1 52 ? 30.047 15.5 -8.852 1 49.34 52 ARG B O 1
ATOM 3070 N N . PRO B 1 53 ? 28.812 16.094 -10.586 1 55.97 53 PRO B N 1
ATOM 3071 C CA . PRO B 1 53 ? 27.594 15.688 -9.898 1 55.97 53 PRO B CA 1
ATOM 3072 C C . PRO B 1 53 ? 27.625 14.219 -9.461 1 55.97 53 PRO B C 1
ATOM 3074 O O . PRO B 1 53 ? 28.188 13.375 -10.156 1 55.97 53 PRO B O 1
ATOM 3077 N N . THR B 1 54 ? 27.359 13.945 -8.18 1 58.56 54 THR B N 1
ATOM 3078 C CA . THR B 1 54 ? 27.312 12.602 -7.613 1 58.56 54 THR B CA 1
ATOM 3079 C C . THR B 1 54 ? 26.312 11.734 -8.375 1 58.56 54 THR B C 1
ATOM 3081 O O . THR B 1 54 ? 25.422 12.258 -9.055 1 58.56 54 THR B O 1
ATOM 3084 N N . PHE B 1 55 ? 26.625 10.516 -8.414 1 56.41 55 PHE B N 1
ATOM 3085 C CA . PHE B 1 55 ? 25.719 9.57 -9.047 1 56.41 55 PHE B CA 1
ATOM 3086 C C . PHE B 1 55 ? 24.281 9.836 -8.625 1 56.41 55 PHE B C 1
ATOM 3088 O O . PHE B 1 55 ? 23.359 9.758 -9.445 1 56.41 55 PHE B O 1
ATOM 3095 N N . LYS B 1 56 ? 24.172 10.242 -7.398 1 60.44 56 LYS B N 1
ATOM 3096 C CA . LYS B 1 56 ? 22.828 10.531 -6.879 1 60.44 56 LYS B CA 1
ATOM 3097 C C . LYS B 1 56 ? 22.203 11.727 -7.602 1 60.44 56 LYS B C 1
ATOM 3099 O O . LYS B 1 56 ? 21.031 11.695 -7.953 1 60.44 56 LYS B O 1
ATOM 3104 N N . THR B 1 57 ? 23.094 12.703 -7.84 1 61.56 57 THR B N 1
ATOM 3105 C CA . THR B 1 57 ? 22.594 13.906 -8.508 1 61.56 57 THR B CA 1
ATOM 3106 C C . THR B 1 57 ? 22.25 13.617 -9.961 1 61.56 57 THR B C 1
ATOM 3108 O O . THR B 1 57 ? 21.25 14.109 -10.477 1 61.56 57 THR B O 1
ATOM 3111 N N . ARG B 1 58 ? 22.984 12.789 -10.586 1 61.94 58 ARG B N 1
ATOM 3112 C CA . ARG B 1 58 ? 22.734 12.445 -11.977 1 61.94 58 ARG B CA 1
ATOM 3113 C C . ARG B 1 58 ? 21.469 11.602 -12.109 1 61.94 58 ARG B C 1
ATOM 3115 O O . ARG B 1 58 ? 20.688 11.797 -13.047 1 61.94 58 ARG B O 1
ATOM 3122 N N . ALA B 1 59 ? 21.391 10.695 -11.227 1 62.78 59 ALA B N 1
ATOM 3123 C CA . ALA B 1 59 ? 20.188 9.859 -11.234 1 62.78 59 ALA B CA 1
ATOM 3124 C C . ALA B 1 59 ? 18.922 10.695 -11.008 1 62.78 59 ALA B C 1
ATOM 3126 O O . ALA B 1 59 ? 17.922 10.5 -11.688 1 62.78 59 ALA B O 1
ATOM 3127 N N . LEU B 1 60 ? 19.031 11.57 -10.109 1 62.56 60 LEU B N 1
ATOM 3128 C CA . LEU B 1 60 ? 17.891 12.43 -9.82 1 62.56 60 LEU B CA 1
ATOM 3129 C C . LEU B 1 60 ? 17.578 13.32 -11.016 1 62.56 60 LEU B C 1
ATOM 3131 O O . LEU B 1 60 ? 16.406 13.57 -11.312 1 62.56 60 LEU B O 1
ATOM 3135 N N . ARG B 1 61 ? 18.656 13.719 -11.711 1 62.66 61 ARG B N 1
ATOM 3136 C CA . ARG B 1 61 ? 18.469 14.531 -12.906 1 62.66 61 ARG B CA 1
ATOM 3137 C C . ARG B 1 61 ? 17.734 13.75 -13.992 1 62.66 61 ARG B C 1
ATOM 3139 O O . ARG B 1 61 ? 16.844 14.289 -14.656 1 62.66 61 ARG B O 1
ATOM 3146 N N . THR B 1 62 ? 18.125 12.555 -14.102 1 61.5 62 THR B N 1
ATOM 3147 C CA . THR B 1 62 ? 17.484 11.711 -15.109 1 61.5 62 THR B CA 1
ATOM 3148 C C . THR B 1 62 ? 16.016 11.477 -14.758 1 61.5 62 THR B C 1
ATOM 3150 O O . THR B 1 62 ? 15.156 11.484 -15.633 1 61.5 62 THR B O 1
ATOM 3153 N N . LEU B 1 63 ? 15.836 11.266 -13.555 1 60.72 63 LEU B N 1
ATOM 3154 C CA . LEU B 1 63 ? 14.469 11.031 -13.102 1 60.72 63 LEU B CA 1
ATOM 3155 C C . LEU B 1 63 ? 13.617 12.281 -13.273 1 60.72 63 LEU B C 1
ATOM 3157 O O . LEU B 1 63 ? 12.445 12.188 -13.648 1 60.72 63 LEU B O 1
ATOM 3161 N N . ILE B 1 64 ? 14.234 13.414 -13.016 1 60.44 64 ILE B N 1
ATOM 3162 C CA . ILE B 1 64 ? 13.562 14.695 -13.188 1 60.44 64 ILE B CA 1
ATOM 3163 C C . ILE B 1 64 ? 13.203 14.891 -14.656 1 60.44 64 ILE B C 1
ATOM 3165 O O . ILE B 1 64 ? 12.102 15.344 -14.977 1 60.44 64 ILE B O 1
ATOM 3169 N N . ARG B 1 65 ? 14.133 14.586 -15.445 1 57.31 65 ARG B N 1
ATOM 3170 C CA . ARG B 1 65 ? 13.93 14.758 -16.875 1 57.31 65 ARG B CA 1
ATOM 3171 C C . ARG B 1 65 ? 12.859 13.805 -17.391 1 57.31 65 ARG B C 1
ATOM 3173 O O . ARG B 1 65 ? 12.102 14.148 -18.312 1 57.31 65 ARG B O 1
ATOM 3180 N N . GLY B 1 66 ? 12.891 12.664 -16.828 1 54.41 66 GLY B N 1
ATOM 3181 C CA . GLY B 1 66 ? 11.945 11.672 -17.312 1 54.41 66 GLY B CA 1
ATOM 3182 C C . GLY B 1 66 ? 10.57 11.82 -16.672 1 54.41 66 GLY B C 1
ATOM 3183 O O . GLY B 1 66 ? 9.555 11.703 -17.359 1 54.41 66 GLY B O 1
ATOM 3184 N N . PHE B 1 67 ? 10.523 12.016 -15.383 1 54.22 67 PHE B N 1
ATOM 3185 C CA . PHE B 1 67 ? 9.258 11.914 -14.664 1 54.22 67 PHE B CA 1
ATOM 3186 C C . PHE B 1 67 ? 8.789 13.289 -14.203 1 54.22 67 PHE B C 1
ATOM 3188 O O . PHE B 1 67 ? 7.656 13.445 -13.734 1 54.22 67 PHE B O 1
ATOM 3195 N N . GLY B 1 68 ? 9.578 14.336 -14.469 1 51.06 68 GLY B N 1
ATOM 3196 C CA . GLY B 1 68 ? 9.195 15.695 -14.156 1 51.06 68 GLY B CA 1
ATOM 3197 C C . GLY B 1 68 ? 9.594 16.125 -12.758 1 51.06 68 GLY B C 1
ATOM 3198 O O . GLY B 1 68 ? 9.953 15.281 -11.922 1 51.06 68 GLY B O 1
ATOM 3199 N N . PRO B 1 69 ? 9.688 17.344 -12.508 1 50 69 PRO B N 1
ATOM 3200 C CA . PRO B 1 69 ? 10.195 17.922 -11.266 1 50 69 PRO B CA 1
ATOM 3201 C C . PRO B 1 69 ? 9.367 17.516 -10.047 1 50 69 PRO B C 1
ATOM 3203 O O . PRO B 1 69 ? 9.906 17.375 -8.945 1 50 69 PRO B O 1
ATOM 3206 N N . ARG B 1 70 ? 8.219 17.297 -10.344 1 50.28 70 ARG B N 1
ATOM 3207 C CA . ARG B 1 70 ? 7.293 17.016 -9.25 1 50.28 70 ARG B CA 1
ATOM 3208 C C . ARG B 1 70 ? 7.57 15.664 -8.617 1 50.28 70 ARG B C 1
ATOM 3210 O O . ARG B 1 70 ? 7.309 15.453 -7.434 1 50.28 70 ARG B O 1
ATOM 3217 N N . PHE B 1 71 ? 8.195 14.875 -9.547 1 47.41 71 PHE B N 1
ATOM 3218 C CA . PHE B 1 71 ? 8.453 13.5 -9.125 1 47.41 71 PHE B CA 1
ATOM 3219 C C . PHE B 1 71 ? 9.672 13.438 -8.211 1 47.41 71 PHE B C 1
ATOM 3221 O O . PHE B 1 71 ? 9.742 12.602 -7.312 1 47.41 71 PHE B O 1
ATOM 3228 N N . VAL B 1 72 ? 10.539 14.398 -8.469 1 51.72 72 VAL B N 1
ATOM 3229 C CA . VAL B 1 72 ? 11.852 14.242 -7.852 1 51.72 72 VAL B CA 1
ATOM 3230 C C . VAL B 1 72 ? 11.992 15.219 -6.688 1 51.72 72 VAL B C 1
ATOM 3232 O O . VAL B 1 72 ? 12.883 15.062 -5.844 1 51.72 72 VAL B O 1
ATOM 3235 N N . LEU B 1 73 ? 11.164 16.078 -6.547 1 49.94 73 LEU B N 1
ATOM 3236 C CA . LEU B 1 73 ? 11.344 17.172 -5.602 1 49.94 73 LEU B CA 1
ATOM 3237 C C . LEU B 1 73 ? 11.383 16.656 -4.168 1 49.94 73 LEU B C 1
ATOM 3239 O O . LEU B 1 73 ? 12.227 17.078 -3.375 1 49.94 73 LEU B O 1
ATOM 3243 N N . PRO B 1 74 ? 10.602 15.734 -3.934 1 47.69 74 PRO B N 1
ATOM 3244 C CA . PRO B 1 74 ? 10.703 15.281 -2.543 1 47.69 74 PRO B CA 1
ATOM 3245 C C . PRO B 1 74 ? 12 14.531 -2.26 1 47.69 74 PRO B C 1
ATOM 3247 O O . PRO B 1 74 ? 12.578 14.68 -1.177 1 47.69 74 PRO B O 1
ATOM 3250 N N . ALA B 1 75 ? 12.391 13.859 -3.283 1 50.44 75 ALA B N 1
ATOM 3251 C CA . ALA B 1 75 ? 13.664 13.164 -3.119 1 50.44 75 ALA B CA 1
ATOM 3252 C C . ALA B 1 75 ? 14.82 14.156 -3.012 1 50.44 75 ALA B C 1
ATOM 3254 O O . ALA B 1 75 ? 15.758 13.938 -2.246 1 50.44 75 ALA B O 1
ATOM 3255 N N . LEU B 1 76 ? 14.695 15.156 -3.719 1 49.62 76 LEU B N 1
ATOM 3256 C CA . LEU B 1 76 ? 15.703 16.203 -3.686 1 49.62 76 LEU B CA 1
ATOM 3257 C C . LEU B 1 76 ? 15.711 16.906 -2.332 1 49.62 76 LEU B C 1
ATOM 3259 O O . LEU B 1 76 ? 16.781 17.203 -1.793 1 49.62 76 LEU B O 1
ATOM 3263 N N . ALA B 1 77 ? 14.562 17.094 -1.9 1 44.78 77 ALA B N 1
ATOM 3264 C CA . ALA B 1 77 ? 14.484 17.75 -0.596 1 44.78 77 ALA B CA 1
ATOM 3265 C C . ALA B 1 77 ? 15.109 16.875 0.49 1 44.78 77 ALA B C 1
ATOM 3267 O O . ALA B 1 77 ? 15.828 17.375 1.359 1 44.78 77 ALA B O 1
ATOM 3268 N N . ALA B 1 78 ? 14.953 15.641 0.274 1 45.72 78 ALA B N 1
ATOM 3269 C CA . ALA B 1 78 ? 15.531 14.703 1.235 1 45.72 78 ALA B CA 1
ATOM 3270 C C . ALA B 1 78 ? 17.047 14.625 1.07 1 45.72 78 ALA B C 1
ATOM 3272 O O . ALA B 1 78 ? 17.781 14.586 2.059 1 45.72 78 ALA B O 1
ATOM 3273 N N . ALA B 1 79 ? 17.469 14.617 -0.178 1 46.78 79 ALA B N 1
ATOM 3274 C CA . ALA B 1 79 ? 18.906 14.555 -0.474 1 46.78 79 ALA B CA 1
ATOM 3275 C C . ALA B 1 79 ? 19.609 15.828 -0.028 1 46.78 79 ALA B C 1
ATOM 3277 O O . ALA B 1 79 ? 20.734 15.781 0.464 1 46.78 79 ALA B O 1
ATOM 3278 N N . GLU B 1 80 ? 19.078 16.906 -0.308 1 44.06 80 GLU B N 1
ATOM 3279 C CA . GLU B 1 80 ? 19.656 18.172 0.121 1 44.06 80 GLU B CA 1
ATOM 3280 C C . GLU B 1 80 ? 19.828 18.219 1.637 1 44.06 80 GLU B C 1
ATOM 3282 O O . GLU B 1 80 ? 20.812 18.766 2.141 1 44.06 80 GLU B O 1
ATOM 3287 N N . PHE B 1 81 ? 19.016 17.578 2.223 1 38.75 81 PHE B N 1
ATOM 3288 C CA . PHE B 1 81 ? 19.094 17.531 3.676 1 38.75 81 PHE B CA 1
ATOM 3289 C C . PHE B 1 81 ? 20.25 16.641 4.125 1 38.75 81 PHE B C 1
ATOM 3291 O O . PHE B 1 81 ? 20.938 16.953 5.09 1 38.75 81 PHE B O 1
ATOM 3298 N N . ALA B 1 82 ? 20.469 15.625 3.352 1 41 82 ALA B N 1
ATOM 3299 C CA . ALA B 1 82 ? 21.562 14.703 3.676 1 41 82 ALA B CA 1
ATOM 3300 C C . ALA B 1 82 ? 22.922 15.336 3.408 1 41 82 ALA B C 1
ATOM 3302 O O . ALA B 1 82 ? 23.875 15.078 4.129 1 41 82 ALA B O 1
ATOM 3303 N N . ASP B 1 83 ? 23.062 16.047 2.449 1 41.53 83 ASP B N 1
ATOM 3304 C CA . ASP B 1 83 ? 24.328 16.672 2.07 1 41.53 83 ASP B CA 1
ATOM 3305 C C . ASP B 1 83 ? 24.688 17.797 3.027 1 41.53 83 ASP B C 1
ATOM 3307 O O . ASP B 1 83 ? 25.859 18.188 3.123 1 41.53 83 ASP B O 1
ATOM 3311 N N . ARG B 1 84 ? 23.906 18.297 3.82 1 39.19 84 ARG B N 1
ATOM 3312 C CA . ARG B 1 84 ? 24.188 19.359 4.781 1 39.19 84 ARG B CA 1
ATOM 3313 C C . ARG B 1 84 ? 25.125 18.859 5.871 1 39.19 84 ARG B C 1
ATOM 3315 O O . ARG B 1 84 ? 25.938 19.625 6.391 1 39.19 84 ARG B O 1
ATOM 3322 N N . ASP B 1 85 ? 25 17.625 6.215 1 36.38 85 ASP B N 1
ATOM 3323 C CA . ASP B 1 85 ? 25.781 17.141 7.344 1 36.38 85 ASP B CA 1
ATOM 3324 C C . ASP B 1 85 ? 27.266 17.109 7.008 1 36.38 85 ASP B C 1
ATOM 3326 O O . ASP B 1 85 ? 28.109 17 7.906 1 36.38 85 ASP B O 1
ATOM 3330 N N . LYS B 1 86 ? 27.609 17.172 5.75 1 38.44 86 LYS B N 1
ATOM 3331 C CA . LYS B 1 86 ? 29.047 17.047 5.473 1 38.44 86 LYS B CA 1
ATOM 3332 C C . LYS B 1 86 ? 29.781 18.328 5.859 1 38.44 86 LYS B C 1
ATOM 3334 O O . LYS B 1 86 ? 30.953 18.281 6.27 1 38.44 86 LYS B O 1
ATOM 3339 N N . TYR B 1 87 ? 29 19.375 5.773 1 35.16 87 TYR B N 1
ATOM 3340 C CA . TYR B 1 87 ? 29.719 20.625 6.004 1 35.16 87 TYR B CA 1
ATOM 3341 C C . TYR B 1 87 ? 29.5 21.125 7.422 1 35.16 87 TYR B C 1
ATOM 3343 O O . TYR B 1 87 ? 30.031 22.172 7.805 1 35.16 87 TYR B O 1
ATOM 3351 N N . ALA B 1 88 ? 28.672 20.672 8.227 1 36.41 88 ALA B N 1
ATOM 3352 C CA . ALA B 1 88 ? 28.375 21.172 9.562 1 36.41 88 ALA B CA 1
ATOM 3353 C C . ALA B 1 88 ? 29.625 21.172 10.438 1 36.41 88 ALA B C 1
ATOM 3355 O O . ALA B 1 88 ? 29.641 21.812 11.492 1 36.41 88 ALA B O 1
ATOM 3356 N N . GLN B 1 89 ? 30.641 20.484 10.148 1 34.72 89 GLN B N 1
ATOM 3357 C CA . GLN B 1 89 ? 31.797 20.531 11.039 1 34.72 89 GLN B CA 1
ATOM 3358 C C . GLN B 1 89 ? 32.562 21.844 10.875 1 34.72 89 GLN B C 1
ATOM 3360 O O . GLN B 1 89 ? 33.5 22.125 11.625 1 34.72 89 GLN B O 1
ATOM 3365 N N . GLN B 1 90 ? 32.375 22.641 9.766 1 35.94 90 GLN B N 1
ATOM 3366 C CA . GLN B 1 90 ? 33.281 23.797 9.711 1 35.94 90 GLN B CA 1
ATOM 3367 C C . GLN B 1 90 ? 32.625 25.031 10.297 1 35.94 90 GLN B C 1
ATOM 3369 O O . GLN B 1 90 ? 31.453 25.344 9.977 1 35.94 90 GLN B O 1
ATOM 3374 N N . THR B 1 91 ? 33 25.594 11.5 1 36.34 91 THR B N 1
ATOM 3375 C CA . THR B 1 91 ? 32.688 26.703 12.391 1 36.34 91 THR B CA 1
ATOM 3376 C C . THR B 1 91 ? 32.188 27.906 11.602 1 36.34 91 THR B C 1
ATOM 3378 O O . THR B 1 91 ? 31.266 28.609 12.031 1 36.34 91 THR B O 1
ATOM 3381 N N . ASP B 1 92 ? 33.031 28.516 10.609 1 36.31 92 ASP B N 1
ATOM 3382 C CA . ASP B 1 92 ? 32.844 29.797 9.953 1 36.31 92 ASP B CA 1
ATOM 3383 C C . ASP B 1 92 ? 31.625 29.781 9.039 1 36.31 92 ASP B C 1
ATOM 3385 O O . ASP B 1 92 ? 31.281 30.797 8.43 1 36.31 92 ASP B O 1
ATOM 3389 N N . ALA B 1 93 ? 31.031 28.641 8.711 1 37.22 93 ALA B N 1
ATOM 3390 C CA . ALA B 1 93 ? 29.969 28.453 7.734 1 37.22 93 ALA B CA 1
ATOM 3391 C C . ALA B 1 93 ? 28.594 28.641 8.375 1 37.22 93 ALA B C 1
ATOM 3393 O O . ALA B 1 93 ? 27.562 28.359 7.754 1 37.22 93 ALA B O 1
ATOM 3394 N N . GLY B 1 94 ? 28.469 29.234 9.484 1 36.97 94 GLY B N 1
ATOM 3395 C CA . GLY B 1 94 ? 27.25 29.5 10.234 1 36.97 94 GLY B CA 1
ATOM 3396 C C . GLY B 1 94 ? 26.25 30.359 9.477 1 36.97 94 GLY B C 1
ATOM 3397 O O . GLY B 1 94 ? 25.047 30.094 9.5 1 36.97 94 GLY B O 1
ATOM 3398 N N . ALA B 1 95 ? 26.734 31.562 8.945 1 37.47 95 ALA B N 1
ATOM 3399 C CA . ALA B 1 95 ? 25.891 32.531 8.242 1 37.47 95 ALA B CA 1
ATOM 3400 C C . ALA B 1 95 ? 25.266 31.891 6.988 1 37.47 95 ALA B C 1
ATOM 3402 O O . ALA B 1 95 ? 24.125 32.188 6.637 1 37.47 95 ALA B O 1
ATOM 3403 N N . LEU B 1 96 ? 26.047 31.094 6.301 1 38.12 96 LEU B N 1
ATOM 3404 C CA . LEU B 1 96 ? 25.609 30.469 5.055 1 38.12 96 LEU B CA 1
ATOM 3405 C C . LEU B 1 96 ? 24.547 29.406 5.316 1 38.12 96 LEU B C 1
ATOM 3407 O O . LEU B 1 96 ? 23.656 29.219 4.496 1 38.12 96 LEU B O 1
ATOM 3411 N N . SER B 1 97 ? 24.609 28.953 6.5 1 40.75 97 SER B N 1
ATOM 3412 C CA . SER B 1 97 ? 23.641 27.922 6.898 1 40.75 97 SER B CA 1
ATOM 3413 C C . SER B 1 97 ? 22.266 28.531 7.133 1 40.75 97 SER B C 1
ATOM 3415 O O . SER B 1 97 ? 21.25 27.922 6.785 1 40.75 97 SER B O 1
ATOM 3417 N N . ALA B 1 98 ? 22.219 29.781 7.59 1 39.75 98 ALA B N 1
ATOM 3418 C CA . ALA B 1 98 ? 20.953 30.5 7.766 1 39.75 98 ALA B CA 1
ATOM 3419 C C . ALA B 1 98 ? 20.281 30.75 6.426 1 39.75 98 ALA B C 1
ATOM 3421 O O . ALA B 1 98 ? 19.047 30.609 6.305 1 39.75 98 ALA B O 1
ATOM 3422 N N . ASP B 1 99 ? 21.016 31.156 5.406 1 39.97 99 ASP B N 1
ATOM 3423 C CA . ASP B 1 99 ? 20.5 31.422 4.066 1 39.97 99 ASP B CA 1
ATOM 3424 C C . ASP B 1 99 ? 20 30.141 3.404 1 39.97 99 ASP B C 1
ATOM 3426 O O . ASP B 1 99 ? 18.984 30.156 2.701 1 39.97 99 ASP B O 1
ATOM 3430 N N . GLU B 1 100 ? 20.688 29.125 3.635 1 39.94 100 GLU B N 1
ATOM 3431 C CA . GLU B 1 100 ? 20.297 27.859 3.035 1 39.94 100 GLU B CA 1
ATOM 3432 C C . GLU B 1 100 ? 19.016 27.312 3.68 1 39.94 100 GLU B C 1
ATOM 3434 O O . GLU B 1 100 ? 18.188 26.688 3.008 1 39.94 100 GLU B O 1
ATOM 3439 N N . SER B 1 101 ? 18.875 27.656 4.918 1 40.03 101 SER B N 1
ATOM 3440 C CA . SER B 1 101 ? 17.609 27.328 5.562 1 40.03 101 SER B CA 1
ATOM 3441 C C . SER B 1 101 ? 16.453 28.156 5 1 40.03 101 SER B C 1
ATOM 3443 O O . SER B 1 101 ? 15.352 27.641 4.812 1 40.03 101 SER B O 1
ATOM 3445 N N . THR B 1 102 ? 16.766 29.438 4.715 1 38.78 102 THR B N 1
ATOM 3446 C CA . THR B 1 102 ? 15.781 30.297 4.051 1 38.78 102 THR B CA 1
ATOM 3447 C C . THR B 1 102 ? 15.516 29.812 2.631 1 38.78 102 THR B C 1
ATOM 3449 O O . THR B 1 102 ? 14.367 29.828 2.172 1 38.78 102 THR B O 1
ATOM 3452 N N . HIS B 1 103 ? 16.547 29.438 1.994 1 39.59 103 HIS B N 1
ATOM 3453 C CA . HIS B 1 103 ? 16.359 28.922 0.639 1 39.59 103 HIS B CA 1
ATOM 3454 C C . HIS B 1 103 ? 15.492 27.672 0.633 1 39.59 103 HIS B C 1
ATOM 3456 O O . HIS B 1 103 ? 14.594 27.547 -0.199 1 39.59 103 HIS B O 1
ATOM 3462 N N . ALA B 1 104 ? 15.773 26.828 1.445 1 39.47 104 ALA B N 1
ATOM 3463 C CA . ALA B 1 104 ? 14.922 25.641 1.521 1 39.47 104 ALA B CA 1
ATOM 3464 C C . ALA B 1 104 ? 13.484 26.016 1.876 1 39.47 104 ALA B C 1
ATOM 3466 O O . ALA B 1 104 ? 12.531 25.438 1.337 1 39.47 104 ALA B O 1
ATOM 3467 N N . ALA B 1 105 ? 13.352 27.047 2.629 1 39.22 105 ALA B N 1
ATOM 3468 C CA . ALA B 1 105 ? 12.039 27.609 2.947 1 39.22 105 ALA B CA 1
ATOM 3469 C C . ALA B 1 105 ? 11.422 28.297 1.73 1 39.22 105 ALA B C 1
ATOM 3471 O O . ALA B 1 105 ? 10.219 28.156 1.476 1 39.22 105 ALA B O 1
ATOM 3472 N N . VAL B 1 106 ? 12.18 29.078 0.929 1 37.88 106 VAL B N 1
ATOM 3473 C CA . VAL B 1 106 ? 11.703 29.75 -0.269 1 37.88 106 VAL B CA 1
ATOM 3474 C C . VAL B 1 106 ? 11.367 28.719 -1.349 1 37.88 106 VAL B C 1
ATOM 3476 O O . VAL B 1 106 ? 10.336 28.828 -2.016 1 37.88 106 VAL B O 1
ATOM 3479 N N . VAL B 1 107 ? 12.172 27.828 -1.625 1 40.03 107 VAL B N 1
ATOM 3480 C CA . VAL B 1 107 ? 11.883 26.812 -2.639 1 40.03 107 VAL B CA 1
ATOM 3481 C C . VAL B 1 107 ? 10.578 26.109 -2.297 1 40.03 107 VAL B C 1
ATOM 3483 O O . VAL B 1 107 ? 9.75 25.859 -3.174 1 40.03 107 VAL B O 1
ATOM 3486 N N . ALA B 1 108 ? 10.375 25.875 -1.116 1 37.62 108 ALA B N 1
ATOM 3487 C CA . ALA B 1 108 ? 9.102 25.312 -0.664 1 37.62 108 ALA B CA 1
ATOM 3488 C C . ALA B 1 108 ? 7.969 26.312 -0.842 1 37.62 108 ALA B C 1
ATOM 3490 O O . ALA B 1 108 ? 6.855 25.938 -1.219 1 37.62 108 ALA B O 1
ATOM 3491 N N . ALA B 1 109 ? 8.258 27.562 -0.681 1 37.06 109 ALA B N 1
ATOM 3492 C CA . ALA B 1 109 ? 7.305 28.656 -0.867 1 37.06 109 ALA B CA 1
ATOM 3493 C C . ALA B 1 109 ? 7.012 28.875 -2.348 1 37.06 109 ALA B C 1
ATOM 3495 O O . ALA B 1 109 ? 5.859 29.094 -2.732 1 37.06 109 ALA B O 1
ATOM 3496 N N . VAL B 1 110 ? 7.973 29.016 -3.125 1 37.53 110 VAL B N 1
ATOM 3497 C CA . VAL B 1 110 ? 7.82 29.328 -4.543 1 37.53 110 VAL B CA 1
ATOM 3498 C C . VAL B 1 110 ? 7.098 28.172 -5.242 1 37.53 110 VAL B C 1
ATOM 3500 O O . VAL B 1 110 ? 6.316 28.391 -6.172 1 37.53 110 VAL B O 1
ATOM 3503 N N . ALA B 1 111 ? 7.348 26.953 -4.984 1 34.22 111 ALA B N 1
ATOM 3504 C CA . ALA B 1 111 ? 6.625 25.859 -5.625 1 34.22 111 ALA B CA 1
ATOM 3505 C C . ALA B 1 111 ? 5.121 26 -5.402 1 34.22 111 ALA B C 1
ATOM 3507 O O . ALA B 1 111 ? 4.32 25.531 -6.219 1 34.22 111 ALA B O 1
ATOM 3508 N N . ARG B 1 112 ? 4.68 26.594 -4.344 1 33.94 112 ARG B N 1
ATOM 3509 C CA . ARG B 1 112 ? 3.277 26.781 -3.994 1 33.94 112 ARG B CA 1
ATOM 3510 C C . ARG B 1 112 ? 2.744 28.094 -4.555 1 33.94 112 ARG B C 1
ATOM 3512 O O . ARG B 1 112 ? 1.539 28.359 -4.508 1 33.94 112 ARG B O 1
ATOM 3519 N N . SER B 1 113 ? 3.59 29.094 -4.746 1 29.91 113 SER B N 1
ATOM 3520 C CA . SER B 1 113 ? 3.078 30.422 -5.02 1 29.91 113 SER B CA 1
ATOM 3521 C C . SER B 1 113 ? 2.379 30.484 -6.375 1 29.91 113 SER B C 1
ATOM 3523 O O . SER B 1 113 ? 2.994 30.203 -7.41 1 29.91 113 SER B O 1
ATOM 3525 N N . ASN B 1 114 ? 1.117 30 -6.469 1 27.42 114 ASN B N 1
ATOM 3526 C CA . ASN B 1 114 ? 0.435 30.734 -7.531 1 27.42 114 ASN B CA 1
ATOM 3527 C C . ASN B 1 114 ? 0.65 32.25 -7.406 1 27.42 114 ASN B C 1
ATOM 3529 O O . ASN B 1 114 ? 0.748 32.781 -6.297 1 27.42 114 ASN B O 1
ATOM 3533 N N . PRO B 1 115 ? 1.135 33.031 -8.352 1 27.14 115 PRO B N 1
ATOM 3534 C CA . PRO B 1 115 ? 1.421 34.469 -8.484 1 27.14 115 PRO B CA 1
ATOM 3535 C C . PRO B 1 115 ? 0.351 35.344 -7.836 1 27.14 115 PRO B C 1
ATOM 3537 O O . PRO B 1 115 ? 0.439 36.562 -7.887 1 27.14 115 PRO B O 1
ATOM 3540 N N . SER B 1 116 ? -0.989 35.188 -7.828 1 27 116 SER B N 1
ATOM 3541 C CA . SER B 1 116 ? -1.684 36.469 -7.648 1 27 116 SER B CA 1
ATOM 3542 C C . SER B 1 116 ? -1.297 37.125 -6.332 1 27 116 SER B C 1
ATOM 3544 O O . SER B 1 116 ? -0.518 36.562 -5.555 1 27 116 SER B O 1
ATOM 3546 N N . GLY B 1 117 ? -2.311 37.781 -5.426 1 26.03 117 GLY B N 1
ATOM 3547 C CA . GLY B 1 117 ? -2.238 38.906 -4.496 1 26.03 117 GLY B CA 1
ATOM 3548 C C . GLY B 1 117 ? -1.301 38.656 -3.332 1 26.03 117 GLY B C 1
ATOM 3549 O O . GLY B 1 117 ? -0.686 37.594 -3.244 1 26.03 117 GLY B O 1
ATOM 3550 N N . GLY B 1 118 ? -1.49 39.438 -2.082 1 25.5 118 GLY B N 1
ATOM 3551 C CA . GLY B 1 118 ? -0.743 39.781 -0.885 1 25.5 118 GLY B CA 1
ATOM 3552 C C . GLY B 1 118 ? -0.219 38.594 -0.131 1 25.5 118 GLY B C 1
ATOM 3553 O O . GLY B 1 118 ? -0.74 37.469 -0.283 1 25.5 118 GLY B O 1
ATOM 3554 N N . VAL B 1 119 ? 1.052 38.562 0.242 1 31.36 119 VAL B N 1
ATOM 3555 C CA . VAL B 1 119 ? 1.847 37.594 0.978 1 31.36 119 VAL B CA 1
ATOM 3556 C C . VAL B 1 119 ? 1.063 37.094 2.191 1 31.36 119 VAL B C 1
ATOM 3558 O O . VAL B 1 119 ? 1.064 37.719 3.244 1 31.36 119 VAL B O 1
ATOM 3561 N N . LYS B 1 120 ? -0.333 36.875 2.098 1 30.58 120 LYS B N 1
ATOM 3562 C CA . LYS B 1 120 ? -1.036 36.562 3.338 1 30.58 120 LYS B CA 1
ATOM 3563 C C . LYS B 1 120 ? -0.485 35.281 3.969 1 30.58 120 LYS B C 1
ATOM 3565 O O . LYS B 1 120 ? 0.099 34.438 3.279 1 30.58 120 LYS B O 1
ATOM 3570 N N . GLY B 1 121 ? -0.28 35.312 5.375 1 27.77 121 GLY B N 1
ATOM 3571 C CA . GLY B 1 121 ? 0.061 34.281 6.336 1 27.77 121 GLY B CA 1
ATOM 3572 C C . GLY B 1 121 ? -0.393 32.906 5.906 1 27.77 121 GLY B C 1
ATOM 3573 O O . GLY B 1 121 ? 0.014 31.891 6.496 1 27.77 121 GLY B O 1
ATOM 3574 N N . SER B 1 122 ? -1.489 32.812 5.172 1 29.28 122 SER B N 1
ATOM 3575 C CA . SER B 1 122 ? -2.076 31.594 4.637 1 29.28 122 SER B CA 1
ATOM 3576 C C . SER B 1 122 ? -1.112 30.891 3.688 1 29.28 122 SER B C 1
ATOM 3578 O O . SER B 1 122 ? -1.237 29.688 3.451 1 29.28 122 SER B O 1
ATOM 3580 N N . ASP B 1 123 ? -0.245 31.641 3.059 1 29.84 123 ASP B N 1
ATOM 3581 C CA . ASP B 1 123 ? 0.691 31.156 2.047 1 29.84 123 ASP B CA 1
ATOM 3582 C C . ASP B 1 123 ? 1.815 30.344 2.68 1 29.84 123 ASP B C 1
ATOM 3584 O O . ASP B 1 123 ? 2.354 29.438 2.055 1 29.84 123 ASP B O 1
ATOM 3588 N N . ILE B 1 124 ? 2.24 30.797 3.877 1 29 124 ILE B N 1
ATOM 3589 C CA . ILE B 1 124 ? 3.285 30.062 4.59 1 29 124 ILE B CA 1
ATOM 3590 C C . ILE B 1 124 ? 2.773 28.688 4.98 1 29 124 ILE B C 1
ATOM 3592 O O . ILE B 1 124 ? 3.5 27.688 4.871 1 29 124 ILE B O 1
ATOM 3596 N N . ALA B 1 125 ? 1.543 28.641 5.574 1 30.86 125 ALA B N 1
ATOM 3597 C CA . ALA B 1 125 ? 0.995 27.344 6.004 1 30.86 125 ALA B CA 1
ATOM 3598 C C . ALA B 1 125 ? 0.875 26.391 4.832 1 30.86 125 ALA B C 1
ATOM 3600 O O . ALA B 1 125 ? 1.057 25.172 4.992 1 30.86 125 ALA B O 1
ATOM 3601 N N . ARG B 1 126 ? 0.538 26.875 3.711 1 33.75 126 ARG B N 1
ATOM 3602 C CA . ARG B 1 126 ? 0.346 26.094 2.496 1 33.75 126 ARG B CA 1
ATOM 3603 C C . ARG B 1 126 ? 1.681 25.594 1.946 1 33.75 126 ARG B C 1
ATOM 3605 O O . ARG B 1 126 ? 1.736 24.562 1.269 1 33.75 126 ARG B O 1
ATOM 3612 N N . ALA B 1 127 ? 2.688 26.406 2.078 1 30.11 127 ALA B N 1
ATOM 3613 C CA . ALA B 1 127 ? 4.027 26.094 1.585 1 30.11 127 ALA B CA 1
ATOM 3614 C C . ALA B 1 127 ? 4.594 24.859 2.26 1 30.11 127 ALA B C 1
ATOM 3616 O O . ALA B 1 127 ? 5.32 24.078 1.632 1 30.11 127 ALA B O 1
ATOM 3617 N N . GLU B 1 128 ? 4.383 24.672 3.502 1 31.59 128 GLU B N 1
ATOM 3618 C CA . GLU B 1 128 ? 4.918 23.531 4.238 1 31.59 128 GLU B CA 1
ATOM 3619 C C . GLU B 1 128 ? 4.23 22.234 3.812 1 31.59 128 GLU B C 1
ATOM 3621 O O . GLU B 1 128 ? 4.797 21.156 3.969 1 31.59 128 GLU B O 1
ATOM 3626 N N . SER B 1 129 ? 2.979 22.375 3.484 1 31.69 129 SER B N 1
ATOM 3627 C CA . SER B 1 129 ? 2.213 21.172 3.172 1 31.69 129 SER B CA 1
ATOM 3628 C C . SER B 1 129 ? 2.656 20.562 1.845 1 31.69 129 SER B C 1
ATOM 3630 O O . SER B 1 129 ? 2.461 19.375 1.605 1 31.69 129 SER B O 1
ATOM 3632 N N . TRP B 1 130 ? 2.949 21.406 0.875 1 32.97 130 TRP B N 1
ATOM 3633 C CA . TRP B 1 130 ? 3.188 21 -0.508 1 32.97 130 TRP B CA 1
ATOM 3634 C C . TRP B 1 130 ? 4.43 20.125 -0.614 1 32.97 130 TRP B C 1
ATOM 3636 O O . TRP B 1 130 ? 4.629 19.438 -1.621 1 32.97 130 TRP B O 1
ATOM 3646 N N . HIS B 1 131 ? 5.586 20.516 0.104 1 34 131 HIS B N 1
ATOM 3647 C CA . HIS B 1 131 ? 6.844 19.781 0.119 1 34 131 HIS B CA 1
ATOM 3648 C C . HIS B 1 131 ? 6.605 18.281 0.16 1 34 131 HIS B C 1
ATOM 3650 O O . HIS B 1 131 ? 7.387 17.5 -0.4 1 34 131 HIS B O 1
ATOM 3656 N N . ARG B 1 132 ? 6.035 18 1.058 1 37.66 132 ARG B N 1
ATOM 3657 C CA . ARG B 1 132 ? 6.027 16.609 1.507 1 37.66 132 ARG B CA 1
ATOM 3658 C C . ARG B 1 132 ? 5.227 15.734 0.552 1 37.66 132 ARG B C 1
ATOM 3660 O O . ARG B 1 132 ? 5.324 14.508 0.604 1 37.66 132 ARG B O 1
ATOM 3667 N N . GLY B 1 133 ? 4.176 16.078 -0.273 1 37.81 133 GLY B N 1
ATOM 3668 C CA . GLY B 1 133 ? 3.014 15.195 -0.28 1 37.81 133 GLY B CA 1
ATOM 3669 C C . GLY B 1 133 ? 2.957 14.289 -1.495 1 37.81 133 GLY B C 1
ATOM 3670 O O . GLY B 1 133 ? 3.135 13.078 -1.38 1 37.81 133 GLY B O 1
ATOM 3671 N N . ALA B 1 134 ? 2.564 14.891 -2.834 1 40.31 134 ALA B N 1
ATOM 3672 C CA . ALA B 1 134 ? 1.889 14.047 -3.818 1 40.31 134 ALA B CA 1
ATOM 3673 C C . ALA B 1 134 ? 2.898 13.32 -4.699 1 40.31 134 ALA B C 1
ATOM 3675 O O . ALA B 1 134 ? 2.766 12.117 -4.938 1 40.31 134 ALA B O 1
ATOM 3676 N N . SER B 1 135 ? 4.082 14.094 -5.293 1 41.88 135 SER B N 1
ATOM 3677 C CA . SER B 1 135 ? 4.98 13.492 -6.273 1 41.88 135 SER B CA 1
ATOM 3678 C C . SER B 1 135 ? 5.898 12.461 -5.625 1 41.88 135 SER B C 1
ATOM 3680 O O . SER B 1 135 ? 6.105 11.375 -6.168 1 41.88 135 SER B O 1
ATOM 3682 N N . GLY B 1 136 ? 6.531 12.844 -4.562 1 50.09 136 GLY B N 1
ATOM 3683 C CA . GLY B 1 136 ? 7.328 11.891 -3.812 1 50.09 136 GLY B CA 1
ATOM 3684 C C . GLY B 1 136 ? 6.562 10.633 -3.441 1 50.09 136 GLY B C 1
ATOM 3685 O O . GLY B 1 136 ? 7.105 9.523 -3.504 1 50.09 136 GLY B O 1
ATOM 3686 N N . ASN B 1 137 ? 5.426 10.891 -3.443 1 58.97 137 ASN B N 1
ATOM 3687 C CA . ASN B 1 137 ? 4.562 9.773 -3.08 1 58.97 137 ASN B CA 1
ATOM 3688 C C . ASN B 1 137 ? 4.305 8.852 -4.27 1 58.97 137 ASN B C 1
ATOM 3690 O O . ASN B 1 137 ? 4.242 7.633 -4.117 1 58.97 137 ASN B O 1
ATOM 3694 N N . ASP B 1 138 ? 4.422 9.555 -5.469 1 63 138 ASP B N 1
ATOM 3695 C CA . ASP B 1 138 ? 4.156 8.75 -6.66 1 63 138 ASP B CA 1
ATOM 3696 C C . ASP B 1 138 ? 5.352 7.859 -6.996 1 63 138 ASP B C 1
ATOM 3698 O O . ASP B 1 138 ? 5.176 6.707 -7.395 1 63 138 ASP B O 1
ATOM 3702 N N . LEU B 1 139 ? 6.523 8.438 -6.859 1 66 139 LEU B N 1
ATOM 3703 C CA . LEU B 1 139 ? 7.719 7.648 -7.137 1 66 139 LEU B CA 1
ATOM 3704 C C . LEU B 1 139 ? 7.871 6.523 -6.117 1 66 139 LEU B C 1
ATOM 3706 O O . LEU B 1 139 ? 8.242 5.402 -6.473 1 66 139 LEU B O 1
ATOM 3710 N N . ARG B 1 140 ? 7.613 6.918 -5.016 1 70 140 ARG B N 1
ATOM 3711 C CA . ARG B 1 140 ? 7.66 5.895 -3.975 1 70 140 ARG B CA 1
ATOM 3712 C C . ARG B 1 140 ? 6.68 4.766 -4.273 1 70 140 ARG B C 1
ATOM 3714 O O . ARG B 1 140 ? 7.027 3.588 -4.16 1 70 140 ARG B O 1
ATOM 3721 N N . ALA B 1 141 ? 5.605 5.172 -4.734 1 72.94 141 ALA B N 1
ATOM 3722 C CA . ALA B 1 141 ? 4.578 4.184 -5.062 1 72.94 141 ALA B CA 1
ATOM 3723 C C . ALA B 1 141 ? 4.996 3.33 -6.254 1 72.94 141 ALA B C 1
ATOM 3725 O O . ALA B 1 141 ? 4.746 2.123 -6.281 1 72.94 141 ALA B O 1
ATOM 3726 N N . ALA B 1 142 ? 5.688 3.955 -7.191 1 78.44 142 ALA B N 1
ATOM 3727 C CA . ALA B 1 142 ? 6.137 3.242 -8.383 1 78.44 142 ALA B CA 1
ATOM 3728 C C . ALA B 1 142 ? 7.219 2.223 -8.039 1 78.44 142 ALA B C 1
ATOM 3730 O O . ALA B 1 142 ? 7.16 1.073 -8.484 1 78.44 142 ALA B O 1
ATOM 3731 N N . VAL B 1 143 ? 8.141 2.625 -7.277 1 79 143 VAL B N 1
ATOM 3732 C CA . VAL B 1 143 ? 9.25 1.761 -6.895 1 79 143 VAL B CA 1
ATOM 3733 C C . VAL B 1 143 ? 8.734 0.598 -6.051 1 79 143 VAL B C 1
ATOM 3735 O O . VAL B 1 143 ? 9.172 -0.543 -6.223 1 79 143 VAL B O 1
ATOM 3738 N N . LEU B 1 144 ? 7.805 0.895 -5.273 1 78.69 144 LEU B N 1
ATOM 3739 C CA . LEU B 1 144 ? 7.25 -0.149 -4.422 1 78.69 144 LEU B CA 1
ATOM 3740 C C . LEU B 1 144 ? 6.453 -1.157 -5.242 1 78.69 144 LEU B C 1
ATOM 3742 O O . LEU B 1 144 ? 6.461 -2.354 -4.941 1 78.69 144 LEU B O 1
ATOM 3746 N N . GLY B 1 145 ? 5.848 -0.626 -6.258 1 85.31 145 GLY B N 1
ATOM 3747 C CA . GLY B 1 145 ? 5.117 -1.519 -7.141 1 85.31 145 GLY B CA 1
ATOM 3748 C C . GLY B 1 145 ? 6.016 -2.469 -7.906 1 85.31 145 GLY B C 1
ATOM 3749 O O . GLY B 1 145 ? 5.75 -3.67 -7.973 1 85.31 145 GLY B O 1
ATOM 3750 N N . ALA B 1 146 ? 7.082 -1.92 -8.453 1 90.5 146 ALA B N 1
ATOM 3751 C CA . ALA B 1 146 ? 8.039 -2.744 -9.188 1 90.5 146 ALA B CA 1
ATOM 3752 C C . ALA B 1 146 ? 8.719 -3.746 -8.258 1 90.5 146 ALA B C 1
ATOM 3754 O O . ALA B 1 146 ? 8.938 -4.902 -8.633 1 90.5 146 ALA B O 1
ATOM 3755 N N . ASN B 1 147 ? 9.031 -3.303 -7.117 1 90.31 147 ASN B N 1
ATOM 3756 C CA . ASN B 1 147 ? 9.656 -4.176 -6.129 1 90.31 147 ASN B CA 1
ATOM 3757 C C . ASN B 1 147 ? 8.742 -5.336 -5.75 1 90.31 147 ASN B C 1
ATOM 3759 O O . ASN B 1 147 ? 9.195 -6.477 -5.641 1 90.31 147 ASN B O 1
ATOM 3763 N N . ASP B 1 148 ? 7.551 -5.035 -5.594 1 91.62 148 ASP B N 1
ATOM 3764 C CA . ASP B 1 148 ? 6.59 -6.07 -5.227 1 91.62 148 ASP B CA 1
ATOM 3765 C C . ASP B 1 148 ? 6.484 -7.133 -6.316 1 91.62 148 ASP B C 1
ATOM 3767 O O . ASP B 1 148 ? 6.457 -8.328 -6.02 1 91.62 148 ASP B O 1
ATOM 3771 N N . GLY B 1 149 ? 6.34 -6.645 -7.535 1 95.5 149 GLY B N 1
ATOM 3772 C CA . GLY B 1 149 ? 6.297 -7.59 -8.641 1 95.5 149 GLY B CA 1
ATOM 3773 C C . GLY B 1 149 ? 7.535 -8.461 -8.727 1 95.5 149 GLY B C 1
ATOM 3774 O O . GLY B 1 149 ? 7.438 -9.664 -8.938 1 95.5 149 GLY B O 1
ATOM 3775 N N . LEU B 1 150 ? 8.695 -7.867 -8.539 1 96.25 150 LEU B N 1
ATOM 3776 C CA . LEU B 1 150 ? 9.977 -8.57 -8.617 1 96.25 150 LEU B CA 1
ATOM 3777 C C . LEU B 1 150 ? 10.094 -9.617 -7.52 1 96.25 150 LEU B C 1
ATOM 3779 O O . LEU B 1 150 ? 10.328 -10.789 -7.797 1 96.25 150 LEU B O 1
ATOM 3783 N N . VAL B 1 151 ? 9.867 -9.188 -6.309 1 95.5 151 VAL B N 1
ATOM 3784 C CA . VAL B 1 151 ? 10.086 -10.062 -5.16 1 95.5 151 VAL B CA 1
ATOM 3785 C C . VAL B 1 151 ? 9.031 -11.172 -5.145 1 95.5 151 VAL B C 1
ATOM 3787 O O . VAL B 1 151 ? 9.352 -12.336 -4.883 1 95.5 151 VAL B O 1
ATOM 3790 N N . SER B 1 152 ? 7.816 -10.844 -5.434 1 95.88 152 SER B N 1
ATOM 3791 C CA . SER B 1 152 ? 6.75 -11.836 -5.398 1 95.88 152 SER B CA 1
ATOM 3792 C C . SER B 1 152 ? 6.98 -12.93 -6.434 1 95.88 152 SER B C 1
ATOM 3794 O O . SER B 1 152 ? 6.871 -14.125 -6.125 1 95.88 152 SER B O 1
ATOM 3796 N N . ASN B 1 153 ? 7.273 -12.508 -7.656 1 97.75 153 ASN B N 1
ATOM 3797 C CA . ASN B 1 153 ? 7.445 -13.5 -8.711 1 97.75 153 ASN B CA 1
ATOM 3798 C C . ASN B 1 153 ? 8.766 -14.25 -8.57 1 97.75 153 ASN B C 1
ATOM 3800 O O . ASN B 1 153 ? 8.859 -15.422 -8.93 1 97.75 153 ASN B O 1
ATOM 3804 N N . PHE B 1 154 ? 9.852 -13.57 -8.094 1 98.06 154 PHE B N 1
ATOM 3805 C CA . PHE B 1 154 ? 11.109 -14.234 -7.762 1 98.06 154 PHE B CA 1
ATOM 3806 C C . PHE B 1 154 ? 10.891 -15.328 -6.727 1 98.06 154 PHE B C 1
ATOM 3808 O O . PHE B 1 154 ? 11.336 -16.469 -6.914 1 98.06 154 PHE B O 1
ATOM 3815 N N . CYS B 1 155 ? 10.141 -15.031 -5.719 1 97.06 155 CYS B N 1
ATOM 3816 C CA . CYS B 1 155 ? 9.836 -15.992 -4.664 1 97.06 155 CYS B CA 1
ATOM 3817 C C . CYS B 1 155 ? 8.961 -17.125 -5.195 1 97.06 155 CYS B C 1
ATOM 3819 O O . CYS B 1 155 ? 9.148 -18.281 -4.832 1 97.06 155 CYS B O 1
ATOM 3821 N N . LEU B 1 156 ? 8 -16.797 -6.035 1 97.25 156 LEU B N 1
ATOM 3822 C CA . LEU B 1 156 ? 7.117 -17.812 -6.605 1 97.25 156 LEU B CA 1
ATOM 3823 C C . LEU B 1 156 ? 7.906 -18.812 -7.438 1 97.25 156 LEU B C 1
ATOM 3825 O O . LEU B 1 156 ? 7.75 -20.031 -7.262 1 97.25 156 LEU B O 1
ATOM 3829 N N . ILE B 1 157 ? 8.75 -18.328 -8.305 1 97.25 157 ILE B N 1
ATOM 3830 C CA . ILE B 1 157 ? 9.547 -19.172 -9.188 1 97.25 157 ILE B CA 1
ATOM 3831 C C . ILE B 1 157 ? 10.492 -20.031 -8.367 1 97.25 157 ILE B C 1
ATOM 3833 O O . ILE B 1 157 ? 10.633 -21.234 -8.625 1 97.25 157 ILE B O 1
ATOM 3837 N N . MET B 1 158 ? 11.117 -19.438 -7.363 1 96.75 158 MET B N 1
ATOM 3838 C CA . MET B 1 158 ? 12 -20.219 -6.496 1 96.75 158 MET B CA 1
ATOM 3839 C C . MET B 1 158 ? 11.211 -21.281 -5.742 1 96.75 158 MET B C 1
ATOM 3841 O O . MET B 1 158 ? 11.711 -22.391 -5.512 1 96.75 158 MET B O 1
ATOM 3845 N N . GLY B 1 159 ? 10.008 -20.938 -5.328 1 95 159 GLY B N 1
ATOM 3846 C CA . GLY B 1 159 ? 9.172 -21.922 -4.648 1 95 159 GLY B CA 1
ATOM 3847 C C . GLY B 1 159 ? 8.859 -23.125 -5.508 1 95 159 GLY B C 1
ATOM 3848 O O . GLY B 1 159 ? 9.008 -24.266 -5.062 1 95 159 GLY B O 1
ATOM 3849 N N . ILE B 1 160 ? 8.438 -22.891 -6.738 1 94.56 160 ILE B N 1
ATOM 3850 C CA . ILE B 1 160 ? 8.07 -23.969 -7.637 1 94.56 160 ILE B CA 1
ATOM 3851 C C . ILE B 1 160 ? 9.32 -24.719 -8.078 1 94.56 160 ILE B C 1
ATOM 3853 O O . ILE B 1 160 ? 9.289 -25.938 -8.273 1 94.56 160 ILE B O 1
ATOM 3857 N N . ALA B 1 161 ? 10.406 -24 -8.289 1 94.88 161 ALA B N 1
ATOM 3858 C CA . ALA B 1 161 ? 11.672 -24.656 -8.617 1 94.88 161 ALA B CA 1
ATOM 3859 C C . ALA B 1 161 ? 12.133 -25.562 -7.48 1 94.88 161 ALA B C 1
ATOM 3861 O O . ALA B 1 161 ? 12.633 -26.656 -7.719 1 94.88 161 ALA B O 1
ATOM 3862 N N . GLY B 1 162 ? 12.016 -25.078 -6.301 1 94.31 162 GLY B N 1
ATOM 3863 C CA . GLY B 1 162 ? 12.383 -25.891 -5.141 1 94.31 162 GLY B CA 1
ATOM 3864 C C . GLY B 1 162 ? 11.586 -27.172 -5.035 1 94.31 162 GLY B C 1
ATOM 3865 O O . GLY B 1 162 ? 12.078 -28.172 -4.508 1 94.31 162 GLY B O 1
ATOM 3866 N N . ALA B 1 163 ? 10.383 -27.188 -5.539 1 93.12 163 ALA B N 1
ATOM 3867 C CA . ALA B 1 163 ? 9.523 -28.359 -5.504 1 93.12 163 ALA B CA 1
ATOM 3868 C C . ALA B 1 163 ? 9.891 -29.344 -6.613 1 93.12 163 ALA B C 1
ATOM 3870 O O . ALA B 1 163 ? 9.281 -30.406 -6.73 1 93.12 163 ALA B O 1
ATOM 3871 N N . GLY B 1 164 ? 10.828 -28.969 -7.477 1 90.75 164 GLY B N 1
ATOM 3872 C CA . GLY B 1 164 ? 11.305 -29.859 -8.523 1 90.75 164 GLY B CA 1
ATOM 3873 C C . GLY B 1 164 ? 10.438 -29.844 -9.766 1 90.75 164 GLY B C 1
ATOM 3874 O O . GLY B 1 164 ? 10.375 -30.828 -10.508 1 90.75 164 GLY B O 1
ATOM 3875 N N . ALA B 1 165 ? 9.766 -28.781 -9.969 1 90.94 165 ALA B N 1
ATOM 3876 C CA . ALA B 1 165 ? 8.891 -28.672 -11.133 1 90.94 165 ALA B CA 1
ATOM 3877 C C . ALA B 1 165 ? 9.695 -28.578 -12.422 1 90.94 165 ALA B C 1
ATOM 3879 O O . ALA B 1 165 ? 10.867 -28.203 -12.406 1 90.94 165 ALA B O 1
ATOM 3880 N N . SER B 1 166 ? 9.055 -28.984 -13.5 1 91.5 166 SER B N 1
ATOM 3881 C CA . SER B 1 166 ? 9.68 -28.922 -14.82 1 91.5 166 SER B CA 1
ATOM 3882 C C . SER B 1 166 ? 9.852 -27.469 -15.273 1 91.5 166 SER B C 1
ATOM 3884 O O . SER B 1 166 ? 9.219 -26.562 -14.734 1 91.5 166 SER B O 1
ATOM 3886 N N . ASN B 1 167 ? 10.766 -27.25 -16.266 1 92.94 167 ASN B N 1
ATOM 3887 C CA . ASN B 1 167 ? 11.008 -25.922 -16.812 1 92.94 167 ASN B CA 1
ATOM 3888 C C . ASN B 1 167 ? 9.727 -25.281 -17.344 1 92.94 167 ASN B C 1
ATOM 3890 O O . ASN B 1 167 ? 9.492 -24.094 -17.156 1 92.94 167 ASN B O 1
ATOM 3894 N N . LYS B 1 168 ? 8.945 -26.094 -18 1 90.62 168 LYS B N 1
ATOM 3895 C CA . LYS B 1 168 ? 7.688 -25.609 -18.547 1 90.62 168 LYS B CA 1
ATOM 3896 C C . LYS B 1 168 ? 6.754 -25.125 -17.453 1 90.62 168 LYS B C 1
ATOM 3898 O O . LYS B 1 168 ? 6.125 -24.062 -17.578 1 90.62 168 LYS B O 1
ATOM 3903 N N . THR B 1 169 ? 6.695 -25.906 -16.375 1 91.19 169 THR B N 1
ATOM 3904 C CA . THR B 1 169 ? 5.848 -25.547 -15.234 1 91.19 169 THR B CA 1
ATOM 3905 C C . THR B 1 169 ? 6.344 -24.266 -14.578 1 91.19 169 THR B C 1
ATOM 3907 O O . THR B 1 169 ? 5.543 -23.422 -14.188 1 91.19 169 THR B O 1
ATOM 3910 N N . ILE B 1 170 ? 7.641 -24.141 -14.484 1 94.75 170 ILE B N 1
ATOM 3911 C CA . ILE B 1 170 ? 8.234 -22.953 -13.867 1 94.75 170 ILE B CA 1
ATOM 3912 C C . ILE B 1 170 ? 7.891 -21.719 -14.703 1 94.75 170 ILE B C 1
ATOM 3914 O O . ILE B 1 170 ? 7.453 -20.703 -14.164 1 94.75 170 ILE B O 1
ATOM 3918 N N . LEU B 1 171 ? 8.07 -21.812 -16 1 94.31 171 LEU B N 1
ATOM 3919 C CA . LEU B 1 171 ? 7.793 -20.703 -16.906 1 94.31 171 LEU B CA 1
ATOM 3920 C C . LEU B 1 171 ? 6.312 -20.328 -16.875 1 94.31 171 LEU B C 1
ATOM 3922 O O . LEU B 1 171 ? 5.961 -19.156 -16.766 1 94.31 171 LEU B O 1
ATOM 3926 N N . LEU B 1 172 ? 5.43 -21.344 -16.938 1 92.62 172 LEU B N 1
ATOM 3927 C CA . LEU B 1 172 ? 3.988 -21.109 -16.906 1 92.62 172 LEU B CA 1
ATOM 3928 C C . LEU B 1 172 ? 3.568 -20.469 -15.594 1 92.62 172 LEU B C 1
ATOM 3930 O O . LEU B 1 172 ? 2.75 -19.547 -15.578 1 92.62 172 LEU B O 1
ATOM 3934 N N . THR B 1 173 ? 4.102 -20.953 -14.523 1 94.44 173 THR B N 1
ATOM 3935 C CA . THR B 1 173 ? 3.779 -20.406 -13.203 1 94.44 173 THR B CA 1
ATOM 3936 C C . THR B 1 173 ? 4.266 -18.969 -13.078 1 94.44 173 THR B C 1
ATOM 3938 O O . THR B 1 173 ? 3.564 -18.125 -12.531 1 94.44 173 THR B O 1
ATOM 3941 N N . GLY B 1 174 ? 5.508 -18.703 -13.562 1 95.94 174 GLY B N 1
ATOM 3942 C CA . GLY B 1 174 ? 6.035 -17.359 -13.555 1 95.94 174 GLY B CA 1
ATOM 3943 C C . GLY B 1 174 ? 5.188 -16.375 -14.344 1 95.94 174 GLY B C 1
ATOM 3944 O O . GLY B 1 174 ? 4.93 -15.258 -13.891 1 95.94 174 GLY B O 1
ATOM 3945 N N . LEU B 1 175 ? 4.723 -16.781 -15.484 1 95.75 175 LEU B N 1
ATOM 3946 C CA . LEU B 1 175 ? 3.891 -15.922 -16.328 1 95.75 175 LEU B CA 1
ATOM 3947 C C . LEU B 1 175 ? 2.5 -15.75 -15.727 1 95.75 175 LEU B C 1
ATOM 3949 O O . LEU B 1 175 ? 1.945 -14.648 -15.734 1 95.75 175 LEU B O 1
ATOM 3953 N N . ALA B 1 176 ? 1.93 -16.859 -15.258 1 94.94 176 ALA B N 1
ATOM 3954 C CA . ALA B 1 176 ? 0.647 -16.781 -14.562 1 94.94 176 ALA B CA 1
ATOM 3955 C C . ALA B 1 176 ? 0.745 -15.891 -13.328 1 94.94 176 ALA B C 1
ATOM 3957 O O . ALA B 1 176 ? -0.168 -15.109 -13.047 1 94.94 176 ALA B O 1
ATOM 3958 N N . GLY B 1 177 ? 1.848 -16.031 -12.578 1 95.56 177 GLY B N 1
ATOM 3959 C CA . GLY B 1 177 ? 2.078 -15.188 -11.422 1 95.56 177 GLY B CA 1
ATOM 3960 C C . GLY B 1 177 ? 2.18 -13.711 -11.766 1 95.56 177 GLY B C 1
ATOM 3961 O O . GLY B 1 177 ? 1.665 -12.859 -11.039 1 95.56 177 GLY B O 1
ATOM 3962 N N . LEU B 1 178 ? 2.859 -13.414 -12.867 1 96.25 178 LEU B N 1
ATOM 3963 C CA . LEU B 1 178 ? 2.984 -12.039 -13.344 1 96.25 178 LEU B CA 1
ATOM 3964 C C . LEU B 1 178 ? 1.613 -11.438 -13.633 1 96.25 178 LEU B C 1
ATOM 3966 O O . LEU B 1 178 ? 1.281 -10.367 -13.125 1 96.25 178 LEU B O 1
ATOM 3970 N N . ILE B 1 179 ? 0.785 -12.109 -14.359 1 95.19 179 ILE B N 1
ATOM 3971 C CA . ILE B 1 179 ? -0.521 -11.594 -14.75 1 95.19 179 ILE B CA 1
ATOM 3972 C C . ILE B 1 179 ? -1.439 -11.523 -13.531 1 95.19 179 ILE B C 1
ATOM 3974 O O . ILE B 1 179 ? -2.158 -10.539 -13.352 1 95.19 179 ILE B O 1
ATOM 3978 N N . ALA B 1 180 ? -1.421 -12.602 -12.75 1 95.31 180 ALA B N 1
ATOM 3979 C CA . ALA B 1 180 ? -2.254 -12.656 -11.547 1 95.31 180 ALA B CA 1
ATOM 3980 C C . ALA B 1 180 ? -1.892 -11.539 -10.578 1 95.31 180 ALA B C 1
ATOM 3982 O O . ALA B 1 180 ? -2.77 -10.812 -10.102 1 95.31 180 ALA B O 1
ATOM 3983 N N . GLY B 1 181 ? -0.578 -11.422 -10.297 1 94.06 181 GLY B N 1
ATOM 3984 C CA . GLY B 1 181 ? -0.12 -10.375 -9.398 1 94.06 181 GLY B CA 1
ATOM 3985 C C . GLY B 1 181 ? -0.407 -8.977 -9.906 1 94.06 181 GLY B C 1
ATOM 3986 O O . GLY B 1 181 ? -0.86 -8.117 -9.156 1 94.06 181 GLY B O 1
ATOM 3987 N N . ALA B 1 182 ? -0.134 -8.758 -11.172 1 95.44 182 ALA B N 1
ATOM 3988 C CA . ALA B 1 182 ? -0.386 -7.453 -11.789 1 95.44 182 ALA B CA 1
ATOM 3989 C C . ALA B 1 182 ? -1.873 -7.109 -11.758 1 95.44 182 ALA B C 1
ATOM 3991 O O . ALA B 1 182 ? -2.25 -5.98 -11.438 1 95.44 182 ALA B O 1
ATOM 3992 N N . SER B 1 183 ? -2.691 -8.047 -12.086 1 93.75 183 SER B N 1
ATOM 3993 C CA . SER B 1 183 ? -4.137 -7.836 -12.078 1 93.75 183 SER B CA 1
ATOM 3994 C C . SER B 1 183 ? -4.648 -7.559 -10.672 1 93.75 183 SER B C 1
ATOM 3996 O O . SER B 1 183 ? -5.484 -6.676 -10.469 1 93.75 183 SER B O 1
ATOM 3998 N N . SER B 1 184 ? -4.176 -8.367 -9.719 1 91.56 184 SER B N 1
ATOM 3999 C CA . SER B 1 184 ? -4.59 -8.188 -8.328 1 91.56 184 SER B CA 1
ATOM 4000 C C . SER B 1 184 ? -4.188 -6.809 -7.812 1 91.56 184 SER B C 1
ATOM 4002 O O . SER B 1 184 ? -4.973 -6.141 -7.137 1 91.56 184 SER B O 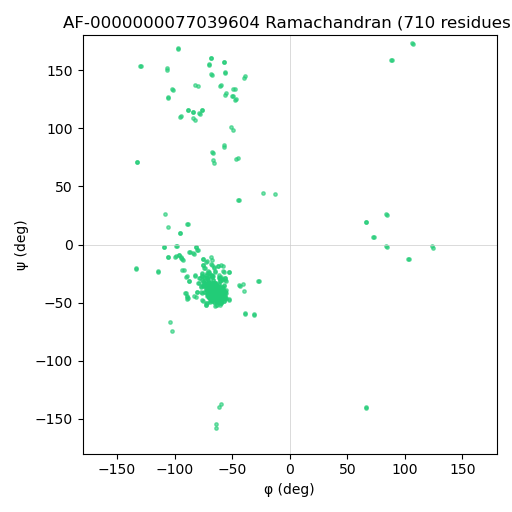1
ATOM 4004 N N . MET B 1 185 ? -2.949 -6.434 -8.125 1 90.5 185 MET B N 1
ATOM 4005 C CA . MET B 1 185 ? -2.479 -5.121 -7.684 1 90.5 185 MET B CA 1
ATOM 4006 C C . MET B 1 185 ? -3.279 -4.004 -8.344 1 90.5 185 MET B C 1
ATOM 4008 O O . MET B 1 185 ? -3.623 -3.016 -7.695 1 90.5 185 MET B O 1
ATOM 4012 N N . ALA B 1 186 ? -3.502 -4.121 -9.586 1 91.81 186 ALA B N 1
ATOM 4013 C CA . ALA B 1 186 ? -4.289 -3.137 -10.32 1 91.81 186 ALA B CA 1
ATOM 4014 C C . ALA B 1 186 ? -5.691 -3.008 -9.734 1 91.81 186 ALA B C 1
ATOM 4016 O O . ALA B 1 186 ? -6.188 -1.896 -9.539 1 91.81 186 ALA B O 1
ATOM 4017 N N . LEU B 1 187 ? -6.309 -4.055 -9.461 1 88.75 187 LEU B N 1
ATOM 4018 C CA . LEU B 1 187 ? -7.645 -4.047 -8.875 1 88.75 187 LEU B CA 1
ATOM 4019 C C . LEU B 1 187 ? -7.625 -3.443 -7.477 1 88.75 187 LEU B C 1
ATOM 4021 O O . LEU B 1 187 ? -8.539 -2.703 -7.102 1 88.75 187 LEU B O 1
ATOM 4025 N N . GLY B 1 188 ? -6.648 -3.893 -6.719 1 84.12 188 GLY B N 1
ATOM 4026 C CA . GLY B 1 188 ? -6.508 -3.305 -5.395 1 84.12 188 GLY B CA 1
ATOM 4027 C C . GLY B 1 188 ? -6.359 -1.795 -5.426 1 84.12 188 GLY B C 1
ATOM 4028 O O . GLY B 1 188 ? -6.992 -1.087 -4.641 1 84.12 188 GLY B O 1
ATOM 4029 N N . GLU B 1 189 ? -5.516 -1.36 -6.293 1 84.44 189 GLU B N 1
ATOM 4030 C CA . GLU B 1 189 ? -5.305 0.078 -6.43 1 84.44 189 GLU B CA 1
ATOM 4031 C C . GLU B 1 189 ? -6.559 0.775 -6.941 1 84.44 189 GLU B C 1
ATOM 4033 O O . GLU B 1 189 ? -6.895 1.874 -6.492 1 84.44 189 GLU B O 1
ATOM 4038 N N . TRP B 1 190 ? -7.195 0.208 -7.875 1 87 190 TRP B N 1
ATOM 4039 C CA . TRP B 1 190 ? -8.445 0.751 -8.391 1 87 190 TRP B CA 1
ATOM 4040 C C . TRP B 1 190 ? -9.477 0.902 -7.27 1 87 190 TRP B C 1
ATOM 4042 O O . TRP B 1 190 ? -10.125 1.943 -7.152 1 87 190 TRP B O 1
ATOM 4052 N N . LEU B 1 191 ? -9.617 -0.098 -6.539 1 82.38 191 LEU B N 1
ATOM 4053 C CA . LEU B 1 191 ? -10.57 -0.091 -5.434 1 82.38 191 LEU B CA 1
ATOM 4054 C C . LEU B 1 191 ? -10.195 0.966 -4.402 1 82.38 191 LEU B C 1
ATOM 4056 O O . LEU B 1 191 ? -11.07 1.659 -3.871 1 82.38 191 LEU B O 1
ATOM 4060 N N . SER B 1 192 ? -8.93 1.04 -4.094 1 80.56 192 SER B N 1
ATOM 4061 C CA . SER B 1 192 ? -8.453 2.006 -3.107 1 80.56 192 SER B CA 1
ATOM 4062 C C . SER B 1 192 ? -8.766 3.436 -3.539 1 80.56 192 SER B C 1
ATOM 4064 O O . SER B 1 192 ? -9.305 4.223 -2.76 1 80.56 192 SER B O 1
ATOM 4066 N N . VAL B 1 193 ? -8.414 3.758 -4.734 1 80.5 193 VAL B N 1
ATOM 4067 C CA . VAL B 1 193 ? -8.617 5.109 -5.25 1 80.5 193 VAL B CA 1
ATOM 4068 C C . VAL B 1 193 ? -10.109 5.391 -5.391 1 80.5 193 VAL B C 1
ATOM 4070 O O . VAL B 1 193 ? -10.57 6.496 -5.094 1 80.5 193 VAL B O 1
ATOM 4073 N N . THR B 1 194 ? -10.828 4.414 -5.828 1 83.12 194 THR B N 1
ATOM 4074 C CA . THR B 1 194 ? -12.273 4.57 -5.961 1 83.12 194 THR B CA 1
ATOM 4075 C C . THR B 1 194 ? -12.922 4.801 -4.602 1 83.12 194 THR B C 1
ATOM 4077 O O . THR B 1 194 ? -13.797 5.66 -4.461 1 83.12 194 THR B O 1
ATOM 4080 N N . ASN B 1 195 ? -12.547 4.027 -3.646 1 77 195 ASN B N 1
ATOM 4081 C CA . ASN B 1 195 ? -13.078 4.199 -2.295 1 77 195 ASN B CA 1
ATOM 4082 C C . ASN B 1 195 ? -12.781 5.594 -1.754 1 77 195 ASN B C 1
ATOM 4084 O O . ASN B 1 195 ? -13.641 6.215 -1.124 1 77 195 ASN B O 1
ATOM 4088 N N . ALA B 1 196 ? -11.531 5.977 -2.031 1 75.19 196 ALA B N 1
ATOM 4089 C CA . ALA B 1 196 ? -11.148 7.32 -1.594 1 75.19 196 ALA B CA 1
ATOM 4090 C C . ALA B 1 196 ? -12 8.383 -2.285 1 75.19 196 ALA B C 1
ATOM 4092 O O . ALA B 1 196 ? -12.43 9.352 -1.653 1 75.19 196 ALA B O 1
ATOM 4093 N N . TYR B 1 197 ? -12.219 8.195 -3.514 1 78.44 197 TYR B N 1
ATOM 4094 C CA . TYR B 1 197 ? -13.031 9.102 -4.316 1 78.44 197 TYR B CA 1
ATOM 4095 C C . TYR B 1 197 ? -14.469 9.141 -3.818 1 78.44 197 TYR B C 1
ATOM 4097 O O . TYR B 1 197 ? -15.055 10.211 -3.66 1 78.44 197 TYR B O 1
ATOM 4105 N N . GLU B 1 198 ? -14.977 8.055 -3.607 1 79 198 GLU B N 1
ATOM 4106 C CA . GLU B 1 198 ? -16.359 7.957 -3.152 1 79 198 GLU B CA 1
ATOM 4107 C C . GLU B 1 198 ? -16.516 8.531 -1.747 1 79 198 GLU B C 1
ATOM 4109 O O . GLU B 1 198 ? -17.516 9.18 -1.446 1 79 198 GLU B O 1
ATOM 4114 N N . LEU B 1 199 ? -15.562 8.25 -0.951 1 74.19 199 LEU B N 1
ATOM 4115 C CA . LEU B 1 199 ? -15.578 8.828 0.387 1 74.19 199 LEU B CA 1
ATOM 4116 C C . LEU B 1 199 ? -15.539 10.352 0.319 1 74.19 199 LEU B C 1
ATOM 4118 O O . LEU B 1 199 ? -16.266 11.031 1.041 1 74.19 199 LEU B O 1
ATOM 4122 N N . ALA B 1 200 ? -14.648 10.82 -0.547 1 74.25 200 ALA B N 1
ATOM 4123 C CA . ALA B 1 200 ? -14.547 12.266 -0.738 1 74.25 200 ALA B CA 1
ATOM 4124 C C . ALA B 1 200 ? -15.859 12.852 -1.228 1 74.25 200 ALA B C 1
ATOM 4126 O O . ALA B 1 200 ? -16.297 13.906 -0.746 1 74.25 200 ALA B O 1
ATOM 4127 N N . GLN B 1 201 ? -16.5 12.234 -2.055 1 80.19 201 GLN B N 1
ATOM 4128 C CA . GLN B 1 201 ? -17.781 12.695 -2.596 1 80.19 201 GLN B CA 1
ATOM 4129 C C . GLN B 1 201 ? -18.859 12.703 -1.521 1 80.19 201 GLN B C 1
ATOM 4131 O O . GLN B 1 201 ? -19.672 13.625 -1.454 1 80.19 201 GLN B O 1
ATOM 4136 N N . THR B 1 202 ? -18.859 11.711 -0.807 1 74.19 202 THR B N 1
ATOM 4137 C CA . THR B 1 202 ? -19.828 11.633 0.271 1 74.19 202 THR B CA 1
ATOM 4138 C C . THR B 1 202 ? -19.625 12.75 1.286 1 74.19 202 THR B C 1
ATOM 4140 O O . THR B 1 202 ? -20.578 13.344 1.781 1 74.19 202 THR B O 1
ATOM 4143 N N . GLN B 1 203 ? -18.391 12.969 1.507 1 74.5 203 GLN B N 1
ATOM 4144 C CA . GLN B 1 203 ? -18.062 14.023 2.457 1 74.5 203 GLN B CA 1
ATOM 4145 C C . GLN B 1 203 ? -18.438 15.398 1.896 1 74.5 203 GLN B C 1
ATOM 4147 O O . GLN B 1 203 ? -18.938 16.25 2.623 1 74.5 203 GLN B O 1
ATOM 4152 N N . ILE B 1 204 ? -18.188 15.594 0.718 1 79.06 204 ILE B N 1
ATOM 4153 C CA . ILE B 1 204 ? -18.516 16.859 0.066 1 79.06 204 ILE B CA 1
ATOM 4154 C C . ILE B 1 204 ? -20.031 17.031 0.029 1 79.06 204 ILE B C 1
ATOM 4156 O O . ILE B 1 204 ? -20.547 18.125 0.265 1 79.06 204 ILE B O 1
ATOM 4160 N N . ALA B 1 205 ? -20.656 16.047 -0.308 1 79.94 205 ALA B N 1
ATOM 4161 C CA . ALA B 1 205 ? -22.125 16.109 -0.329 1 79.94 205 ALA B CA 1
ATOM 4162 C C . ALA B 1 205 ? -22.672 16.469 1.049 1 79.94 205 ALA B C 1
ATOM 4164 O O . ALA B 1 205 ? -23.625 17.234 1.163 1 79.94 205 ALA B O 1
ATOM 4165 N N . ARG B 1 206 ? -22.062 15.977 1.914 1 74.94 206 ARG B N 1
ATOM 4166 C CA . ARG B 1 206 ? -22.469 16.281 3.283 1 74.94 206 ARG B CA 1
ATOM 4167 C C . ARG B 1 206 ? -22.188 17.75 3.617 1 74.94 206 ARG B C 1
ATOM 4169 O O . ARG B 1 206 ? -23 18.406 4.273 1 74.94 206 ARG B O 1
ATOM 4176 N N . GLU B 1 207 ? -21.047 18.094 3.271 1 78.69 207 GLU B N 1
ATOM 4177 C CA . GLU B 1 207 ? -20.688 19.484 3.494 1 78.69 207 GLU B CA 1
ATOM 4178 C C . GLU B 1 207 ? -21.656 20.422 2.779 1 78.69 207 GLU B C 1
ATOM 4180 O O . GLU B 1 207 ? -22.031 21.469 3.318 1 78.69 207 GLU B O 1
ATOM 4185 N N . ASN B 1 208 ? -22.031 20.062 1.655 1 84.19 208 ASN B N 1
ATOM 4186 C CA . ASN B 1 208 ? -22.984 20.844 0.891 1 84.19 208 ASN B CA 1
ATOM 4187 C C . ASN B 1 208 ? -24.344 20.922 1.596 1 84.19 208 ASN B C 1
ATOM 4189 O O . ASN B 1 208 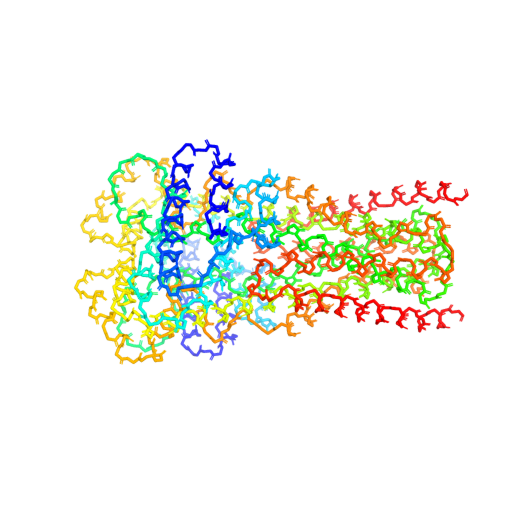? -24.969 21.969 1.621 1 84.19 208 ASN B O 1
ATOM 4193 N N . GLU B 1 209 ? -24.719 19.906 2.08 1 79.5 209 GLU B N 1
ATOM 4194 C CA . GLU B 1 209 ? -25.969 19.859 2.822 1 79.5 209 GLU B CA 1
ATOM 4195 C C . GLU B 1 209 ? -25.891 20.703 4.09 1 79.5 209 GLU B C 1
ATOM 4197 O O . GLU B 1 209 ? -26.844 21.391 4.445 1 79.5 209 GLU B O 1
ATOM 4202 N N . GLU B 1 210 ? -24.812 20.578 4.73 1 78 210 GLU B N 1
ATOM 4203 C CA . GLU B 1 210 ? -24.609 21.359 5.945 1 78 210 GLU B CA 1
ATOM 4204 C C . GLU B 1 210 ? -24.594 22.859 5.641 1 78 210 GLU B C 1
ATOM 4206 O O . GLU B 1 210 ? -25.125 23.656 6.41 1 78 210 GLU B O 1
ATOM 4211 N N . LEU B 1 211 ? -23.984 23.203 4.586 1 82.25 211 LEU B N 1
ATOM 4212 C CA . LEU B 1 211 ? -23.938 24.594 4.16 1 82.25 211 LEU B CA 1
ATOM 4213 C C . LEU B 1 211 ? -25.344 25.141 3.887 1 82.25 211 LEU B C 1
ATOM 4215 O O . LEU B 1 211 ? -25.609 26.312 4.117 1 82.25 211 LEU B O 1
ATOM 4219 N N . GLN B 1 212 ? -26.172 24.297 3.408 1 81.38 212 GLN B N 1
ATOM 4220 C CA . GLN B 1 212 ? -27.531 24.703 3.09 1 81.38 212 GLN B CA 1
ATOM 4221 C C . GLN B 1 212 ? -28.406 24.75 4.348 1 81.38 212 GLN B C 1
ATOM 4223 O O . GLN B 1 212 ? -29.219 25.656 4.508 1 81.38 212 GLN B O 1
ATOM 4228 N N . ARG B 1 213 ? -28.125 23.906 5.223 1 75.88 213 ARG B N 1
ATOM 4229 C CA . ARG B 1 213 ? -28.984 23.766 6.387 1 75.88 213 ARG B CA 1
ATOM 4230 C C . ARG B 1 213 ? -28.547 24.672 7.523 1 75.88 213 ARG B C 1
ATOM 4232 O O . ARG B 1 213 ? -29.375 25.234 8.234 1 75.88 213 ARG B O 1
ATOM 4239 N N . THR B 1 214 ? -27.219 24.703 7.688 1 78.56 214 THR B N 1
ATOM 4240 C CA . THR B 1 214 ? -26.703 25.453 8.82 1 78.56 214 THR B CA 1
ATOM 4241 C C . THR B 1 214 ? -25.562 26.359 8.391 1 78.56 214 THR B C 1
ATOM 4243 O O . THR B 1 214 ? -24.422 26.203 8.836 1 78.56 214 THR B O 1
ATOM 4246 N N . PRO B 1 215 ? -25.922 27.359 7.676 1 81.69 215 PRO B N 1
ATOM 4247 C CA . PRO B 1 215 ? -24.875 28.25 7.16 1 81.69 215 PRO B CA 1
ATOM 4248 C C . PRO B 1 215 ? -24.141 29 8.266 1 81.69 215 PRO B C 1
ATOM 4250 O O . PRO B 1 215 ? -22.938 29.25 8.156 1 81.69 215 PRO B O 1
ATOM 4253 N N . LYS B 1 216 ? -24.828 29.359 9.359 1 76.94 216 LYS B N 1
ATOM 4254 C CA . LYS B 1 216 ? -24.188 30.109 10.438 1 76.94 216 LYS B CA 1
ATOM 4255 C C . LYS B 1 216 ? -23.156 29.266 11.164 1 76.94 216 LYS B C 1
ATOM 4257 O O . LYS B 1 216 ? -22.078 29.766 11.531 1 76.94 216 LYS B O 1
ATOM 4262 N N . ALA B 1 217 ? -23.562 28.062 11.32 1 73.75 217 ALA B N 1
ATOM 4263 C CA . ALA B 1 217 ? -22.625 27.141 11.961 1 73.75 217 ALA B CA 1
ATOM 4264 C C . ALA B 1 217 ? -21.359 26.953 11.117 1 73.75 217 ALA B C 1
ATOM 4266 O O . ALA B 1 217 ? -20.25 26.875 11.656 1 73.75 217 ALA B O 1
ATOM 4267 N N . GLU B 1 218 ? -21.609 26.859 9.844 1 77.94 218 GLU B N 1
ATOM 4268 C CA . GLU B 1 218 ? -20.484 26.672 8.938 1 77.94 218 GLU B CA 1
ATOM 4269 C C . GLU B 1 218 ? -19.578 27.906 8.922 1 77.94 218 GLU B C 1
ATOM 4271 O O . GLU B 1 218 ? -18.359 27.781 8.797 1 77.94 218 GLU B O 1
ATOM 4276 N N . LEU B 1 219 ? -20.203 29.047 9.062 1 79.56 219 LEU B N 1
ATOM 4277 C CA . LEU B 1 219 ? -19.438 30.281 9.133 1 79.56 219 LEU B CA 1
ATOM 4278 C C . LEU B 1 219 ? -18.547 30.297 10.359 1 79.56 219 LEU B C 1
ATOM 4280 O O . LEU B 1 219 ? -17.375 30.688 10.281 1 79.56 219 LEU B O 1
ATOM 4284 N N . ARG B 1 220 ? -19.109 29.969 11.414 1 73.19 220 ARG B N 1
ATOM 4285 C CA . ARG B 1 220 ? -18.344 29.922 12.656 1 73.19 220 ARG B CA 1
ATOM 4286 C C . ARG B 1 220 ? -17.188 28.938 12.531 1 73.19 220 ARG B C 1
ATOM 4288 O O . ARG B 1 220 ? -16.078 29.203 13.008 1 73.19 220 ARG B O 1
ATOM 4295 N N . GLU B 1 221 ? -17.531 27.781 11.93 1 70.88 221 GLU B N 1
ATOM 4296 C CA . GLU B 1 221 ? -16.5 26.766 11.734 1 70.88 221 GLU B CA 1
ATOM 4297 C C . GLU B 1 221 ? -15.367 27.281 10.859 1 70.88 221 GLU B C 1
ATOM 4299 O O . GLU B 1 221 ? -14.195 27.078 11.164 1 70.88 221 GLU B O 1
ATOM 4304 N N . LEU B 1 222 ? -15.734 27.844 9.797 1 75.75 222 LEU B N 1
ATOM 4305 C CA . LEU B 1 222 ? -14.734 28.375 8.883 1 75.75 222 LEU B CA 1
ATOM 4306 C C . LEU B 1 222 ? -13.883 29.453 9.57 1 75.75 222 LEU B C 1
ATOM 4308 O O . LEU B 1 222 ? -12.672 29.516 9.352 1 75.75 222 LEU B O 1
ATOM 4312 N N . ALA B 1 223 ? -14.523 30.266 10.383 1 71.69 223 ALA B N 1
ATOM 4313 C CA . ALA B 1 223 ? -13.812 31.297 11.125 1 71.69 223 ALA B CA 1
ATOM 4314 C C . ALA B 1 223 ? -12.805 30.688 12.102 1 71.69 223 ALA B C 1
ATOM 4316 O O . ALA B 1 223 ? -11.68 31.172 12.227 1 71.69 223 ALA B O 1
ATOM 4317 N N . LEU B 1 224 ? -13.242 29.625 12.68 1 65.69 224 LEU B N 1
ATOM 4318 C CA . LEU B 1 224 ? -12.359 28.938 13.617 1 65.69 224 LEU B CA 1
ATOM 4319 C C . LEU B 1 224 ? -11.172 28.312 12.898 1 65.69 224 LEU B C 1
ATOM 4321 O O . LEU B 1 224 ? -10.055 28.297 13.422 1 65.69 224 LEU B O 1
ATOM 4325 N N . ILE B 1 225 ? -11.531 27.766 11.734 1 63.38 225 ILE B N 1
ATOM 4326 C CA . ILE B 1 225 ? -10.469 27.156 10.938 1 63.38 225 ILE B CA 1
ATOM 4327 C C . ILE B 1 225 ? -9.438 28.219 10.57 1 63.38 225 ILE B C 1
ATOM 4329 O O . ILE B 1 225 ? -8.227 28 10.695 1 63.38 225 ILE B O 1
ATOM 4333 N N . TYR B 1 226 ? -9.883 29.406 10.18 1 67.06 226 TYR B N 1
ATOM 4334 C CA . TYR B 1 226 ? -8.977 30.484 9.797 1 67.06 226 TYR B CA 1
ATOM 4335 C C . TYR B 1 226 ? -8.25 31.031 11.016 1 67.06 226 TYR B C 1
ATOM 4337 O O . TYR B 1 226 ? -7.078 31.422 10.922 1 67.06 226 TYR B O 1
ATOM 4345 N N . GLN B 1 227 ? -8.945 31.016 12.148 1 61.94 227 GLN B N 1
ATOM 4346 C CA . GLN B 1 227 ? -8.289 31.422 13.383 1 61.94 227 GLN B CA 1
ATOM 4347 C C . GLN B 1 227 ? -7.16 30.453 13.742 1 61.94 227 GLN B C 1
ATOM 4349 O O . GLN B 1 227 ? -6.09 30.875 14.188 1 61.94 227 GLN B O 1
ATOM 4354 N N . ALA B 1 228 ? -7.508 29.281 13.484 1 56.94 228 ALA B N 1
ATOM 4355 C CA . ALA B 1 228 ? -6.512 28.25 13.766 1 56.94 228 ALA B CA 1
ATOM 4356 C C . ALA B 1 228 ? -5.316 28.359 12.82 1 56.94 228 ALA B C 1
ATOM 4358 O O . ALA B 1 228 ? -4.195 27.984 13.172 1 56.94 228 ALA B O 1
ATOM 4359 N N . LYS B 1 229 ? -5.621 28.906 11.68 1 57.19 229 LYS B N 1
ATOM 4360 C CA . LYS B 1 229 ? -4.562 29.078 10.688 1 57.19 229 LYS B CA 1
ATOM 4361 C C . LYS B 1 229 ? -3.777 30.359 10.953 1 57.19 229 LYS B C 1
ATOM 4363 O O . LYS B 1 229 ? -2.807 30.656 10.25 1 57.19 229 LYS B O 1
ATOM 4368 N N . GLY B 1 230 ? -4.273 31.172 11.938 1 54.88 230 GLY B N 1
ATOM 4369 C CA . GLY B 1 230 ? -3.436 32.281 12.359 1 54.88 230 GLY B CA 1
ATOM 4370 C C . GLY B 1 230 ? -4.125 33.625 12.25 1 54.88 230 GLY B C 1
ATOM 4371 O O . GLY B 1 230 ? -3.551 34.656 12.609 1 54.88 230 GLY B O 1
ATOM 4372 N N . LEU B 1 231 ? -5.305 33.656 11.758 1 59.69 231 LEU B N 1
ATOM 4373 C CA . LEU B 1 231 ? -6.008 34.906 11.625 1 59.69 231 LEU B CA 1
ATOM 4374 C C . LEU B 1 231 ? -6.629 35.344 12.961 1 59.69 231 LEU B C 1
ATOM 4376 O O . LEU B 1 231 ? -7 34.469 13.766 1 59.69 231 LEU B O 1
ATOM 4380 N N . ASP B 1 232 ? -6.457 36.625 13.219 1 61.03 232 ASP B N 1
ATOM 4381 C CA . ASP B 1 232 ? -7.152 37.156 14.398 1 61.03 232 ASP B CA 1
ATOM 4382 C C . ASP B 1 232 ? -8.656 36.906 14.289 1 61.03 232 ASP B C 1
ATOM 4384 O O . ASP B 1 232 ? -9.18 36.688 13.195 1 61.03 232 ASP B O 1
ATOM 4388 N N . ARG B 1 233 ? -9.258 36.906 15.422 1 70.25 233 ARG B N 1
ATOM 4389 C CA . ARG B 1 233 ? -10.672 36.562 15.516 1 70.25 233 ARG B CA 1
ATOM 4390 C C . ARG B 1 233 ? -11.508 37.406 14.555 1 70.25 233 ARG B C 1
ATOM 4392 O O . ARG B 1 233 ? -12.312 36.844 13.797 1 70.25 233 ARG B O 1
ATOM 4399 N N . ASP B 1 234 ? -11.289 38.688 14.555 1 77.69 234 ASP B N 1
ATOM 4400 C CA . ASP B 1 234 ? -12.102 39.594 13.742 1 77.69 234 ASP B CA 1
ATOM 4401 C C . ASP B 1 234 ? -11.805 39.375 12.258 1 77.69 234 ASP B C 1
ATOM 4403 O O . ASP B 1 234 ? -12.727 39.375 11.43 1 77.69 234 ASP B O 1
ATOM 4407 N N . ASP B 1 235 ? -10.562 39.188 11.93 1 75.12 235 ASP B N 1
ATOM 4408 C CA . ASP B 1 235 ? -10.172 38.969 10.539 1 75.12 235 ASP B CA 1
ATOM 4409 C C . ASP B 1 235 ? -10.688 37.625 10.039 1 75.12 235 ASP B C 1
ATOM 4411 O O . ASP B 1 235 ? -11.125 37.5 8.898 1 75.12 235 ASP B O 1
ATOM 4415 N N . ALA B 1 236 ? -10.555 36.625 10.914 1 72.31 236 ALA B N 1
ATOM 4416 C CA . ALA B 1 236 ? -11.031 35.312 10.57 1 72.31 236 ALA B CA 1
ATOM 4417 C C . ALA B 1 236 ? -12.523 35.312 10.234 1 72.31 236 ALA B C 1
ATOM 4419 O O . ALA B 1 236 ? -12.953 34.688 9.273 1 72.31 236 ALA B O 1
ATOM 4420 N N . ARG B 1 237 ? -13.195 36.094 11.062 1 79.12 237 ARG B N 1
ATOM 4421 C CA . ARG B 1 237 ? -14.633 36.188 10.836 1 79.12 237 ARG B CA 1
ATOM 4422 C C . ARG B 1 237 ? -14.93 36.938 9.531 1 79.12 237 ARG B C 1
ATOM 4424 O O . ARG B 1 237 ? -15.82 36.531 8.781 1 79.12 237 ARG B O 1
ATOM 4431 N N . ARG B 1 238 ? -14.211 37.938 9.25 1 81.31 238 ARG B N 1
ATOM 4432 C CA . ARG B 1 238 ? -14.406 38.719 8.031 1 81.31 238 ARG B CA 1
ATOM 4433 C C . ARG B 1 238 ? -14.133 37.875 6.793 1 81.31 238 ARG B C 1
ATOM 4435 O O . ARG B 1 238 ? -14.891 37.938 5.82 1 81.31 238 ARG B O 1
ATOM 4442 N N . VAL B 1 239 ? -13.078 37.156 6.875 1 79 239 VAL B N 1
ATOM 4443 C CA . VAL B 1 239 ? -12.703 36.312 5.75 1 79 239 VAL B CA 1
ATOM 4444 C C . VAL B 1 239 ? -13.75 35.219 5.551 1 79 239 VAL B C 1
ATOM 4446 O O . VAL B 1 239 ? -14.133 34.938 4.418 1 79 239 VAL B O 1
ATOM 4449 N N . ALA B 1 240 ? -14.109 34.625 6.652 1 82.25 240 ALA B N 1
ATOM 4450 C CA . ALA B 1 240 ? -15.125 33.562 6.586 1 82.25 240 ALA B CA 1
ATOM 4451 C C . ALA B 1 240 ? -16.422 34.094 5.961 1 82.25 240 ALA B C 1
ATOM 4453 O O . ALA B 1 240 ? -17.031 33.406 5.141 1 82.25 240 ALA B O 1
ATOM 4454 N N . GLU B 1 241 ? -16.75 35.281 6.367 1 84.38 241 GLU B N 1
ATOM 4455 C CA . GLU B 1 241 ? -17.969 35.875 5.84 1 84.38 241 GLU B CA 1
ATOM 4456 C C . GLU B 1 241 ? -17.859 36.125 4.34 1 84.38 241 GLU B C 1
ATOM 4458 O O . GLU B 1 241 ? -18.828 35.969 3.6 1 84.38 241 GLU B O 1
ATOM 4463 N N . GLU B 1 242 ? -16.734 36.531 4.012 1 84.19 242 GLU B N 1
ATOM 4464 C CA . GLU B 1 242 ? -16.531 36.781 2.588 1 84.19 242 GLU B CA 1
ATOM 4465 C C . GLU B 1 242 ? -16.609 35.469 1.784 1 84.19 242 GLU B C 1
ATOM 4467 O O . GLU B 1 242 ? -17.172 35.469 0.683 1 84.19 242 GLU B O 1
ATOM 4472 N N . MET B 1 243 ? -16.031 34.438 2.293 1 84.19 243 MET B N 1
ATOM 4473 C CA . MET B 1 243 ? -16 33.156 1.597 1 84.19 243 MET B CA 1
ATOM 4474 C C . MET B 1 243 ? -17.406 32.531 1.518 1 84.19 243 MET B C 1
ATOM 4476 O O . MET B 1 243 ? -17.703 31.812 0.576 1 84.19 243 MET B O 1
ATOM 4480 N N . MET B 1 244 ? -18.188 32.906 2.498 1 87.06 244 MET B N 1
ATOM 4481 C CA . MET B 1 244 ? -19.516 32.281 2.598 1 87.06 244 MET B CA 1
ATOM 4482 C C . MET B 1 244 ? -20.516 33.062 1.737 1 87.06 244 MET B C 1
ATOM 4484 O O . MET B 1 244 ? -21.672 32.625 1.607 1 87.06 244 MET B O 1
ATOM 4488 N N . ARG B 1 245 ? -20.125 34.156 1.182 1 82.75 245 ARG B N 1
ATOM 4489 C CA . ARG B 1 245 ? -21.031 34.969 0.372 1 82.75 245 ARG B CA 1
ATOM 4490 C C . ARG B 1 245 ? -21.5 34.219 -0.86 1 82.75 245 ARG B C 1
ATOM 4492 O O . ARG B 1 245 ? -22.641 34.344 -1.288 1 82.75 245 ARG B O 1
ATOM 4499 N N . ASN B 1 246 ? -20.531 33.469 -1.44 1 84.56 246 ASN B N 1
ATOM 4500 C CA . ASN B 1 246 ? -20.859 32.594 -2.578 1 84.56 246 ASN B CA 1
ATOM 4501 C C . ASN B 1 246 ? -20.891 31.125 -2.18 1 84.56 246 ASN B C 1
ATOM 4503 O O . ASN B 1 246 ? -19.906 30.609 -1.631 1 84.56 246 ASN B O 1
ATOM 4507 N N . ARG B 1 247 ? -21.922 30.547 -2.457 1 83.94 247 ARG B N 1
ATOM 4508 C CA . ARG B 1 247 ? -22.141 29.172 -2.023 1 83.94 247 ARG B CA 1
ATOM 4509 C C . ARG B 1 247 ? -21.078 28.25 -2.607 1 83.94 247 ARG B C 1
ATOM 4511 O O . ARG B 1 247 ? -20.547 27.375 -1.911 1 83.94 247 ARG B O 1
ATOM 4518 N N . ASP B 1 248 ? -20.781 28.375 -3.869 1 83.38 248 ASP B N 1
ATOM 4519 C CA . ASP B 1 248 ? -19.812 27.5 -4.531 1 83.38 248 ASP B CA 1
ATOM 4520 C C . ASP B 1 248 ? -18.406 27.703 -3.947 1 83.38 248 ASP B C 1
ATOM 4522 O O . ASP B 1 248 ? -17.672 26.734 -3.746 1 83.38 248 ASP B O 1
ATOM 4526 N N . LYS B 1 249 ? -18.141 28.906 -3.721 1 81.38 249 LYS B N 1
ATOM 4527 C CA . LYS B 1 249 ? -16.844 29.219 -3.133 1 81.38 249 LYS B CA 1
ATOM 4528 C C . LYS B 1 249 ? -16.75 28.719 -1.695 1 81.38 249 LYS B C 1
ATOM 4530 O O . LYS B 1 249 ? -15.695 28.266 -1.256 1 81.38 249 LYS B O 1
ATOM 4535 N N . ALA B 1 250 ? -17.859 28.828 -1.012 1 83.5 250 ALA B N 1
ATOM 4536 C CA . ALA B 1 250 ? -17.906 28.344 0.366 1 83.5 250 ALA B CA 1
ATOM 4537 C C . ALA B 1 250 ? -17.672 26.844 0.429 1 83.5 250 ALA B C 1
ATOM 4539 O O . ALA B 1 250 ? -16.875 26.375 1.249 1 83.5 250 ALA B O 1
ATOM 4540 N N . LEU B 1 251 ? -18.297 26.219 -0.468 1 84.31 251 LEU B N 1
ATOM 4541 C CA . LEU B 1 251 ? -18.141 24.766 -0.507 1 84.31 251 LEU B CA 1
ATOM 4542 C C . LEU B 1 251 ? -16.719 24.375 -0.871 1 84.31 251 LEU B C 1
ATOM 4544 O O . LEU B 1 251 ? -16.141 23.469 -0.275 1 84.31 251 LEU B O 1
ATOM 4548 N N . ASP B 1 252 ? -16.234 25.031 -1.855 1 80.94 252 ASP B N 1
ATOM 4549 C CA . ASP B 1 252 ? -14.859 24.766 -2.268 1 80.94 252 ASP B CA 1
ATOM 4550 C C . ASP B 1 252 ? -13.883 25.016 -1.117 1 80.94 252 ASP B C 1
ATOM 4552 O O . ASP B 1 252 ? -12.961 24.234 -0.893 1 80.94 252 ASP B O 1
ATOM 4556 N N . THR B 1 253 ? -14.102 26.047 -0.406 1 77.5 253 THR B N 1
ATOM 4557 C CA . THR B 1 253 ? -13.234 26.422 0.701 1 77.5 253 THR B CA 1
ATOM 4558 C C . THR B 1 253 ? -13.336 25.422 1.841 1 77.5 253 THR B C 1
ATOM 4560 O O . THR B 1 253 ? -12.312 25 2.402 1 77.5 253 THR B O 1
ATOM 4563 N N . LEU B 1 254 ? -14.523 25.078 2.098 1 78.38 254 LEU B N 1
ATOM 4564 C CA . LEU B 1 254 ? -14.719 24.125 3.174 1 78.38 254 LEU B CA 1
ATOM 4565 C C . LEU B 1 254 ? -14.148 22.75 2.799 1 78.38 254 LEU B C 1
ATOM 4567 O O . LEU B 1 254 ? -13.586 22.062 3.65 1 78.38 254 LEU B O 1
ATOM 4571 N N . THR B 1 255 ? -14.305 22.406 1.601 1 76.56 255 THR B N 1
ATOM 4572 C CA . THR B 1 255 ? -13.766 21.141 1.116 1 76.56 255 THR B CA 1
ATOM 4573 C C . THR B 1 255 ? -12.25 21.109 1.264 1 76.56 255 THR B C 1
ATOM 4575 O O . THR B 1 255 ? -11.68 20.094 1.691 1 76.56 255 THR B O 1
ATOM 4578 N N . ARG B 1 256 ? -11.656 22.125 0.964 1 69.69 256 ARG B N 1
ATOM 4579 C CA . ARG B 1 256 ? -10.195 22.203 1.048 1 69.69 256 ARG B CA 1
ATOM 4580 C C . ARG B 1 256 ? -9.742 22.344 2.496 1 69.69 256 ARG B C 1
ATOM 4582 O O . ARG B 1 256 ? -8.859 21.609 2.947 1 69.69 256 ARG B O 1
ATOM 4589 N N . GLU B 1 257 ? -10.398 23.281 3.176 1 65.81 257 GLU B N 1
ATOM 4590 C CA . GLU B 1 257 ? -9.914 23.672 4.496 1 65.81 257 GLU B CA 1
ATOM 4591 C C . GLU B 1 257 ? -10.359 22.672 5.566 1 65.81 257 GLU B C 1
ATOM 4593 O O . GLU B 1 257 ? -9.617 22.391 6.5 1 65.81 257 GLU B O 1
ATOM 4598 N N . GLU B 1 258 ? -11.516 22.281 5.41 1 66.25 258 GLU B N 1
ATOM 4599 C CA . GLU B 1 258 ? -12.055 21.391 6.434 1 66.25 258 GLU B CA 1
ATOM 4600 C C . GLU B 1 258 ? -11.766 19.938 6.102 1 66.25 258 GLU B C 1
ATOM 4602 O O . GLU B 1 258 ? -11.352 19.156 6.969 1 66.25 258 GLU B O 1
ATOM 4607 N N . LEU B 1 259 ? -11.992 19.625 4.867 1 65.94 259 LEU B N 1
ATOM 4608 C CA . LEU B 1 259 ? -11.898 18.219 4.5 1 65.94 259 LEU B CA 1
ATOM 4609 C C . LEU B 1 259 ? -10.5 17.875 4 1 65.94 259 LEU B C 1
ATOM 4611 O O . LEU B 1 259 ? -10.133 16.703 3.92 1 65.94 259 LEU B O 1
ATOM 4615 N N . GLY B 1 260 ? -9.688 18.875 3.703 1 65.94 260 GLY B N 1
ATOM 4616 C CA . GLY B 1 260 ? -8.344 18.641 3.195 1 65.94 260 GLY B CA 1
ATOM 4617 C C . GLY B 1 260 ? -8.328 18 1.819 1 65.94 260 GLY B C 1
ATOM 4618 O O . GLY B 1 260 ? -7.398 17.281 1.48 1 65.94 260 GLY B O 1
ATOM 4619 N N . LEU B 1 261 ? -9.43 18.141 1.199 1 67.75 261 LEU B N 1
ATOM 4620 C CA . LEU B 1 261 ? -9.57 17.547 -0.119 1 67.75 261 LEU B CA 1
ATOM 4621 C C . LEU B 1 261 ? -9.422 18.578 -1.219 1 67.75 261 LEU B C 1
ATOM 4623 O O . LEU B 1 261 ? -9.789 19.75 -1.029 1 67.75 261 LEU B O 1
ATOM 4627 N N . ASP B 1 262 ? -8.664 18.219 -2.139 1 62.53 262 ASP B N 1
ATOM 4628 C CA . ASP B 1 262 ? -8.695 19.031 -3.352 1 62.53 262 ASP B CA 1
ATOM 4629 C C . ASP B 1 262 ? -9.922 18.703 -4.195 1 62.53 262 ASP B C 1
ATOM 4631 O O . ASP B 1 262 ? -10.07 17.578 -4.68 1 62.53 262 ASP B O 1
ATOM 4635 N N . PRO B 1 263 ? -10.695 19.578 -4.254 1 63.38 263 PRO B N 1
ATOM 4636 C CA . PRO B 1 263 ? -11.938 19.328 -4.984 1 63.38 263 PRO B CA 1
ATOM 4637 C C . PRO B 1 263 ? -11.695 18.891 -6.43 1 63.38 263 PRO B C 1
ATOM 4639 O O . PRO B 1 263 ? -12.531 18.203 -7.023 1 63.38 263 PRO B O 1
ATOM 4642 N N . GLU B 1 264 ? -10.555 19.25 -6.922 1 59.94 264 GLU B N 1
ATOM 4643 C CA . GLU B 1 264 ? -10.281 18.906 -8.312 1 59.94 264 GLU B CA 1
ATOM 4644 C C . GLU B 1 264 ? -9.664 17.516 -8.438 1 59.94 264 GLU B C 1
ATOM 4646 O O . GLU B 1 264 ? -9.844 16.844 -9.445 1 59.94 264 GLU B O 1
ATOM 4651 N N . GLU B 1 265 ? -8.938 17.141 -7.465 1 61.78 265 GLU B N 1
ATOM 4652 C CA . GLU B 1 265 ? -8.219 15.875 -7.582 1 61.78 265 GLU B CA 1
ATOM 4653 C C . GLU B 1 265 ? -8.875 14.789 -6.734 1 61.78 265 GLU B C 1
ATOM 4655 O O . GLU B 1 265 ? -8.664 13.602 -6.969 1 61.78 265 GLU B O 1
ATOM 4660 N N . LEU B 1 266 ? -10.023 14.93 -6.289 1 59.62 266 LEU B N 1
ATOM 4661 C CA . LEU B 1 266 ? -10.82 14.094 -5.398 1 59.62 266 LEU B CA 1
ATOM 4662 C C . LEU B 1 266 ? -10.195 12.719 -5.238 1 59.62 266 LEU B C 1
ATOM 4664 O O . LEU B 1 266 ? -10.875 11.695 -5.398 1 59.62 266 LEU B O 1
ATOM 4668 N N . GLY B 1 267 ? -8.797 12.508 -5.051 1 59.94 267 GLY B N 1
ATOM 4669 C CA . GLY B 1 267 ? -8.125 11.25 -4.781 1 59.94 267 GLY B CA 1
ATOM 4670 C C . GLY B 1 267 ? -7.422 10.672 -5.996 1 59.94 267 GLY B C 1
ATOM 4671 O O . GLY B 1 267 ? -6.684 9.688 -5.887 1 59.94 267 GLY B O 1
ATOM 4672 N N . GLY B 1 268 ? -7.664 11.164 -7.211 1 69.81 268 GLY B N 1
ATOM 4673 C CA . GLY B 1 268 ? -7 10.727 -8.422 1 69.81 268 GLY B CA 1
ATOM 4674 C C . GLY B 1 268 ? -7.891 9.891 -9.328 1 69.81 268 GLY B C 1
ATOM 4675 O O . GLY B 1 268 ? -9.047 9.617 -8.992 1 69.81 268 GLY B O 1
ATOM 4676 N N . ASN B 1 269 ? -7.477 9.555 -10.492 1 83.75 269 ASN B N 1
ATOM 4677 C CA . ASN B 1 269 ? -8.172 8.688 -11.438 1 83.75 269 ASN B CA 1
ATOM 4678 C C . ASN B 1 269 ? -7.895 7.211 -11.156 1 83.75 269 ASN B C 1
ATOM 4680 O O . ASN B 1 269 ? -6.766 6.746 -11.32 1 83.75 269 ASN B O 1
ATOM 4684 N N . PRO B 1 270 ? -8.984 6.484 -10.742 1 86.5 270 PRO B N 1
ATOM 4685 C CA . PRO B 1 270 ? -8.781 5.082 -10.383 1 86.5 270 PRO B CA 1
ATOM 4686 C C . PRO B 1 270 ? -8.242 4.246 -11.539 1 86.5 270 PRO B C 1
ATOM 4688 O O . PRO B 1 270 ? -7.434 3.336 -11.32 1 86.5 270 PRO B O 1
ATOM 4691 N N . TRP B 1 271 ? -8.562 4.613 -12.766 1 90.69 271 TRP B N 1
ATOM 4692 C CA . TRP B 1 271 ? -8.141 3.822 -13.922 1 90.69 271 TRP B CA 1
ATOM 4693 C C . TRP B 1 271 ? -6.668 4.07 -14.242 1 90.69 271 TRP B C 1
ATOM 4695 O O . TRP B 1 271 ? -5.945 3.145 -14.617 1 90.69 271 TRP B O 1
ATOM 4705 N N . ARG B 1 272 ? -6.27 5.238 -14.062 1 88.31 272 ARG B N 1
ATOM 4706 C CA . ARG B 1 272 ? -4.855 5.539 -14.25 1 88.31 272 ARG B CA 1
ATOM 4707 C C . ARG B 1 272 ? -4.004 4.871 -13.18 1 88.31 272 ARG B C 1
ATOM 4709 O O . ARG B 1 272 ? -2.936 4.328 -13.469 1 88.31 272 ARG B O 1
ATOM 4716 N N . ALA B 1 273 ? -4.508 4.934 -11.992 1 86.31 273 ALA B N 1
ATOM 4717 C CA . ALA B 1 273 ? -3.801 4.293 -10.883 1 86.31 273 ALA B CA 1
ATOM 4718 C C . ALA B 1 273 ? -3.707 2.785 -11.094 1 86.31 273 ALA B C 1
ATOM 4720 O O . ALA B 1 273 ? -2.648 2.189 -10.875 1 86.31 273 ALA B O 1
ATOM 4721 N N . ALA B 1 274 ? -4.777 2.215 -11.578 1 91.44 274 ALA B N 1
ATOM 4722 C CA . ALA B 1 274 ? -4.816 0.776 -11.82 1 91.44 274 ALA B CA 1
ATOM 4723 C C . ALA B 1 274 ? -3.855 0.384 -12.938 1 91.44 274 ALA B C 1
ATOM 4725 O O . ALA B 1 274 ? -3.096 -0.578 -12.805 1 91.44 274 ALA B O 1
ATOM 4726 N N . GLY B 1 275 ? -3.879 1.128 -14.07 1 93.19 275 GLY B N 1
ATOM 4727 C CA . GLY B 1 275 ? -3.002 0.845 -15.195 1 93.19 275 GLY B CA 1
ATOM 4728 C C . GLY B 1 275 ? -1.53 0.973 -14.844 1 93.19 275 GLY B C 1
ATOM 4729 O O . GLY B 1 275 ? -0.719 0.133 -15.242 1 93.19 275 GLY B O 1
ATOM 4730 N N . THR B 1 276 ? -1.218 1.982 -14.109 1 90.69 276 THR B N 1
ATOM 4731 C CA . THR B 1 276 ? 0.165 2.195 -13.695 1 90.69 276 THR B CA 1
ATOM 4732 C C . THR B 1 276 ? 0.629 1.081 -12.766 1 90.69 276 THR B C 1
ATOM 4734 O O . THR B 1 276 ? 1.747 0.578 -12.898 1 90.69 276 THR B O 1
ATOM 4737 N N . SER B 1 277 ? -0.226 0.717 -11.828 1 91.25 277 SER B N 1
ATOM 4738 C CA . SER B 1 277 ? 0.107 -0.36 -10.898 1 91.25 277 SER B CA 1
ATOM 4739 C C . SER B 1 277 ? 0.316 -1.679 -11.641 1 91.25 277 SER B C 1
ATOM 4741 O O . SER B 1 277 ? 1.233 -2.438 -11.32 1 91.25 277 SER B O 1
ATOM 4743 N N . PHE B 1 278 ? -0.534 -1.909 -12.672 1 94.5 278 PHE B N 1
ATOM 4744 C CA . PHE B 1 278 ? -0.399 -3.111 -13.484 1 94.5 278 PHE B CA 1
ATOM 4745 C C . PHE B 1 278 ? 0.948 -3.133 -14.195 1 94.5 278 PHE B C 1
ATOM 4747 O O . PHE B 1 278 ? 1.673 -4.129 -14.133 1 94.5 278 PHE B O 1
ATOM 4754 N N . GLY B 1 279 ? 1.248 -2.059 -14.82 1 95.81 279 GLY B N 1
ATOM 4755 C CA . GLY B 1 279 ? 2.479 -1.958 -15.586 1 95.81 279 GLY B CA 1
ATOM 4756 C C . GLY B 1 279 ? 3.727 -2.061 -14.734 1 95.81 279 GLY B C 1
ATOM 4757 O O . GLY B 1 279 ? 4.684 -2.744 -15.102 1 95.81 279 GLY B O 1
ATOM 4758 N N . LEU B 1 280 ? 3.74 -1.461 -13.594 1 92.62 280 LEU B N 1
ATOM 4759 C CA . LEU B 1 280 ? 4.906 -1.46 -12.719 1 92.62 280 LEU B CA 1
ATOM 4760 C C . LEU B 1 280 ? 5.133 -2.844 -12.117 1 92.62 280 LEU B C 1
ATOM 4762 O O . LEU B 1 280 ? 6.27 -3.322 -12.07 1 92.62 280 LEU B O 1
ATOM 4766 N N . PHE B 1 281 ? 4.074 -3.42 -11.672 1 94.56 281 PHE B N 1
ATOM 4767 C CA . PHE B 1 281 ? 4.191 -4.777 -11.148 1 94.56 281 PHE B CA 1
ATOM 4768 C C . PHE B 1 281 ? 4.723 -5.723 -12.211 1 94.56 281 PHE B C 1
ATOM 4770 O O . PHE B 1 281 ? 5.625 -6.52 -11.953 1 94.56 281 PHE B O 1
ATOM 4777 N N . ALA B 1 282 ? 4.129 -5.625 -13.398 1 96.56 282 ALA B N 1
ATOM 4778 C CA . ALA B 1 282 ? 4.527 -6.496 -14.508 1 96.56 282 ALA B CA 1
ATOM 4779 C C . ALA B 1 282 ? 5.992 -6.289 -14.867 1 96.56 282 ALA B C 1
ATOM 4781 O O . ALA B 1 282 ? 6.707 -7.25 -15.164 1 96.56 282 ALA B O 1
ATOM 4782 N N . LEU B 1 283 ? 6.414 -5.125 -14.82 1 94.88 283 LEU B N 1
ATOM 4783 C CA . LEU B 1 283 ? 7.797 -4.797 -15.148 1 94.88 283 LEU B CA 1
ATOM 4784 C C . LEU B 1 283 ? 8.758 -5.457 -14.164 1 94.88 283 LEU B C 1
ATOM 4786 O O . LEU B 1 283 ? 9.82 -5.941 -14.562 1 94.88 283 LEU B O 1
ATOM 4790 N N . GLY B 1 284 ? 8.43 -5.441 -12.961 1 95.06 284 GLY B N 1
ATOM 4791 C CA . GLY B 1 284 ? 9.25 -6.113 -11.961 1 95.06 284 GLY B CA 1
ATOM 4792 C C . GLY B 1 284 ? 9.172 -7.625 -12.047 1 95.06 284 GLY B C 1
ATOM 4793 O O . GLY B 1 284 ? 10.188 -8.312 -11.945 1 95.06 284 GLY B O 1
ATOM 4794 N N . ALA B 1 285 ? 7.98 -8.109 -12.289 1 97.38 285 ALA B N 1
ATOM 4795 C CA . ALA B 1 285 ? 7.703 -9.539 -12.219 1 97.38 285 ALA B CA 1
ATOM 4796 C C . ALA B 1 285 ? 8.297 -10.273 -13.414 1 97.38 285 ALA B C 1
ATOM 4798 O O . ALA B 1 285 ? 8.523 -11.492 -13.359 1 97.38 285 ALA B O 1
ATOM 4799 N N . ILE B 1 286 ? 8.586 -9.602 -14.5 1 96.81 286 ILE B N 1
ATOM 4800 C CA . ILE B 1 286 ? 8.992 -10.258 -15.734 1 96.81 286 ILE B CA 1
ATOM 4801 C C . ILE B 1 286 ? 10.445 -10.727 -15.617 1 96.81 286 ILE B C 1
ATOM 4803 O O . ILE B 1 286 ? 10.836 -11.719 -16.234 1 96.81 286 ILE B O 1
ATOM 4807 N N . PHE B 1 287 ? 11.258 -10.18 -14.844 1 96.25 287 PHE B N 1
ATOM 4808 C CA . PHE B 1 287 ? 12.695 -10.398 -14.82 1 96.25 287 PHE B CA 1
ATOM 4809 C C . PHE B 1 287 ? 13.031 -11.797 -14.32 1 96.25 287 PHE B C 1
ATOM 4811 O O . PHE B 1 287 ? 13.82 -12.516 -14.938 1 96.25 287 PHE B O 1
ATOM 4818 N N . PRO B 1 288 ? 12.445 -12.18 -13.227 1 97.06 288 PRO B N 1
ATOM 4819 C CA . PRO B 1 288 ? 12.766 -13.531 -12.773 1 97.06 288 PRO B CA 1
ATOM 4820 C C . PRO B 1 288 ? 12.266 -14.609 -13.734 1 97.06 288 PRO B C 1
ATOM 4822 O O . PRO B 1 288 ? 12.773 -15.734 -13.727 1 97.06 288 PRO B O 1
ATOM 4825 N N . ALA B 1 289 ? 11.305 -14.336 -14.617 1 96 289 ALA B N 1
ATOM 4826 C CA . ALA B 1 289 ? 10.68 -15.336 -15.477 1 96 289 ALA B CA 1
ATOM 4827 C C . ALA B 1 289 ? 11.383 -15.414 -16.828 1 96 289 ALA B C 1
ATOM 4829 O O . ALA B 1 289 ? 11.383 -16.469 -17.469 1 96 289 ALA B O 1
ATOM 4830 N N . VAL B 1 290 ? 12.062 -14.461 -17.266 1 95.19 290 VAL B N 1
ATOM 4831 C CA . VAL B 1 290 ? 12.609 -14.289 -18.609 1 95.19 290 VAL B CA 1
ATOM 4832 C C . VAL B 1 290 ? 13.609 -15.406 -18.891 1 95.19 290 VAL B C 1
ATOM 4834 O O . VAL B 1 290 ? 13.609 -15.969 -20 1 95.19 290 VAL B O 1
ATOM 4837 N N . PRO B 1 291 ? 14.43 -15.797 -17.969 1 95.31 291 PRO B N 1
ATOM 4838 C CA . PRO B 1 291 ? 15.469 -16.781 -18.297 1 95.31 291 PRO B CA 1
ATOM 4839 C C . PRO B 1 291 ? 14.898 -18.141 -18.672 1 95.31 291 PRO B C 1
ATOM 4841 O O . PRO B 1 291 ? 15.539 -18.906 -19.406 1 95.31 291 PRO B O 1
ATOM 4844 N N . PHE B 1 292 ? 13.742 -18.453 -18.266 1 94.5 292 PHE B N 1
ATOM 4845 C CA . P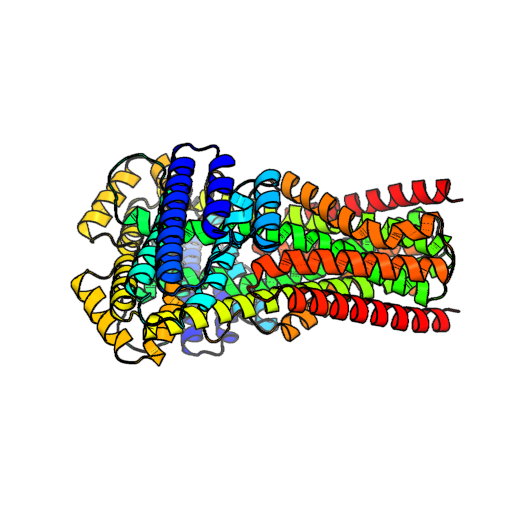HE B 1 292 ? 13.195 -19.797 -18.453 1 94.5 292 PHE B CA 1
ATOM 4846 C C . PHE B 1 292 ? 12.625 -19.953 -19.859 1 94.5 292 PHE B C 1
ATOM 4848 O O . PHE B 1 292 ? 12.195 -21.047 -20.25 1 94.5 292 PHE B O 1
ATOM 4855 N N . PHE B 1 293 ? 12.664 -18.891 -20.641 1 93.62 293 PHE B N 1
ATOM 4856 C CA . PHE B 1 293 ? 12.312 -18.984 -22.047 1 93.62 293 PHE B CA 1
ATOM 4857 C C . PHE B 1 293 ? 13.398 -19.719 -22.844 1 93.62 293 PHE B C 1
ATOM 4859 O O . PHE B 1 293 ? 13.109 -20.359 -23.859 1 93.62 293 PHE B O 1
ATOM 4866 N N . TRP B 1 294 ? 14.672 -19.672 -22.328 1 93.12 294 TRP B N 1
ATOM 4867 C CA . TRP B 1 294 ? 15.734 -20.25 -23.141 1 93.12 294 TRP B CA 1
ATOM 4868 C C . TRP B 1 294 ? 16.641 -21.156 -22.297 1 93.12 294 TRP B C 1
ATOM 4870 O O . TRP B 1 294 ? 17.391 -21.969 -22.828 1 93.12 294 TRP B O 1
ATOM 4880 N N . ALA B 1 295 ? 16.609 -20.953 -21.016 1 92.12 295 ALA B N 1
ATOM 4881 C CA . ALA B 1 295 ? 17.438 -21.766 -20.141 1 92.12 295 ALA B CA 1
ATOM 4882 C C . ALA B 1 295 ? 16.609 -22.781 -19.359 1 92.12 295 ALA B C 1
ATOM 4884 O O . ALA B 1 29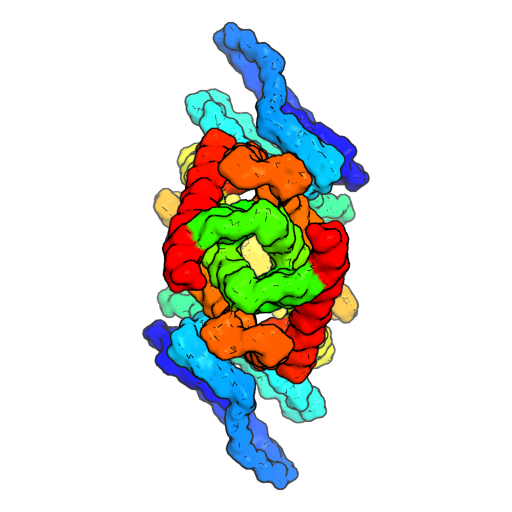5 ? 15.406 -22.594 -19.188 1 92.12 295 ALA B O 1
ATOM 4885 N N . ARG B 1 296 ? 17.344 -23.938 -19.031 1 91.31 296 ARG B N 1
ATOM 4886 C CA . ARG B 1 296 ? 16.625 -25.016 -18.344 1 91.31 296 ARG B CA 1
ATOM 4887 C C . ARG B 1 296 ? 17.391 -25.469 -17.109 1 91.31 296 ARG B C 1
ATOM 4889 O O . ARG B 1 296 ? 18.594 -25.234 -16.984 1 91.31 296 ARG B O 1
ATOM 4896 N N . GLY B 1 297 ? 16.578 -26 -16.188 1 90.69 297 GLY B N 1
ATOM 4897 C CA . GLY B 1 297 ? 17.188 -26.641 -15.039 1 90.69 297 GLY B CA 1
ATOM 4898 C C . GLY B 1 297 ? 17.938 -25.672 -14.141 1 90.69 297 GLY B C 1
ATOM 4899 O O . GLY B 1 297 ? 17.484 -24.562 -13.906 1 90.69 297 GLY B O 1
ATOM 4900 N N . VAL B 1 298 ? 19.078 -26.078 -13.625 1 92.81 298 VAL B N 1
ATOM 4901 C CA . VAL B 1 298 ? 19.875 -25.359 -12.641 1 92.81 298 VAL B CA 1
ATOM 4902 C C . VAL B 1 298 ? 20.438 -24.078 -13.273 1 92.81 298 VAL B C 1
ATOM 4904 O O . VAL B 1 298 ? 20.578 -23.062 -12.602 1 92.81 298 VAL B O 1
ATOM 4907 N N . VAL B 1 299 ? 20.719 -24.188 -14.547 1 95.12 299 VAL B N 1
ATOM 4908 C CA . VAL B 1 299 ? 21.234 -23.031 -15.25 1 95.12 299 VAL B CA 1
ATOM 4909 C C . VAL B 1 299 ? 20.172 -21.938 -15.305 1 95.12 299 VAL B C 1
ATOM 4911 O O . VAL B 1 299 ? 20.469 -20.75 -15.102 1 95.12 299 VAL B O 1
ATOM 4914 N N . GLY B 1 300 ? 18.906 -22.344 -15.617 1 95.81 300 GLY B N 1
ATOM 4915 C CA . GLY B 1 300 ? 17.812 -21.391 -15.617 1 95.81 300 GLY B CA 1
ATOM 4916 C C . GLY B 1 300 ? 17.594 -20.719 -14.266 1 95.81 300 GLY B C 1
ATOM 4917 O O . GLY B 1 300 ? 17.406 -19.516 -14.188 1 95.81 300 GLY B O 1
ATOM 4918 N N . ILE B 1 301 ? 17.688 -21.516 -13.25 1 95.75 301 ILE B N 1
ATOM 4919 C CA . ILE B 1 301 ? 17.516 -21.016 -11.891 1 95.75 301 ILE B CA 1
ATOM 4920 C C . ILE B 1 301 ? 18.641 -20.031 -11.547 1 95.75 301 ILE B C 1
ATOM 4922 O O . ILE B 1 301 ? 18.391 -18.969 -10.977 1 95.75 301 ILE B O 1
ATOM 4926 N N . GLY B 1 302 ? 19.891 -20.375 -11.914 1 96.5 302 GLY B N 1
ATOM 4927 C CA . GLY B 1 302 ? 21.031 -19.5 -11.648 1 96.5 302 GLY B CA 1
ATOM 4928 C C . GLY B 1 302 ? 20.906 -18.156 -12.32 1 96.5 302 GLY B C 1
ATOM 4929 O O . GLY B 1 302 ? 21.188 -17.125 -11.703 1 96.5 302 GLY B O 1
ATOM 4930 N N . ILE B 1 303 ? 20.5 -18.125 -13.555 1 97.12 303 ILE B N 1
ATOM 4931 C CA . ILE B 1 303 ? 20.359 -16.875 -14.289 1 97.12 303 ILE B CA 1
ATOM 4932 C C . ILE B 1 303 ? 19.219 -16.062 -13.688 1 97.12 303 ILE B C 1
ATOM 4934 O O . ILE B 1 303 ? 19.312 -14.836 -13.578 1 97.12 303 ILE B O 1
ATOM 4938 N N . SER B 1 304 ? 18.109 -16.75 -13.383 1 97.31 304 SER B N 1
ATOM 4939 C CA . SER B 1 304 ? 16.969 -16.078 -12.75 1 97.31 304 SER B CA 1
ATOM 4940 C C . SER B 1 304 ? 17.391 -15.383 -11.469 1 97.31 304 SER B C 1
ATOM 4942 O O . SER B 1 304 ? 17.047 -14.219 -11.242 1 97.31 304 SER B O 1
ATOM 4944 N N . VAL B 1 305 ? 18.156 -16.047 -10.617 1 97.31 305 VAL B N 1
ATOM 4945 C CA . VAL B 1 305 ? 18.641 -15.484 -9.359 1 97.31 305 VAL B CA 1
ATOM 4946 C C . VAL B 1 305 ? 19.547 -14.289 -9.625 1 97.31 305 VAL B C 1
ATOM 4948 O O . VAL B 1 305 ? 19.391 -13.234 -9 1 97.31 305 VAL B O 1
ATOM 4951 N N . SER B 1 306 ? 20.453 -14.453 -10.562 1 97.44 306 SER B N 1
ATOM 4952 C CA . SER B 1 306 ? 21.391 -13.383 -10.891 1 97.44 306 SER B CA 1
ATOM 4953 C C . SER B 1 306 ? 20.672 -12.141 -11.398 1 97.44 306 SER B C 1
ATOM 4955 O O . SER B 1 306 ? 20.969 -11.023 -10.984 1 97.44 306 SER B O 1
ATOM 4957 N N . LEU B 1 307 ? 19.75 -12.328 -12.281 1 96.88 307 LEU B N 1
ATOM 4958 C CA . LEU B 1 307 ? 18.969 -11.219 -12.828 1 96.88 307 LEU B CA 1
ATOM 4959 C C . LEU B 1 307 ? 18.141 -10.547 -11.742 1 96.88 307 LEU B C 1
ATOM 4961 O O . LEU B 1 307 ? 18.016 -9.32 -11.711 1 96.88 307 LEU B O 1
ATOM 4965 N N . SER B 1 308 ? 17.484 -11.352 -10.906 1 97.5 308 SER B N 1
ATOM 4966 C CA . SER B 1 308 ? 16.672 -10.812 -9.82 1 97.5 308 SER B CA 1
ATOM 4967 C C . SER B 1 308 ? 17.531 -10.008 -8.844 1 97.5 308 SER B C 1
ATOM 4969 O O . SER B 1 308 ? 17.109 -8.945 -8.375 1 97.5 308 SER B O 1
ATOM 4971 N N . VAL B 1 309 ? 18.75 -10.484 -8.562 1 97 309 VAL B N 1
ATOM 4972 C CA . VAL B 1 309 ? 19.656 -9.789 -7.66 1 97 309 VAL B CA 1
ATOM 4973 C C . VAL B 1 309 ? 20.078 -8.453 -8.266 1 97 309 VAL B C 1
ATOM 4975 O O . VAL B 1 309 ? 20.141 -7.441 -7.566 1 97 309 VAL B O 1
ATOM 4978 N N . LEU B 1 310 ? 20.359 -8.445 -9.531 1 96.44 310 LEU B N 1
ATOM 4979 C CA . LEU B 1 310 ? 20.703 -7.211 -10.219 1 96.44 310 LEU B CA 1
ATOM 4980 C C . LEU B 1 310 ? 19.562 -6.203 -10.148 1 96.44 310 LEU B C 1
ATOM 4982 O O . LEU B 1 310 ? 19.781 -5.016 -9.922 1 96.44 310 LEU B O 1
ATOM 4986 N N . CYS B 1 311 ? 18.375 -6.68 -10.391 1 95.81 311 CYS B N 1
ATOM 4987 C CA . CYS B 1 311 ? 17.203 -5.809 -10.32 1 95.81 311 CYS B CA 1
ATOM 4988 C C . CYS B 1 311 ? 16.984 -5.289 -8.906 1 95.81 311 CYS B C 1
ATOM 4990 O O . CYS B 1 311 ? 16.625 -4.129 -8.711 1 95.81 311 CYS B O 1
ATOM 4992 N N . LEU B 1 312 ? 17.156 -6.172 -7.934 1 94.88 312 LEU B N 1
ATOM 4993 C CA . LEU B 1 312 ? 17.047 -5.762 -6.539 1 94.88 312 LEU B CA 1
ATOM 4994 C C . LEU B 1 312 ? 18.062 -4.668 -6.215 1 94.88 312 LEU B C 1
ATOM 4996 O O . LEU B 1 312 ? 17.766 -3.742 -5.457 1 94.88 312 LEU B O 1
ATOM 5000 N N . ALA B 1 313 ? 19.25 -4.766 -6.781 1 94.31 313 ALA B N 1
ATOM 5001 C CA . ALA B 1 313 ? 20.266 -3.746 -6.582 1 94.31 313 ALA B CA 1
ATOM 5002 C C . ALA B 1 313 ? 19.812 -2.396 -7.133 1 94.31 313 ALA B C 1
ATOM 5004 O O . ALA B 1 313 ? 20 -1.361 -6.492 1 94.31 313 ALA B O 1
ATOM 5005 N N . VAL B 1 314 ? 19.25 -2.428 -8.273 1 91.94 314 VAL B N 1
ATOM 5006 C CA . VAL B 1 314 ? 18.75 -1.204 -8.898 1 91.94 314 VAL B CA 1
ATOM 5007 C C . VAL B 1 314 ? 17.656 -0.583 -8.031 1 91.94 314 VAL B C 1
ATOM 5009 O O . VAL B 1 314 ? 17.656 0.626 -7.793 1 91.94 314 VAL B O 1
ATOM 5012 N N . ILE B 1 315 ? 16.703 -1.429 -7.551 1 89.31 315 ILE B N 1
ATOM 5013 C CA . ILE B 1 315 ? 15.625 -0.956 -6.691 1 89.31 315 ILE B CA 1
ATOM 5014 C C . ILE B 1 315 ? 16.203 -0.389 -5.398 1 89.31 315 ILE B C 1
ATOM 5016 O O . ILE B 1 315 ? 15.727 0.629 -4.891 1 89.31 315 ILE B O 1
ATOM 5020 N N . GLY B 1 316 ? 17.188 -1.061 -4.883 1 86.75 316 GLY B N 1
ATOM 5021 C CA . GLY B 1 316 ? 17.859 -0.569 -3.689 1 86.75 316 GLY B CA 1
ATOM 5022 C C . GLY B 1 316 ? 18.453 0.817 -3.865 1 86.75 316 GLY B C 1
ATOM 5023 O O . GLY B 1 316 ? 18.344 1.662 -2.975 1 86.75 316 GLY B O 1
ATOM 5024 N N . VAL B 1 317 ? 19.078 1.094 -5 1 85.81 317 VAL B N 1
ATOM 5025 C CA . VAL B 1 317 ? 19.656 2.396 -5.289 1 85.81 317 VAL B CA 1
ATOM 5026 C C . VAL B 1 317 ? 18.562 3.457 -5.355 1 85.81 317 VAL B C 1
ATOM 5028 O O . VAL B 1 317 ? 18.719 4.547 -4.793 1 85.81 317 VAL B O 1
ATOM 5031 N N . VAL B 1 318 ? 17.484 3.117 -5.938 1 82.19 318 VAL B N 1
ATOM 5032 C CA . VAL B 1 318 ? 16.391 4.078 -6.109 1 82.19 318 VAL B CA 1
ATOM 5033 C C . VAL B 1 318 ? 15.758 4.383 -4.758 1 82.19 318 VAL B C 1
ATOM 5035 O O . VAL B 1 318 ? 15.43 5.535 -4.465 1 82.19 318 VAL B O 1
ATOM 5038 N N . THR B 1 319 ? 15.594 3.355 -3.965 1 79.62 319 THR B N 1
ATOM 5039 C CA . THR B 1 319 ? 14.977 3.535 -2.654 1 79.62 319 THR B CA 1
ATOM 5040 C C . THR B 1 319 ? 15.875 4.375 -1.747 1 79.62 319 THR B C 1
ATOM 5042 O O . THR B 1 319 ? 15.383 5.066 -0.853 1 79.62 319 THR B O 1
ATOM 5045 N N . SER B 1 320 ? 17.156 4.309 -1.922 1 77.38 320 SER B N 1
ATOM 5046 C CA . SER B 1 320 ? 18.094 5.078 -1.108 1 77.38 320 SER B CA 1
ATOM 5047 C C . SER B 1 320 ? 17.875 6.578 -1.294 1 77.38 320 SER B C 1
ATOM 5049 O O . SER B 1 320 ? 18.281 7.375 -0.439 1 77.38 320 SER B O 1
ATOM 5051 N N . LEU B 1 321 ? 17.234 6.895 -2.316 1 69.38 321 LEU B N 1
ATOM 5052 C CA . LEU B 1 321 ? 16.984 8.305 -2.604 1 69.38 321 LEU B CA 1
ATOM 5053 C C . LEU B 1 321 ? 15.898 8.859 -1.688 1 69.38 321 LEU B C 1
ATOM 5055 O O . LEU B 1 321 ? 15.773 10.078 -1.533 1 69.38 321 LEU B O 1
ATOM 5059 N N . PHE B 1 322 ? 15.227 7.867 -1.004 1 64.12 322 PHE B N 1
ATOM 5060 C CA . PHE B 1 322 ? 14.094 8.312 -0.213 1 64.12 322 PHE B CA 1
ATOM 5061 C C . PHE B 1 322 ? 14.352 8.109 1.274 1 64.12 322 PHE B C 1
ATOM 5063 O O . PHE B 1 322 ? 13.633 8.656 2.117 1 64.12 322 PHE B O 1
ATOM 5070 N N . ASN B 1 323 ? 15.18 7.246 1.609 1 67.06 323 ASN B N 1
ATOM 5071 C CA . ASN B 1 323 ? 15.297 6.906 3.023 1 67.06 323 ASN B CA 1
ATOM 5072 C C . ASN B 1 323 ? 16.453 7.645 3.688 1 67.06 323 ASN B C 1
ATOM 5074 O O . ASN B 1 323 ? 16.609 7.594 4.91 1 67.06 323 ASN B O 1
ATOM 5078 N N . GLY B 1 324 ? 17.203 8.445 2.934 1 64.75 324 GLY B N 1
ATOM 5079 C CA . GLY B 1 324 ? 18.281 9.234 3.506 1 64.75 324 GLY B CA 1
ATOM 5080 C C . GLY B 1 324 ? 19.484 8.406 3.895 1 64.75 324 GLY B C 1
ATOM 5081 O O . GLY B 1 324 ? 20.406 8.906 4.559 1 64.75 324 GLY B O 1
ATOM 5082 N N . ARG B 1 325 ? 19.484 7.168 3.576 1 72.31 325 ARG B N 1
ATOM 5083 C CA . ARG B 1 325 ? 20.609 6.293 3.889 1 72.31 325 ARG B CA 1
ATOM 5084 C C . ARG B 1 325 ? 21.547 6.156 2.691 1 72.31 325 ARG B C 1
ATOM 5086 O O . ARG B 1 325 ? 21.25 6.652 1.604 1 72.31 325 ARG B O 1
ATOM 5093 N N . SER B 1 326 ? 22.672 5.594 2.977 1 78.56 326 SER B N 1
ATOM 5094 C CA . SER B 1 326 ? 23.641 5.387 1.901 1 78.56 326 SER B CA 1
ATOM 5095 C C . SER B 1 326 ? 23.141 4.352 0.901 1 78.56 326 SER B C 1
ATOM 5097 O O . SER B 1 326 ? 22.359 3.457 1.258 1 78.56 326 SER B O 1
ATOM 5099 N N . SER B 1 327 ? 23.484 4.555 -0.325 1 83 327 SER B N 1
ATOM 5100 C CA . SER B 1 327 ? 23.078 3.643 -1.39 1 83 327 SER B CA 1
ATOM 5101 C C . SER B 1 327 ? 23.578 2.227 -1.128 1 83 327 SER B C 1
ATOM 5103 O O . SER B 1 327 ? 22.859 1.255 -1.375 1 83 327 SER B O 1
ATOM 5105 N N . TRP B 1 328 ? 24.75 2.111 -0.598 1 89.31 328 TRP B N 1
ATOM 5106 C CA . TRP B 1 328 ? 25.328 0.792 -0.353 1 89.31 328 TRP B CA 1
ATOM 5107 C C . TRP B 1 328 ? 24.531 0.033 0.696 1 89.31 328 TRP B C 1
ATOM 5109 O O . TRP B 1 328 ? 24.297 -1.173 0.562 1 89.31 328 TRP B O 1
ATOM 5119 N N . PHE B 1 329 ? 24.141 0.7 1.614 1 87.19 329 PHE B N 1
ATOM 5120 C CA . PHE B 1 329 ? 23.344 0.065 2.664 1 87.19 329 PHE B CA 1
ATOM 5121 C C . PHE B 1 329 ? 21.984 -0.379 2.131 1 87.19 329 PHE B C 1
ATOM 5123 O O . PHE B 1 329 ? 21.562 -1.514 2.363 1 87.19 329 PHE B O 1
ATOM 5130 N N . SER B 1 330 ? 21.391 0.475 1.395 1 87.31 330 SER B N 1
ATOM 5131 C CA . SER B 1 330 ? 20.062 0.173 0.866 1 87.31 330 SER B CA 1
ATOM 5132 C C . SER B 1 330 ? 20.125 -0.978 -0.133 1 87.31 330 SER B C 1
ATOM 5134 O O . SER B 1 330 ? 19.219 -1.823 -0.162 1 87.31 330 SER B O 1
ATOM 5136 N N . VAL B 1 331 ? 21.156 -0.982 -0.913 1 92.31 331 VAL B N 1
ATOM 5137 C CA . VAL B 1 331 ? 21.328 -2.035 -1.909 1 92.31 331 VAL B CA 1
ATOM 5138 C C . VAL B 1 331 ? 21.547 -3.375 -1.212 1 92.31 331 VAL B C 1
ATOM 5140 O O . VAL B 1 331 ? 20.906 -4.371 -1.547 1 92.31 331 VAL B O 1
ATOM 5143 N N . THR B 1 332 ? 22.469 -3.4 -0.262 1 94.38 332 THR B N 1
ATOM 5144 C CA . THR B 1 332 ? 22.781 -4.637 0.443 1 94.38 332 THR B CA 1
ATOM 5145 C C . THR B 1 332 ? 21.547 -5.16 1.189 1 94.38 332 THR B C 1
ATOM 5147 O O . THR B 1 332 ? 21.266 -6.359 1.158 1 94.38 332 THR B O 1
ATOM 5150 N N . ARG B 1 333 ? 20.875 -4.293 1.788 1 91.44 333 ARG B N 1
ATOM 5151 C CA . ARG B 1 333 ? 19.672 -4.684 2.523 1 91.44 333 ARG B CA 1
ATOM 5152 C C . ARG B 1 333 ? 18.625 -5.266 1.586 1 91.44 333 ARG B C 1
ATOM 5154 O O . ARG B 1 333 ? 18.031 -6.301 1.887 1 91.44 333 ARG B O 1
ATOM 5161 N N . GLN B 1 334 ? 18.453 -4.609 0.476 1 91.5 334 GLN B N 1
ATOM 5162 C CA . GLN B 1 334 ? 17.469 -5.059 -0.509 1 91.5 334 GLN B CA 1
ATOM 5163 C C . GLN B 1 334 ? 17.812 -6.457 -1.022 1 91.5 334 GLN B C 1
ATOM 5165 O O . GLN B 1 334 ? 16.938 -7.316 -1.127 1 91.5 334 GLN B O 1
ATOM 5170 N N . ILE B 1 335 ? 19.047 -6.664 -1.312 1 95.31 335 ILE B N 1
ATOM 5171 C CA . ILE B 1 335 ? 19.5 -7.934 -1.86 1 95.31 335 ILE B CA 1
ATOM 5172 C C . ILE B 1 335 ? 19.375 -9.023 -0.799 1 95.31 335 ILE B C 1
ATOM 5174 O O . ILE B 1 335 ? 18.875 -10.117 -1.076 1 95.31 335 ILE B O 1
ATOM 5178 N N . VAL B 1 336 ? 19.781 -8.734 0.384 1 94.75 336 VAL B N 1
ATOM 5179 C CA . VAL B 1 336 ? 19.781 -9.727 1.454 1 94.75 336 VAL B CA 1
ATOM 5180 C C . VAL B 1 336 ? 18.344 -10.141 1.771 1 94.75 336 VAL B C 1
ATOM 5182 O O . VAL B 1 336 ? 18.031 -11.328 1.84 1 94.75 336 VAL B O 1
ATOM 5185 N N . ILE B 1 337 ? 17.484 -9.164 1.87 1 90.62 337 ILE B N 1
ATOM 5186 C CA . ILE B 1 337 ? 16.109 -9.445 2.236 1 90.62 337 ILE B CA 1
ATOM 5187 C C . ILE B 1 337 ? 15.422 -10.203 1.103 1 90.62 337 ILE B C 1
ATOM 5189 O O . ILE B 1 337 ? 14.68 -11.164 1.344 1 90.62 337 ILE B O 1
ATOM 5193 N N . GLY B 1 338 ? 15.617 -9.766 -0.128 1 92.81 338 GLY B N 1
ATOM 5194 C CA . GLY B 1 338 ? 15.055 -10.469 -1.271 1 92.81 338 GLY B CA 1
ATOM 5195 C C . GLY B 1 338 ? 15.539 -11.898 -1.393 1 92.81 338 GLY B C 1
ATOM 5196 O O . GLY B 1 338 ? 14.742 -12.812 -1.627 1 92.81 338 GLY B O 1
ATOM 5197 N N . CYS B 1 339 ? 16.812 -12.109 -1.126 1 95.19 339 CYS B N 1
ATOM 5198 C CA . CYS B 1 339 ? 17.391 -13.438 -1.255 1 95.19 339 CYS B CA 1
ATOM 5199 C C . CYS B 1 339 ? 16.969 -14.336 -0.106 1 95.19 339 CYS B C 1
ATOM 5201 O O . CYS B 1 339 ? 16.766 -15.547 -0.293 1 95.19 339 CYS B O 1
ATOM 5203 N N . VAL B 1 340 ? 16.828 -13.766 1.025 1 93.69 340 VAL B N 1
ATOM 5204 C CA . VAL B 1 340 ? 16.344 -14.547 2.164 1 93.69 340 VAL B CA 1
ATOM 5205 C C . VAL B 1 340 ? 14.914 -15.008 1.918 1 93.69 340 VAL B C 1
ATOM 5207 O O . VAL B 1 340 ? 14.578 -16.172 2.18 1 93.69 340 VAL B O 1
ATOM 5210 N N . ALA B 1 341 ? 14.117 -14.125 1.427 1 94 341 ALA B N 1
ATOM 5211 C CA . ALA B 1 341 ? 12.734 -14.492 1.114 1 94 341 ALA B CA 1
ATOM 5212 C C . ALA B 1 341 ? 12.688 -15.57 0.041 1 94 341 ALA B C 1
ATOM 5214 O O . ALA B 1 341 ? 11.938 -16.547 0.164 1 94 341 ALA B O 1
ATOM 5215 N N . ALA B 1 342 ? 13.453 -15.391 -1.006 1 95.88 342 ALA B N 1
ATOM 5216 C CA . ALA B 1 342 ? 13.508 -16.375 -2.088 1 95.88 342 ALA B CA 1
ATOM 5217 C C . ALA B 1 342 ? 14.047 -17.719 -1.589 1 95.88 342 ALA B C 1
ATOM 5219 O O . ALA B 1 342 ? 13.555 -18.766 -1.986 1 95.88 342 ALA B O 1
ATOM 5220 N N . GLY B 1 343 ? 15.133 -17.641 -0.773 1 96.06 343 GLY B N 1
ATOM 5221 C CA . GLY B 1 343 ? 15.656 -18.859 -0.181 1 96.06 343 GLY B CA 1
ATOM 5222 C C . GLY B 1 343 ? 14.641 -19.578 0.689 1 96.06 343 GLY B C 1
ATOM 5223 O O . GLY B 1 343 ? 14.555 -20.812 0.656 1 96.06 343 GLY B O 1
ATOM 5224 N N . PHE B 1 344 ? 13.891 -18.844 1.423 1 94.88 344 PHE B N 1
ATOM 5225 C CA . PHE B 1 344 ? 12.836 -19.406 2.262 1 94.88 344 PHE B CA 1
ATOM 5226 C C . PHE B 1 344 ? 11.773 -20.094 1.409 1 94.88 344 PHE B C 1
ATOM 5228 O O . PHE B 1 344 ? 11.367 -21.219 1.71 1 94.88 344 PHE B O 1
ATOM 5235 N N . THR B 1 345 ? 11.305 -19.438 0.388 1 94.69 345 THR B N 1
ATOM 5236 C CA . THR B 1 345 ? 10.266 -20.016 -0.466 1 94.69 345 THR B CA 1
ATOM 5237 C C . THR B 1 345 ? 10.797 -21.234 -1.206 1 94.69 345 THR B C 1
ATOM 5239 O O . THR B 1 345 ? 10.062 -22.219 -1.403 1 94.69 345 THR B O 1
ATOM 5242 N N . TYR B 1 346 ? 12.047 -21.219 -1.621 1 95.81 346 TYR B N 1
ATOM 5243 C CA . TYR B 1 346 ? 12.664 -22.391 -2.236 1 95.81 346 TYR B CA 1
ATOM 5244 C C . TYR B 1 346 ? 12.664 -23.562 -1.275 1 95.81 346 TYR B C 1
ATOM 5246 O O . TYR B 1 346 ? 12.328 -24.688 -1.66 1 95.81 346 TYR B O 1
ATOM 5254 N N . GLY B 1 347 ? 13.102 -23.297 -0.061 1 95.75 347 GLY B N 1
ATOM 5255 C CA . GLY B 1 347 ? 13.117 -24.344 0.953 1 95.75 347 GLY B CA 1
ATOM 5256 C C . GLY B 1 347 ? 11.75 -24.922 1.234 1 95.75 347 GLY B C 1
ATOM 5257 O O . GLY B 1 347 ? 11.594 -26.141 1.32 1 95.75 347 GLY B O 1
ATOM 5258 N N . VAL B 1 348 ? 10.75 -24.094 1.331 1 93.25 348 VAL B N 1
ATOM 5259 C CA . VAL B 1 348 ? 9.391 -24.547 1.565 1 93.25 348 VAL B CA 1
ATOM 5260 C C . VAL B 1 348 ? 8.898 -25.359 0.363 1 93.25 348 VAL B C 1
ATOM 5262 O O . VAL B 1 348 ? 8.25 -26.391 0.523 1 93.25 348 VAL B O 1
ATOM 5265 N N . GLY B 1 349 ? 9.172 -24.859 -0.808 1 92.88 349 GLY B N 1
ATOM 5266 C CA . GLY B 1 349 ? 8.836 -25.594 -2.014 1 92.88 349 GLY B CA 1
ATOM 5267 C C . GLY B 1 349 ? 9.461 -26.984 -2.053 1 92.88 349 GLY B C 1
ATOM 5268 O O . GLY B 1 349 ? 8.797 -27.953 -2.424 1 92.88 349 GLY B O 1
ATOM 5269 N N . ALA B 1 350 ? 10.711 -27.062 -1.675 1 94.25 350 ALA B N 1
ATOM 5270 C CA . ALA B 1 350 ? 11.398 -28.359 -1.654 1 94.25 350 ALA B CA 1
ATOM 5271 C C . ALA B 1 350 ? 10.727 -29.312 -0.683 1 94.25 350 ALA B C 1
ATOM 5273 O O . ALA B 1 350 ? 10.57 -30.5 -0.982 1 94.25 350 ALA B O 1
ATOM 5274 N N . LEU B 1 351 ? 10.273 -28.797 0.409 1 92.88 351 LEU B N 1
ATOM 5275 C CA . LEU B 1 351 ? 9.594 -29.609 1.412 1 92.88 351 LEU B CA 1
ATOM 5276 C C . LEU B 1 351 ? 8.234 -30.078 0.904 1 92.88 351 LEU B C 1
ATOM 5278 O O . LEU B 1 351 ? 7.852 -31.234 1.119 1 92.88 351 LEU B O 1
ATOM 5282 N N . LEU B 1 352 ? 7.535 -29.219 0.211 1 88.75 352 LEU B N 1
ATOM 5283 C CA . LEU B 1 352 ? 6.227 -29.547 -0.333 1 88.75 352 LEU B CA 1
ATOM 5284 C C . LEU B 1 352 ? 6.352 -30.516 -1.502 1 88.75 352 LEU B C 1
ATOM 5286 O O . LEU B 1 352 ? 5.508 -31.406 -1.675 1 88.75 352 LEU B O 1
ATOM 5290 N N . GLY B 1 353 ? 7.359 -30.25 -2.271 1 85 353 GLY B N 1
ATOM 5291 C CA . GLY B 1 353 ? 7.594 -31.156 -3.387 1 85 353 GLY B CA 1
ATOM 5292 C C . GLY B 1 353 ? 7.832 -32.594 -2.955 1 85 353 GLY B C 1
ATOM 5293 O O . GLY B 1 353 ? 7.293 -33.531 -3.557 1 85 353 GLY B O 1
ATOM 5294 N N . VAL B 1 354 ? 8.57 -32.781 -1.897 1 78.25 354 VAL B N 1
ATOM 5295 C CA . VAL B 1 354 ? 8.875 -34.125 -1.382 1 78.25 354 VAL B CA 1
ATOM 5296 C C . VAL B 1 354 ? 7.617 -34.75 -0.777 1 78.25 354 VAL B C 1
ATOM 5298 O O . VAL B 1 354 ? 7.359 -35.938 -0.948 1 78.25 354 VAL B O 1
ATOM 5301 N N . SER B 1 355 ? 6.801 -33.938 -0.198 1 77.56 355 SER B N 1
ATOM 5302 C CA . SER B 1 355 ? 5.613 -34.438 0.488 1 77.56 355 SER B CA 1
ATOM 5303 C C . SER B 1 355 ? 4.531 -34.844 -0.507 1 77.56 355 SER B C 1
ATOM 5305 O O . SER B 1 355 ? 3.713 -35.719 -0.22 1 77.56 355 SER B O 1
ATOM 5307 N N . MET B 1 356 ? 4.492 -34.188 -1.616 1 75.25 356 MET B N 1
ATOM 5308 C CA . MET B 1 356 ? 3.424 -34.438 -2.58 1 75.25 356 MET B CA 1
ATOM 5309 C C . MET B 1 356 ? 3.871 -35.469 -3.637 1 75.25 356 MET B C 1
ATOM 5311 O O . MET B 1 356 ? 3.078 -35.875 -4.488 1 75.25 356 MET B O 1
ATOM 5315 N N . SER B 1 357 ? 5.18 -35.75 -3.643 1 64 357 SER B N 1
ATOM 5316 C CA . SER B 1 357 ? 5.656 -36.812 -4.504 1 64 357 SER B CA 1
ATOM 5317 C C . SER B 1 357 ? 5.383 -38.188 -3.887 1 64 357 SER B C 1
ATOM 5319 O O . SER B 1 357 ? 5.355 -38.344 -2.662 1 64 357 SER B O 1
#

Nearest PDB structures (foldseek):
  6iu4-assembly1_A  TM=8.604E-01  e=2.267E-08  Eucalyptus grandis
  6iu9-assembly4_I  TM=9.076E-01  e=3.568E-01  Eucalyptus grandis
  7a0g-assembly1_JJJ  TM=1.397E-01  e=1.430E+00  Serratia marcescens
  7a0g-assembly1_DDD  TM=1.444E-01  e=3.315E+00  Serratia marcescens
  6iu4-assembly1_A  TM=8.612E-01  e=2.784E-08  Eucalyptus grandis

Organism: Burkholderia multivorans (strain ATCC 17616 / 249) (NCBI:txid395019)

Secondary structure (DSSP, 8-state):
-HHHHHHHHHHHH---HHHHHHHHHHHHHHHHHHHHHHHHHHHTT------PPPHHHHHHHHHHHHH-HHHHHHHHHHHHHHHHHHHTT-GGGHHHHHHHHHHHHHHHHHHH--S-S---THHHHHHHHHSSSSHHHHHHHHHHHHHHHHHHHHHHHHHHHHTT--HHHHHHHHHHHHHHHHHHHHHHHHHHHHHHHHHHHHHHHHHHHHHHH-HHHHHHHHHHHHHHTT--HHHHHHHHHHHTTSHHHHHHHHHHHTT---TTTTT--HHHHHHHHHHHHHHHHHHHHGGGGT--HHHHHHHHHHHHHHHHHHHHHHHHHHHSS-HHHHHHHHHHHHHHHHHHHHHHHHHHHHHH-/-HHHHHHHHHHHH---HHHHHHHHHHHHHHHHHHHHHHHHHHHTT------PPPHHHHHHHHHHHHH-HHHHHHHHHHHHHHHHHHHTT-GGGHHHHHHHHHHHHHHHHHHH--S-S---THHHHHHHHHSSSSHHHHHHHHHHHHHHHHHHHHHHHHHHHHTT--HHHHHHHHHHHHHHHHHHHHHHHHHHHHHHHHHHHHHHHHHHHHHHH-HHHHHHHHHHHHHHTT--HHHHHHHHHHHTTSHHHHHHHHHHHTT---TTTTT--HHHHHHHHHHHHHHHHHHHHGGGGT--HHHHHHHHHHHHHHHHHHHHHHHHHHHSS-HHHHHHHHHHHHHHHHHHHHHHHHHHHHHH-

pLDDT: mean 70.99, std 20.95, range [25.48, 98.06]

Solvent-accessible surface area (backbone atoms only — not comparable to full-atom values): 34273 Å² total; per-residue (Å²): 88,47,63,18,52,49,24,43,48,34,22,72,47,35,82,48,63,67,41,16,50,39,25,43,51,50,15,49,50,34,46,49,48,39,46,49,48,43,51,52,33,46,73,68,66,42,80,72,67,84,70,68,63,47,70,66,45,50,51,46,43,51,44,18,70,71,64,26,31,59,37,34,44,35,33,48,56,45,45,56,57,56,60,49,65,74,56,67,77,53,80,89,50,56,70,60,48,54,52,50,54,47,43,58,50,42,52,33,35,35,71,54,52,69,78,74,84,78,90,48,70,65,52,60,64,49,11,66,55,63,53,66,51,68,33,35,43,46,47,51,49,46,53,50,31,21,46,42,20,28,42,22,31,38,9,25,38,31,6,42,49,36,32,64,52,53,54,66,54,37,35,51,48,24,52,24,38,27,53,11,43,12,48,28,46,13,50,51,40,23,50,50,26,43,35,46,26,44,33,46,48,53,51,47,53,47,49,51,49,42,50,71,72,38,45,67,60,46,38,53,49,44,16,48,52,36,17,30,48,40,36,52,69,69,55,11,43,52,50,25,52,58,41,54,70,41,65,69,54,29,49,53,47,44,36,36,70,72,65,66,36,50,85,87,48,47,68,55,58,30,65,58,47,14,52,51,37,24,51,30,14,34,62,24,14,44,52,38,36,55,38,42,79,80,36,57,65,69,61,16,52,53,50,16,51,53,49,40,45,54,50,31,36,52,51,12,45,58,50,18,46,66,30,71,48,55,46,67,57,32,19,51,50,38,36,50,53,50,46,49,48,24,50,50,26,17,52,52,19,33,54,49,30,60,68,75,99,88,47,63,19,52,48,24,44,48,35,22,70,48,35,82,47,64,65,40,17,49,38,25,43,50,49,15,48,49,33,45,50,48,40,46,50,48,44,50,51,32,47,73,67,66,42,81,73,66,86,71,68,63,46,70,66,45,49,50,47,43,49,43,20,71,70,64,26,32,60,37,34,45,34,33,46,56,45,44,56,56,55,60,49,65,75,56,67,80,53,79,89,51,56,70,60,49,54,52,50,52,47,44,57,49,44,52,33,34,35,71,56,53,70,80,73,84,75,91,48,71,65,53,59,63,51,13,65,55,63,56,67,50,68,33,35,44,46,47,51,49,47,54,50,31,20,48,43,20,29,43,21,30,36,10,26,37,31,6,40,48,35,32,65,52,52,54,68,54,37,35,51,49,25,52,23,37,26,52,10,44,13,47,28,46,13,49,51,40,24,49,51,26,43,37,45,26,44,34,47,49,53,51,47,53,48,50,51,50,40,49,70,72,37,45,67,60,48,38,52,48,44,14,48,52,36,17,29,50,41,36,52,69,69,56,12,43,52,50,26,52,58,41,54,71,41,66,69,54,27,48,53,47,43,35,35,71,72,65,66,36,52,85,85,48,46,69,56,59,29,66,58,47,14,52,50,37,23,51,31,13,34,61,23,14,46,52,38,36,55,38,43,77,81,36,56,66,69,61,15,53,52,49,17,51,51,48,40,45,52,49,31,36,54,51,12,44,59,50,19,47,66,30,69,50,55,44,68,57,32,18,53,49,39,36,51,52,49,49,50,47,24,51,49,25,17,52,51,19,33,54,49,29,60,69,74,98

Radius of gyration: 28.34 Å; Cα contacts (8 Å, |Δi|>4): 1001; chains: 2; bounding box: 93×77×59 Å